Protein AF-0000000074132472 (afdb_homodimer)

Structure (mmCIF, N/CA/C/O backbone):
data_AF-0000000074132472-model_v1
#
loop_
_entity.id
_entity.type
_entity.pdbx_description
1 polymer 'Hydrolase, HAD superfamily'
#
loop_
_atom_site.group_PDB
_atom_site.id
_atom_site.type_symbol
_atom_site.label_atom_id
_atom_site.label_alt_id
_atom_site.label_comp_id
_atom_site.label_asym_id
_atom_site.label_entity_id
_atom_site.label_seq_id
_atom_site.pdbx_PDB_ins_code
_atom_site.Cartn_x
_atom_site.Cartn_y
_atom_site.Cartn_z
_atom_site.occupancy
_atom_site.B_iso_or_equiv
_atom_site.auth_seq_id
_atom_site.auth_comp_id
_atom_site.auth_asym_id
_atom_site.auth_atom_id
_atom_site.pdbx_PDB_model_num
ATOM 1 N N . MET A 1 1 ? 21.234 -33.906 -23.641 1 51.03 1 MET A N 1
ATOM 2 C CA . MET A 1 1 ? 20.047 -33.406 -22.922 1 51.03 1 MET A CA 1
ATOM 3 C C . MET A 1 1 ? 18.875 -33.219 -23.875 1 51.03 1 MET A C 1
ATOM 5 O O . MET A 1 1 ? 19.062 -32.844 -25.047 1 51.03 1 MET A O 1
ATOM 9 N N . SER A 1 2 ? 17.625 -33.812 -23.438 1 68.5 2 SER A N 1
ATOM 10 C CA . SER A 1 2 ? 16.438 -33.625 -24.281 1 68.5 2 SER A CA 1
ATOM 11 C C . SER A 1 2 ? 16.234 -32.125 -24.578 1 68.5 2 SER A C 1
ATOM 13 O O . SER A 1 2 ? 16.688 -31.266 -23.812 1 68.5 2 SER A O 1
ATOM 15 N N . LYS A 1 3 ? 15.805 -31.891 -25.625 1 89.81 3 LYS A N 1
ATOM 16 C CA . LYS A 1 3 ? 15.586 -30.5 -26.031 1 89.81 3 LYS A CA 1
ATOM 17 C C . LYS A 1 3 ? 14.547 -29.828 -25.141 1 89.81 3 LYS A C 1
ATOM 19 O O . LYS A 1 3 ? 13.453 -30.359 -24.938 1 89.81 3 LYS A O 1
ATOM 24 N N . ILE A 1 4 ? 14.961 -28.891 -24.484 1 97 4 ILE A N 1
ATOM 25 C CA . ILE A 1 4 ? 14.078 -28.141 -23.594 1 97 4 ILE A CA 1
ATOM 26 C C . ILE A 1 4 ? 12.953 -27.5 -24.406 1 97 4 ILE A C 1
ATOM 28 O O . ILE A 1 4 ? 13.211 -26.859 -25.422 1 97 4 ILE A O 1
ATOM 32 N N . LYS A 1 5 ? 11.766 -27.688 -23.891 1 98.25 5 LYS A N 1
ATOM 33 C CA . LYS A 1 5 ? 10.602 -27.125 -24.594 1 98.25 5 LYS A CA 1
ATOM 34 C C . LYS A 1 5 ? 9.828 -26.172 -23.672 1 98.25 5 LYS A C 1
ATOM 36 O O . LYS A 1 5 ? 8.953 -25.438 -24.141 1 98.25 5 LYS A O 1
ATOM 41 N N . MET A 1 6 ? 10.148 -26.156 -22.406 1 98.62 6 MET A N 1
ATOM 42 C CA . MET A 1 6 ? 9.516 -25.266 -21.438 1 98.62 6 MET A CA 1
ATOM 43 C C . MET A 1 6 ? 10.492 -24.875 -20.344 1 98.62 6 MET A C 1
ATOM 45 O O . MET A 1 6 ? 11.234 -25.703 -19.828 1 98.62 6 MET A O 1
ATOM 49 N N . ILE A 1 7 ? 10.539 -23.641 -20.078 1 98.75 7 ILE A N 1
ATOM 50 C CA . ILE A 1 7 ? 11.25 -23.094 -18.922 1 98.75 7 ILE A CA 1
ATOM 51 C C . ILE A 1 7 ? 10.25 -22.672 -17.859 1 98.75 7 ILE A C 1
ATOM 53 O O . ILE A 1 7 ? 9.414 -21.797 -18.094 1 98.75 7 ILE A O 1
ATOM 57 N N . ALA A 1 8 ? 10.203 -23.266 -16.734 1 98.81 8 ALA A N 1
ATOM 58 C CA . ALA A 1 8 ? 9.414 -22.891 -15.555 1 98.81 8 ALA A CA 1
ATOM 59 C C . ALA A 1 8 ? 10.297 -22.25 -14.492 1 98.81 8 ALA A C 1
ATOM 61 O O . ALA A 1 8 ? 11.195 -22.891 -13.945 1 98.81 8 ALA A O 1
ATOM 62 N N . THR A 1 9 ? 10.031 -21.031 -14.195 1 98.81 9 THR A N 1
ATOM 63 C CA . THR A 1 9 ? 10.961 -20.297 -13.328 1 98.81 9 THR A CA 1
ATOM 64 C C . THR A 1 9 ? 10.211 -19.609 -12.195 1 98.81 9 THR A C 1
ATOM 66 O O . THR A 1 9 ? 9.125 -19.062 -12.406 1 98.81 9 THR A O 1
ATOM 69 N N . ASP A 1 10 ? 10.789 -19.672 -11 1 98.69 10 ASP A N 1
ATOM 70 C CA . ASP A 1 10 ? 10.391 -18.797 -9.906 1 98.69 10 ASP A CA 1
ATOM 71 C C . ASP A 1 10 ? 10.672 -17.328 -10.25 1 98.69 10 ASP A C 1
ATOM 73 O O . ASP A 1 10 ? 11.367 -17.047 -11.227 1 98.69 10 ASP A O 1
ATOM 77 N N . ILE A 1 11 ? 10.086 -16.422 -9.461 1 98.44 11 ILE A N 1
ATOM 78 C CA . ILE A 1 11 ? 10.273 -15.008 -9.75 1 98.44 11 ILE A CA 1
ATOM 79 C C . ILE A 1 11 ? 11.234 -14.398 -8.734 1 98.44 11 ILE A C 1
ATOM 81 O O . ILE A 1 11 ? 12.375 -14.07 -9.078 1 98.44 11 ILE A O 1
ATOM 85 N N . ASP A 1 12 ? 10.82 -14.391 -7.465 1 96.31 12 ASP A N 1
ATOM 86 C CA . ASP A 1 12 ? 11.609 -13.727 -6.43 1 96.31 12 ASP A CA 1
ATOM 87 C C . ASP A 1 12 ? 12.875 -14.523 -6.109 1 96.31 12 ASP A C 1
ATOM 89 O O . ASP A 1 12 ? 12.805 -15.719 -5.824 1 96.31 12 ASP A O 1
ATOM 93 N N . GLY A 1 13 ? 14 -13.82 -6.242 1 97.5 13 GLY A N 1
ATOM 94 C CA . GLY A 1 13 ? 15.273 -14.477 -5.992 1 97.5 13 GLY A CA 1
ATOM 95 C C . GLY A 1 13 ? 15.758 -15.305 -7.168 1 97.5 13 GLY A C 1
ATOM 96 O O . GLY A 1 13 ? 16.828 -15.906 -7.109 1 97.5 13 GLY A O 1
ATOM 97 N N . THR A 1 14 ? 15 -15.328 -8.258 1 98.69 14 THR A N 1
ATOM 98 C CA . THR A 1 14 ? 15.312 -16.141 -9.43 1 98.69 14 THR A CA 1
ATOM 99 C C . THR A 1 14 ? 15.25 -15.297 -10.703 1 98.69 14 THR A C 1
ATOM 101 O O . THR A 1 14 ? 16.281 -14.898 -11.242 1 98.69 14 THR A O 1
ATOM 104 N N . LEU A 1 15 ? 14.102 -14.898 -11.133 1 98.75 15 LEU A N 1
ATOM 105 C CA . LEU A 1 15 ? 13.852 -14.18 -12.375 1 98.75 15 LEU A CA 1
ATOM 106 C C . LEU A 1 15 ? 14.281 -12.719 -12.25 1 98.75 15 LEU A C 1
ATOM 108 O O . LEU A 1 15 ? 14.875 -12.164 -13.18 1 98.75 15 LEU A O 1
ATOM 112 N N . VAL A 1 16 ? 13.938 -12.086 -11.102 1 98.62 16 VAL A N 1
ATOM 113 C CA . VAL A 1 16 ? 14.195 -10.664 -10.906 1 98.62 16 VAL A CA 1
ATOM 114 C C . VAL A 1 16 ? 15.336 -10.484 -9.898 1 98.62 16 VAL A C 1
ATOM 116 O O . VAL A 1 16 ? 15.617 -11.383 -9.102 1 98.62 16 VAL A O 1
ATOM 119 N N . ASP A 1 17 ? 15.93 -9.344 -9.906 1 98.12 17 ASP A N 1
ATOM 120 C CA . ASP A 1 17 ? 16.953 -9.023 -8.914 1 98.12 17 ASP A CA 1
ATOM 121 C C . ASP A 1 17 ? 16.328 -8.609 -7.59 1 98.12 17 ASP A C 1
ATOM 123 O O . ASP A 1 17 ? 15.109 -8.695 -7.414 1 98.12 17 ASP A O 1
ATOM 127 N N . ASP A 1 18 ? 17.188 -8.188 -6.672 1 96.69 18 ASP A N 1
ATOM 128 C CA . ASP A 1 18 ? 16.719 -7.867 -5.328 1 96.69 18 ASP A CA 1
ATOM 129 C C . ASP A 1 18 ? 15.828 -6.625 -5.34 1 96.69 18 ASP A C 1
ATOM 131 O O . ASP A 1 18 ? 15.031 -6.414 -4.422 1 96.69 18 ASP A O 1
ATOM 135 N N . ALA A 1 19 ? 15.938 -5.773 -6.359 1 93.75 19 ALA A N 1
ATOM 136 C CA . ALA A 1 19 ? 15.102 -4.582 -6.52 1 93.75 19 ALA A CA 1
ATOM 137 C C . ALA A 1 19 ? 13.836 -4.898 -7.301 1 93.75 19 ALA A C 1
ATOM 139 O O . ALA A 1 19 ? 13.062 -3.998 -7.641 1 93.75 19 ALA A O 1
ATOM 140 N N . LYS A 1 20 ? 13.664 -6.23 -7.68 1 96.31 20 LYS A N 1
ATOM 141 C CA . LYS A 1 20 ? 12.484 -6.758 -8.359 1 96.31 20 LYS A CA 1
ATOM 142 C C . LYS A 1 20 ? 12.453 -6.34 -9.82 1 96.31 20 LYS A C 1
ATOM 144 O O . LYS A 1 20 ? 11.383 -6.242 -10.422 1 96.31 20 LYS A O 1
ATOM 149 N N . ASN A 1 21 ? 13.602 -6.082 -10.32 1 97.31 21 ASN A N 1
ATOM 150 C CA . ASN A 1 21 ? 13.695 -5.695 -11.727 1 97.31 21 ASN A CA 1
ATOM 151 C C . ASN A 1 21 ? 14.133 -6.863 -12.602 1 97.31 21 ASN A C 1
ATOM 153 O O . ASN A 1 21 ? 14.961 -7.676 -12.188 1 97.31 21 ASN A O 1
ATOM 157 N N . LEU A 1 22 ? 13.609 -6.863 -13.812 1 98.5 22 LEU A N 1
ATOM 158 C CA . LEU A 1 22 ? 14.148 -7.711 -14.875 1 98.5 22 LEU A CA 1
ATOM 159 C C . LEU A 1 22 ? 15.367 -7.07 -15.516 1 98.5 22 LEU A C 1
ATOM 161 O O . LEU A 1 22 ? 15.328 -5.906 -15.914 1 98.5 22 LEU A O 1
ATOM 165 N N . SER A 1 23 ? 16.422 -7.805 -15.617 1 98.25 23 SER A N 1
ATOM 166 C CA . SER A 1 23 ? 17.594 -7.27 -16.328 1 98.25 23 SER A CA 1
ATOM 167 C C . SER A 1 23 ? 17.391 -7.34 -17.828 1 98.25 23 SER A C 1
ATOM 169 O O . SER A 1 23 ? 16.656 -8.203 -18.328 1 98.25 23 SER A O 1
ATOM 171 N N . PRO A 1 24 ? 18.078 -6.477 -18.562 1 98.19 24 PRO A N 1
ATOM 172 C CA . PRO A 1 24 ? 18 -6.551 -20.031 1 98.19 24 PRO A CA 1
ATOM 173 C C . PRO A 1 24 ? 18.438 -7.91 -20.562 1 98.19 24 PRO A C 1
ATOM 175 O O . PRO A 1 24 ? 17.812 -8.43 -21.5 1 98.19 24 PRO A O 1
ATOM 178 N N . LYS A 1 25 ? 19.406 -8.484 -20.016 1 98.31 25 LYS A N 1
ATOM 179 C CA . LYS A 1 25 ? 19.906 -9.789 -20.469 1 98.31 25 LYS A CA 1
ATOM 180 C C . LYS A 1 25 ? 18.844 -10.875 -20.25 1 98.31 25 LYS A C 1
ATOM 182 O O . LYS A 1 25 ? 18.625 -11.711 -21.141 1 98.31 25 LYS A O 1
ATOM 187 N N . THR A 1 26 ? 18.297 -10.828 -19.109 1 98.56 26 THR A N 1
ATOM 188 C CA . THR A 1 26 ? 17.25 -11.812 -18.812 1 98.56 26 THR A CA 1
ATOM 189 C C . THR A 1 26 ? 16.078 -11.672 -19.797 1 98.56 26 THR A C 1
ATOM 191 O O . THR A 1 26 ? 15.586 -12.672 -20.328 1 98.56 26 THR A O 1
ATOM 194 N N . ILE A 1 27 ? 15.633 -10.484 -20.031 1 98.75 27 ILE A N 1
ATOM 195 C CA . ILE A 1 27 ? 14.555 -10.227 -20.969 1 98.75 27 ILE A CA 1
ATOM 196 C C . ILE A 1 27 ? 14.93 -10.781 -22.344 1 98.75 27 ILE A C 1
ATOM 198 O O . ILE A 1 27 ? 14.148 -11.5 -22.969 1 98.75 27 ILE A O 1
ATOM 202 N N . GLU A 1 28 ? 16.125 -10.461 -22.734 1 98.38 28 GLU A N 1
ATOM 203 C CA . GLU A 1 28 ? 16.609 -10.883 -24.047 1 98.38 28 GLU A CA 1
ATOM 204 C C . GLU A 1 28 ? 16.609 -12.406 -24.172 1 98.38 28 GLU A C 1
ATOM 206 O O . GLU A 1 28 ? 16.109 -12.961 -25.141 1 98.38 28 GLU A O 1
ATOM 211 N N . VAL A 1 29 ? 17.141 -13.07 -23.25 1 98.19 29 VAL A N 1
ATOM 212 C CA . VAL A 1 29 ? 17.328 -14.516 -23.297 1 98.19 29 VAL A CA 1
ATOM 213 C C . VAL A 1 29 ? 15.961 -15.211 -23.281 1 98.19 29 VAL A C 1
ATOM 215 O O . VAL A 1 29 ? 15.742 -16.188 -24 1 98.19 29 VAL A O 1
ATOM 218 N N . LEU A 1 30 ? 15.031 -14.75 -22.5 1 98.62 30 LEU A N 1
ATOM 219 C CA . LEU A 1 30 ? 13.719 -15.383 -22.391 1 98.62 30 LEU A CA 1
ATOM 220 C C . LEU A 1 30 ? 12.883 -15.117 -23.641 1 98.62 30 LEU A C 1
ATOM 222 O O . LEU A 1 30 ? 12.133 -15.984 -24.078 1 98.62 30 LEU A O 1
ATOM 226 N N . LYS A 1 31 ? 13.016 -13.93 -24.156 1 98.5 31 LYS A N 1
ATOM 227 C CA . LYS A 1 31 ? 12.344 -13.648 -25.406 1 98.5 31 LYS A CA 1
ATOM 228 C C . LYS A 1 31 ? 12.883 -14.523 -26.531 1 98.5 31 LYS A C 1
ATOM 230 O O . LYS A 1 31 ? 12.117 -15 -27.375 1 98.5 31 LYS A O 1
ATOM 235 N N . LYS A 1 32 ? 14.195 -14.648 -26.547 1 97.88 32 LYS A N 1
ATOM 236 C CA . LYS A 1 32 ? 14.812 -15.539 -27.516 1 97.88 32 LYS A CA 1
ATOM 237 C C . LYS A 1 32 ? 14.289 -16.969 -27.359 1 97.88 32 LYS A C 1
ATOM 239 O O . LYS A 1 32 ? 14 -17.641 -28.344 1 97.88 32 LYS A O 1
ATOM 244 N N . ALA A 1 33 ? 14.195 -17.438 -26.125 1 98.12 33 ALA A N 1
ATOM 245 C CA . ALA A 1 33 ? 13.664 -18.781 -25.875 1 98.12 33 ALA A CA 1
ATOM 246 C C . ALA A 1 33 ? 12.25 -18.922 -26.438 1 98.12 33 ALA A C 1
ATOM 248 O O . ALA A 1 33 ? 11.961 -19.875 -27.156 1 98.12 33 ALA A O 1
ATOM 249 N N . ARG A 1 34 ? 11.414 -17.969 -26.141 1 98 34 ARG A N 1
ATOM 250 C CA . ARG A 1 34 ? 10.039 -18.031 -26.625 1 98 34 ARG A CA 1
ATOM 251 C C . ARG A 1 34 ? 9.984 -18 -28.141 1 98 34 ARG A C 1
ATOM 253 O O . ARG A 1 34 ? 9.188 -18.719 -28.75 1 98 34 ARG A O 1
ATOM 260 N N . ALA A 1 35 ? 10.812 -17.188 -28.719 1 96.94 35 ALA A N 1
ATOM 261 C CA . ALA A 1 35 ? 10.883 -17.078 -30.172 1 96.94 35 ALA A CA 1
ATOM 262 C C . ALA A 1 35 ? 11.297 -18.406 -30.812 1 96.94 35 ALA A C 1
ATOM 264 O O . ALA A 1 35 ? 10.961 -18.672 -31.969 1 96.94 35 ALA A O 1
ATOM 265 N N . ASN A 1 36 ? 11.969 -19.219 -30.078 1 96.69 36 ASN A N 1
ATOM 266 C CA . ASN A 1 36 ? 12.406 -20.516 -30.562 1 96.69 36 ASN A CA 1
ATOM 267 C C . ASN A 1 36 ? 11.406 -21.609 -30.219 1 96.69 36 ASN A C 1
ATOM 269 O O . ASN A 1 36 ? 11.734 -22.797 -30.266 1 96.69 36 ASN A O 1
ATOM 273 N N . GLY A 1 37 ? 10.305 -21.219 -29.75 1 96.88 37 GLY A N 1
ATOM 274 C CA . GLY A 1 37 ? 9.219 -22.156 -29.516 1 96.88 37 GLY A CA 1
ATOM 275 C C . GLY A 1 37 ? 9.219 -22.75 -28.125 1 96.88 37 GLY A C 1
ATOM 276 O O . GLY A 1 37 ? 8.438 -23.656 -27.828 1 96.88 37 GLY A O 1
ATOM 277 N N . ILE A 1 38 ? 10.062 -22.297 -27.281 1 98.31 38 ILE A N 1
ATOM 278 C CA . ILE A 1 38 ? 10.125 -22.797 -25.922 1 98.31 38 ILE A CA 1
ATOM 279 C C . ILE A 1 38 ? 9.188 -21.984 -25.031 1 98.31 38 ILE A C 1
ATOM 281 O O . ILE A 1 38 ? 9.234 -20.75 -25.031 1 98.31 38 ILE A O 1
ATOM 285 N N . TYR A 1 39 ? 8.312 -22.609 -24.297 1 98.75 39 TYR A N 1
ATOM 286 C CA . TYR A 1 39 ? 7.441 -21.891 -23.375 1 98.75 39 TYR A CA 1
ATOM 287 C C . TYR A 1 39 ? 8.227 -21.359 -22.188 1 98.75 39 TYR A C 1
ATOM 289 O O . TYR A 1 39 ? 9.117 -22.031 -21.656 1 98.75 39 TYR A O 1
ATOM 297 N N . VAL A 1 40 ? 7.957 -20.156 -21.844 1 98.81 40 VAL A N 1
ATOM 298 C CA . VAL A 1 40 ? 8.445 -19.531 -20.625 1 98.81 40 VAL A CA 1
ATOM 299 C C . VAL A 1 40 ? 7.297 -19.359 -19.625 1 98.81 40 VAL A C 1
ATOM 301 O O . VAL A 1 40 ? 6.363 -18.594 -19.891 1 98.81 40 VAL A O 1
ATOM 304 N N . VAL A 1 41 ? 7.379 -20.016 -18.516 1 98.88 41 VAL A N 1
ATOM 305 C CA . VAL A 1 41 ? 6.277 -20.047 -17.547 1 98.88 41 VAL A CA 1
ATOM 306 C C . VAL A 1 41 ? 6.758 -19.516 -16.203 1 98.88 41 VAL A C 1
ATOM 308 O O . VAL A 1 41 ? 7.633 -20.125 -15.57 1 98.88 41 VAL A O 1
ATOM 311 N N . LEU A 1 42 ? 6.219 -18.391 -15.766 1 98.81 42 LEU A N 1
ATOM 312 C CA . LEU A 1 42 ? 6.473 -17.906 -14.414 1 98.81 42 LEU A CA 1
ATOM 313 C C . LEU A 1 42 ? 5.695 -18.719 -13.391 1 98.81 42 LEU A C 1
ATOM 315 O O . LEU A 1 42 ? 4.477 -18.875 -13.508 1 98.81 42 LEU A O 1
ATOM 319 N N . CYS A 1 43 ? 6.398 -19.266 -12.469 1 98.5 43 CYS A N 1
ATOM 320 C CA . CYS A 1 43 ? 5.828 -20.031 -11.367 1 98.5 43 CYS A CA 1
ATOM 321 C C . CYS A 1 43 ? 5.961 -19.266 -10.055 1 98.5 43 CYS A C 1
ATOM 323 O O . CYS A 1 43 ? 7.055 -19.172 -9.492 1 98.5 43 CYS A O 1
ATOM 325 N N . THR A 1 44 ? 4.867 -18.828 -9.5 1 98 44 THR A N 1
ATOM 326 C CA . THR A 1 44 ? 4.938 -17.844 -8.414 1 98 44 THR A CA 1
ATOM 327 C C . THR A 1 44 ? 3.814 -18.078 -7.406 1 98 44 THR A C 1
ATOM 329 O O . THR A 1 44 ? 2.826 -18.75 -7.711 1 98 44 THR A O 1
ATOM 332 N N . GLY A 1 45 ? 4.023 -17.609 -6.203 1 97.25 45 GLY A N 1
ATOM 333 C CA . GLY A 1 45 ? 2.963 -17.578 -5.207 1 97.25 45 GLY A CA 1
ATOM 334 C C . GLY A 1 45 ? 1.992 -16.422 -5.406 1 97.25 45 GLY A C 1
ATOM 335 O O . GLY A 1 45 ? 0.92 -16.406 -4.797 1 97.25 45 GLY A O 1
ATOM 336 N N . ARG A 1 46 ? 2.207 -15.5 -6.273 1 97.5 46 ARG A N 1
ATOM 337 C CA . ARG A 1 46 ? 1.412 -14.297 -6.52 1 97.5 46 ARG A CA 1
ATOM 338 C C . ARG A 1 46 ? 0.189 -14.617 -7.375 1 97.5 46 ARG A C 1
ATOM 340 O O . ARG A 1 46 ? 0.186 -15.594 -8.117 1 97.5 46 ARG A O 1
ATOM 347 N N . PRO A 1 47 ? -0.844 -13.82 -7.215 1 98.44 47 PRO A N 1
ATOM 348 C CA . PRO A 1 47 ? -1.931 -13.875 -8.195 1 98.44 47 PRO A CA 1
ATOM 349 C C . PRO A 1 47 ? -1.512 -13.367 -9.57 1 98.44 47 PRO A C 1
ATOM 351 O O . PRO A 1 47 ? -0.423 -12.805 -9.719 1 98.44 47 PRO A O 1
ATOM 354 N N . LEU A 1 48 ? -2.354 -13.594 -10.531 1 98.44 48 LEU A N 1
ATOM 355 C CA . LEU A 1 48 ? -2.068 -13.125 -11.883 1 98.44 48 LEU A CA 1
ATOM 356 C C . LEU A 1 48 ? -1.857 -11.617 -11.898 1 98.44 48 LEU A C 1
ATOM 358 O O . LEU A 1 48 ? -0.939 -11.117 -12.555 1 98.44 48 LEU A O 1
ATOM 362 N N . SER A 1 49 ? -2.674 -10.906 -11.094 1 98.25 49 SER A N 1
ATOM 363 C CA . SER A 1 49 ? -2.572 -9.453 -11.047 1 98.25 49 SER A CA 1
ATOM 364 C C . SER A 1 49 ? -1.203 -9.016 -10.539 1 98.25 49 SER A C 1
ATOM 366 O O . SER A 1 49 ? -0.713 -7.945 -10.906 1 98.25 49 SER A O 1
ATOM 368 N N . GLY A 1 50 ? -0.579 -9.805 -9.758 1 97.88 50 GLY A N 1
ATOM 369 C CA . GLY A 1 50 ? 0.703 -9.469 -9.164 1 97.88 50 GLY A CA 1
ATOM 370 C C . GLY A 1 50 ? 1.873 -9.664 -10.109 1 97.88 50 GLY A C 1
ATOM 371 O O . GLY A 1 50 ? 3.002 -9.281 -9.797 1 97.88 50 GLY A O 1
ATOM 372 N N . VAL A 1 51 ? 1.675 -10.266 -11.32 1 98 51 VAL A N 1
ATOM 373 C CA . VAL A 1 51 ? 2.801 -10.547 -12.203 1 98 51 VAL A CA 1
ATOM 374 C C . VAL A 1 51 ? 2.51 -10.008 -13.602 1 98 51 VAL A C 1
ATOM 376 O O . VAL A 1 51 ? 3.283 -10.227 -14.539 1 98 51 VAL A O 1
ATOM 379 N N . ALA A 1 52 ? 1.409 -9.281 -13.758 1 97.5 52 ALA A N 1
ATOM 380 C CA . ALA A 1 52 ? 0.988 -8.781 -15.062 1 97.5 52 ALA A CA 1
ATOM 381 C C . ALA A 1 52 ? 2.072 -7.91 -15.688 1 97.5 52 ALA A C 1
ATOM 383 O O . ALA A 1 52 ? 2.352 -8.023 -16.891 1 97.5 52 ALA A O 1
ATOM 384 N N . ASN A 1 53 ? 2.688 -7.105 -14.922 1 97.19 53 ASN A N 1
ATOM 385 C CA . ASN A 1 53 ? 3.715 -6.203 -15.43 1 97.19 53 ASN A CA 1
ATOM 386 C C . ASN A 1 53 ? 4.934 -6.973 -15.93 1 97.19 53 ASN A C 1
ATOM 388 O O . ASN A 1 53 ? 5.527 -6.609 -16.953 1 97.19 53 ASN A O 1
ATOM 392 N N . LEU A 1 54 ? 5.312 -7.984 -15.219 1 98.38 54 LEU A N 1
ATOM 393 C CA . LEU A 1 54 ? 6.434 -8.82 -15.633 1 98.38 54 LEU A CA 1
ATOM 394 C C . LEU A 1 54 ? 6.129 -9.516 -16.953 1 98.38 54 LEU A C 1
ATOM 396 O O . LEU A 1 54 ? 6.984 -9.578 -17.844 1 98.38 54 LEU A O 1
ATOM 400 N N . LEU A 1 55 ? 4.902 -10.016 -17.062 1 98.69 55 LEU A N 1
ATOM 401 C CA . LEU A 1 55 ? 4.488 -10.68 -18.297 1 98.69 55 LEU A CA 1
ATOM 402 C C . LEU A 1 55 ? 4.551 -9.719 -19.484 1 98.69 55 LEU A C 1
ATOM 404 O O . LEU A 1 55 ? 5.008 -10.094 -20.562 1 98.69 55 LEU A O 1
ATOM 408 N N . THR A 1 56 ? 4.156 -8.5 -19.234 1 98.56 56 THR A N 1
ATOM 409 C CA . THR A 1 56 ? 4.199 -7.477 -20.281 1 98.56 56 THR A CA 1
ATOM 410 C C . THR A 1 56 ? 5.637 -7.195 -20.703 1 98.56 56 THR A C 1
ATOM 412 O O . THR A 1 56 ? 5.938 -7.16 -21.906 1 98.56 56 THR A O 1
ATOM 415 N N . GLN A 1 57 ? 6.508 -7.078 -19.781 1 98.38 57 GLN A N 1
ATOM 416 C CA . GLN A 1 57 ? 7.906 -6.789 -20.062 1 98.38 57 GLN A CA 1
ATOM 417 C C . GLN A 1 57 ? 8.555 -7.926 -20.844 1 98.38 57 GLN A C 1
ATOM 419 O O . GLN A 1 57 ? 9.438 -7.688 -21.672 1 98.38 57 GLN A O 1
ATOM 424 N N . LEU A 1 58 ? 8.07 -9.094 -20.641 1 98.69 58 LEU A N 1
ATOM 425 C CA . LEU A 1 58 ? 8.656 -10.273 -21.266 1 98.69 58 LEU A CA 1
ATOM 426 C C . LEU A 1 58 ? 7.973 -10.586 -22.594 1 98.69 58 LEU A C 1
ATOM 428 O O . LEU A 1 58 ? 8.391 -11.492 -23.312 1 98.69 58 LEU A O 1
ATOM 432 N N . GLY A 1 59 ? 6.934 -9.836 -22.891 1 98.12 59 GLY A N 1
ATOM 433 C CA . GLY A 1 59 ? 6.168 -10.109 -24.094 1 98.12 59 GLY A CA 1
ATOM 434 C C . GLY A 1 59 ? 5.355 -11.391 -24 1 98.12 59 GLY A C 1
ATOM 435 O O . GLY A 1 59 ? 5.109 -12.039 -25.016 1 98.12 59 GLY A O 1
ATOM 436 N N . LEU A 1 60 ? 4.988 -11.742 -22.781 1 98.62 60 LEU A N 1
ATOM 437 C CA . LEU A 1 60 ? 4.293 -13.008 -22.562 1 98.62 60 LEU A CA 1
ATOM 438 C C . LEU A 1 60 ? 2.811 -12.766 -22.297 1 98.62 60 LEU A C 1
ATOM 440 O O . LEU A 1 60 ? 2.057 -13.719 -22.062 1 98.62 60 LEU A O 1
ATOM 444 N N . ASP A 1 61 ? 2.301 -11.523 -22.344 1 98.06 61 ASP A N 1
ATOM 445 C CA . ASP A 1 61 ? 0.961 -11.141 -21.906 1 98.06 61 ASP A CA 1
ATOM 446 C C . ASP A 1 61 ? -0.062 -11.359 -23.016 1 98.06 61 ASP A C 1
ATOM 448 O O . ASP A 1 61 ? -0.805 -10.438 -23.375 1 98.06 61 ASP A O 1
ATOM 452 N N . ASN A 1 62 ? -0.111 -12.5 -23.531 1 97.56 62 ASN A N 1
ATOM 453 C CA . ASN A 1 62 ? -1.104 -12.938 -24.516 1 97.56 62 ASN A CA 1
ATOM 454 C C . ASN A 1 62 ? -1.59 -14.352 -24.219 1 97.56 62 ASN A C 1
ATOM 456 O O . ASN A 1 62 ? -1.044 -15.031 -23.344 1 97.56 62 ASN A O 1
ATOM 460 N N . ASP A 1 63 ? -2.551 -14.852 -24.875 1 96.62 63 ASP A N 1
ATOM 461 C CA . ASP A 1 63 ? -3.232 -16.094 -24.5 1 96.62 63 ASP A CA 1
ATOM 462 C C . ASP A 1 63 ? -2.475 -17.312 -25.016 1 96.62 63 ASP A C 1
ATOM 464 O O . ASP A 1 63 ? -2.832 -18.453 -24.703 1 96.62 63 ASP A O 1
ATOM 468 N N . ASP A 1 64 ? -1.37 -17.188 -25.688 1 97.25 64 ASP A N 1
ATOM 469 C CA . ASP A 1 64 ? -0.51 -18.281 -26.125 1 97.25 64 ASP A CA 1
ATOM 470 C C . ASP A 1 64 ? 0.522 -18.625 -25.047 1 97.25 64 ASP A C 1
ATOM 472 O O . ASP A 1 64 ? 1.247 -19.625 -25.172 1 97.25 64 ASP A O 1
ATOM 476 N N . ASN A 1 65 ? 0.55 -17.812 -24.062 1 98.62 65 ASN A N 1
ATOM 477 C CA . ASN A 1 65 ? 1.462 -18.047 -22.938 1 98.62 65 ASN A CA 1
ATOM 478 C C . ASN A 1 65 ? 0.704 -18.328 -21.641 1 98.62 65 ASN A C 1
ATOM 480 O O . ASN A 1 65 ? -0.505 -18.109 -21.562 1 98.62 65 ASN A O 1
ATOM 484 N N . PHE A 1 66 ? 1.44 -18.875 -20.672 1 98.88 66 PHE A N 1
ATOM 485 C CA . PHE A 1 66 ? 0.817 -19.375 -19.453 1 98.88 66 PHE A CA 1
ATOM 486 C C . PHE A 1 66 ? 1.608 -18.938 -18.219 1 98.88 66 PHE A C 1
ATOM 488 O O . PHE A 1 66 ? 2.797 -18.625 -18.328 1 98.88 66 PHE A O 1
ATOM 495 N N . VAL A 1 67 ? 0.936 -18.891 -17.141 1 98.81 67 VAL A N 1
ATOM 496 C CA . VAL A 1 67 ? 1.557 -18.594 -15.859 1 98.81 67 VAL A CA 1
ATOM 497 C C . VAL A 1 67 ? 0.974 -19.5 -14.781 1 98.81 67 VAL A C 1
ATOM 499 O O . VAL A 1 67 ? -0.198 -19.891 -14.852 1 98.81 67 VAL A O 1
ATOM 502 N N . ILE A 1 68 ? 1.807 -19.922 -13.93 1 98.81 68 ILE A N 1
ATOM 503 C CA . ILE A 1 68 ? 1.398 -20.672 -12.742 1 98.81 68 ILE A CA 1
ATOM 504 C C . ILE A 1 68 ? 1.376 -19.75 -11.531 1 98.81 68 ILE A C 1
ATOM 506 O O . ILE A 1 68 ? 2.389 -19.125 -11.195 1 98.81 68 ILE A O 1
ATOM 510 N N . THR A 1 69 ? 0.197 -19.641 -10.883 1 98.56 69 THR A N 1
ATOM 511 C CA . THR A 1 69 ? 0.02 -18.688 -9.797 1 98.56 69 THR A CA 1
ATOM 512 C C . THR A 1 69 ? -0.375 -19.391 -8.508 1 98.56 69 THR A C 1
ATOM 514 O O . THR A 1 69 ? -0.66 -20.594 -8.516 1 98.56 69 THR A O 1
ATOM 517 N N . HIS A 1 70 ? -0.271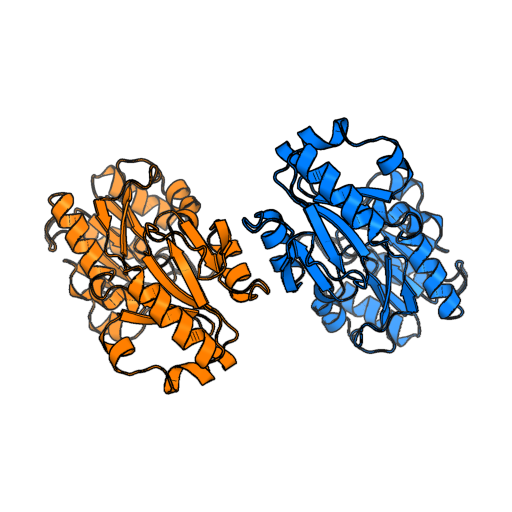 -18.656 -7.371 1 98.19 70 HIS A N 1
ATOM 518 C CA . HIS A 1 70 ? -0.663 -19.156 -6.059 1 98.19 70 HIS A CA 1
ATOM 519 C C . HIS A 1 70 ? 0.084 -20.453 -5.719 1 98.19 70 HIS A C 1
ATOM 521 O O . HIS A 1 70 ? -0.528 -21.438 -5.309 1 98.19 70 HIS A O 1
ATOM 527 N N . ASN A 1 71 ? 1.351 -20.453 -6.035 1 97.44 71 ASN A N 1
ATOM 528 C CA . ASN A 1 71 ? 2.258 -21.547 -5.719 1 97.44 71 ASN A CA 1
ATOM 529 C C . ASN A 1 71 ? 1.804 -22.859 -6.363 1 97.44 71 ASN A C 1
ATOM 531 O O . ASN A 1 71 ? 1.974 -23.922 -5.785 1 97.44 71 ASN A O 1
ATOM 535 N N . GLY A 1 72 ? 1.098 -22.75 -7.48 1 98.25 72 GLY A N 1
ATOM 536 C CA . GLY A 1 72 ? 0.713 -23.969 -8.203 1 98.25 72 GLY A CA 1
ATOM 537 C C . GLY A 1 72 ? -0.759 -24.297 -8.062 1 98.25 72 GLY A C 1
ATOM 538 O O . GLY A 1 72 ? -1.226 -25.312 -8.586 1 98.25 72 GLY A O 1
ATOM 539 N N . ALA A 1 73 ? -1.542 -23.438 -7.445 1 98.62 73 ALA A N 1
ATOM 540 C CA . ALA A 1 73 ? -2.977 -23.688 -7.301 1 98.62 73 ALA A CA 1
ATOM 541 C C . ALA A 1 73 ? -3.688 -23.594 -8.648 1 98.62 73 ALA A C 1
ATOM 543 O O . ALA A 1 73 ? -4.785 -24.125 -8.812 1 98.62 73 ALA A O 1
ATOM 544 N N . GLN A 1 74 ? -3.043 -22.844 -9.562 1 98.69 74 GLN A N 1
ATOM 545 C CA . GLN A 1 74 ? -3.625 -22.828 -10.906 1 98.69 74 GLN A CA 1
ATOM 546 C C . GLN A 1 74 ? -2.572 -22.5 -11.953 1 98.69 74 GLN A C 1
ATOM 548 O O . GLN A 1 74 ? -1.56 -21.859 -11.648 1 98.69 74 GLN A O 1
ATOM 553 N N . ALA A 1 75 ? -2.803 -22.969 -13.148 1 98.88 75 ALA A N 1
ATOM 554 C CA . ALA A 1 75 ? -2.186 -22.469 -14.367 1 98.88 75 ALA A CA 1
ATOM 555 C C . ALA A 1 75 ? -3.217 -21.781 -15.266 1 98.88 75 ALA A C 1
ATOM 557 O O . ALA A 1 75 ? -4.324 -22.297 -15.453 1 98.88 75 ALA A O 1
ATOM 558 N N . VAL A 1 76 ? -2.824 -20.641 -15.727 1 98.75 76 VAL A N 1
ATOM 559 C CA . VAL A 1 76 ? -3.797 -19.875 -16.5 1 98.75 76 VAL A CA 1
ATOM 560 C C . VAL A 1 76 ? -3.125 -19.312 -17.75 1 98.75 76 VAL A C 1
ATOM 562 O O . VAL A 1 76 ? -1.899 -19.188 -17.812 1 98.75 76 VAL A O 1
ATOM 565 N N . SER A 1 77 ? -3.992 -19 -18.766 1 98.38 77 SER A N 1
ATOM 566 C CA . SER A 1 77 ? -3.52 -18.156 -19.859 1 98.38 77 SER A CA 1
ATOM 567 C C . SER A 1 77 ? -3.129 -16.766 -19.359 1 98.38 77 SER A C 1
ATOM 569 O O . SER A 1 77 ? -3.846 -16.172 -18.562 1 98.38 77 SER A O 1
ATOM 571 N N . ALA A 1 78 ? -2.012 -16.281 -19.844 1 98.06 78 ALA A N 1
ATOM 572 C CA . ALA A 1 78 ? -1.37 -15.094 -19.281 1 98.06 78 ALA A CA 1
ATOM 573 C C . ALA A 1 78 ? -2.236 -13.852 -19.469 1 98.06 78 ALA A C 1
ATOM 575 O O . ALA A 1 78 ? -2.213 -12.938 -18.641 1 98.06 78 ALA A O 1
ATOM 576 N N . LYS A 1 79 ? -2.955 -13.719 -20.484 1 95.88 79 LYS A N 1
ATOM 577 C CA . LYS A 1 79 ? -3.73 -12.516 -20.781 1 95.88 79 LYS A CA 1
ATOM 578 C C . LYS A 1 79 ? -5.16 -12.648 -20.25 1 95.88 79 LYS A C 1
ATOM 580 O O . LYS A 1 79 ? -5.605 -11.836 -19.438 1 95.88 79 LYS A O 1
ATOM 585 N N . SER A 1 80 ? -5.887 -13.773 -20.578 1 96.56 80 SER A N 1
ATOM 586 C CA . SER A 1 80 ? -7.309 -13.906 -20.266 1 96.56 80 SER A CA 1
ATOM 587 C C . SER A 1 80 ? -7.52 -14.414 -18.844 1 96.56 80 SER A C 1
ATOM 589 O O . SER A 1 80 ? -8.609 -14.273 -18.297 1 96.56 80 SER A O 1
ATOM 591 N N . GLY A 1 81 ? -6.566 -15.117 -18.359 1 97.31 81 GLY A N 1
ATOM 592 C CA . GLY A 1 81 ? -6.727 -15.734 -17.062 1 97.31 81 GLY A CA 1
ATOM 593 C C . GLY A 1 81 ? -7.539 -17.016 -17.094 1 97.31 81 GLY A C 1
ATOM 594 O O . GLY A 1 81 ? -7.91 -17.547 -16.047 1 97.31 81 GLY A O 1
ATOM 595 N N . LYS A 1 82 ? -7.785 -17.469 -18.312 1 97.62 82 LYS A N 1
ATOM 596 C CA . LYS A 1 82 ? 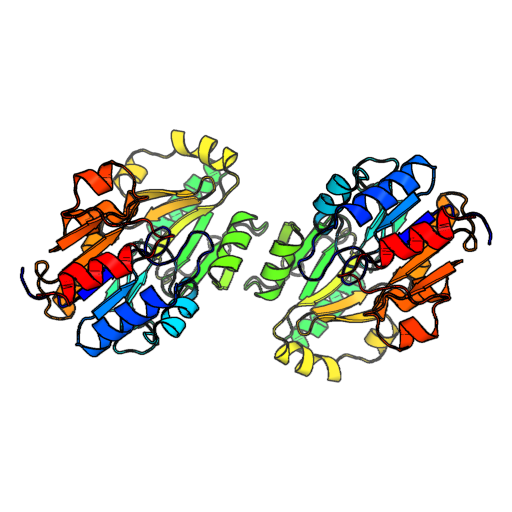-8.516 -18.719 -18.422 1 97.62 82 LYS A CA 1
ATOM 597 C C . LYS A 1 82 ? -7.699 -19.875 -17.844 1 97.62 82 LYS A C 1
ATOM 599 O O . LYS A 1 82 ? -6.547 -20.078 -18.219 1 97.62 82 LYS A O 1
ATOM 604 N N . ALA A 1 83 ? -8.328 -20.703 -17.031 1 98.31 83 ALA A N 1
ATOM 605 C CA . ALA A 1 83 ? -7.617 -21.75 -16.312 1 98.31 83 ALA A CA 1
ATOM 606 C C . ALA A 1 83 ? -7.383 -22.969 -17.188 1 98.31 83 ALA A C 1
ATOM 608 O O . ALA A 1 83 ? -8.273 -23.391 -17.938 1 98.31 83 ALA A O 1
ATOM 609 N N . ILE A 1 84 ? -6.156 -23.469 -17.125 1 98.62 84 ILE A N 1
ATOM 610 C CA . ILE A 1 84 ? -5.84 -24.781 -17.672 1 98.62 84 ILE A CA 1
ATOM 611 C C . ILE A 1 84 ? -6.207 -25.859 -16.641 1 98.62 84 ILE A C 1
ATOM 613 O O . ILE A 1 84 ? -6.801 -26.875 -17 1 98.62 84 ILE A O 1
ATOM 617 N N . PHE A 1 85 ? -5.922 -25.594 -15.43 1 98.56 85 PHE A N 1
ATOM 618 C CA . PHE A 1 85 ? -6.352 -26.406 -14.297 1 98.56 85 PHE A CA 1
ATOM 619 C C . PHE A 1 85 ? -6.402 -25.578 -13.023 1 98.56 85 PHE A C 1
ATOM 621 O O . PHE A 1 85 ? -5.898 -24.453 -12.984 1 98.56 85 PHE A O 1
ATOM 628 N N . LYS A 1 86 ? -7.07 -26.172 -12.023 1 98.56 86 LYS A N 1
ATOM 629 C CA . LYS A 1 86 ? -7.152 -25.562 -10.695 1 98.56 86 LYS A CA 1
ATOM 630 C C . LYS A 1 86 ? -7.055 -26.609 -9.602 1 98.56 86 LYS A C 1
ATOM 632 O O . LYS A 1 86 ? -7.617 -27.703 -9.727 1 98.56 86 LYS A O 1
ATOM 637 N N . HIS A 1 87 ? -6.328 -26.328 -8.609 1 98.69 87 HIS A N 1
ATOM 638 C CA . HIS A 1 87 ? -6.316 -27.047 -7.34 1 98.69 87 HIS A CA 1
ATOM 639 C C . HIS A 1 87 ? -6.773 -26.141 -6.199 1 98.69 87 HIS A C 1
ATOM 641 O O . HIS A 1 87 ? -5.965 -25.422 -5.605 1 98.69 87 HIS A O 1
ATOM 647 N N . LEU A 1 88 ? -8.039 -26.25 -5.848 1 98.62 88 LEU A N 1
ATOM 648 C CA . LEU A 1 88 ? -8.695 -25.25 -4.992 1 98.62 88 LEU A CA 1
ATOM 649 C C . LEU A 1 88 ? -8.891 -25.797 -3.584 1 98.62 88 LEU A C 1
ATOM 651 O O . LEU A 1 88 ? -8.742 -27 -3.354 1 98.62 88 LEU A O 1
ATOM 655 N N . LEU A 1 89 ? -9.094 -24.938 -2.682 1 98.69 89 LEU A N 1
ATOM 656 C CA . LEU A 1 89 ? -9.633 -25.266 -1.366 1 98.69 89 LEU A CA 1
ATOM 657 C C . LEU A 1 89 ? -11.156 -25.219 -1.375 1 98.69 89 LEU A C 1
ATOM 659 O O . LEU A 1 89 ? -11.758 -24.516 -2.188 1 98.69 89 LEU A O 1
ATOM 663 N N . ASP A 1 90 ? -11.766 -25.953 -0.45 1 97.62 90 ASP A N 1
ATOM 664 C CA . ASP A 1 90 ? -13.219 -25.984 -0.346 1 97.62 90 ASP A CA 1
ATOM 665 C C . ASP A 1 90 ? -13.727 -24.844 0.547 1 97.62 90 ASP A C 1
ATOM 667 O O . ASP A 1 90 ? -12.984 -24.344 1.394 1 97.62 90 ASP A O 1
ATOM 671 N N . PHE A 1 91 ? -14.977 -24.516 0.279 1 98.31 91 PHE A N 1
ATOM 672 C CA . PHE A 1 91 ? -15.594 -23.484 1.111 1 98.31 91 PHE A CA 1
ATOM 673 C C . PHE A 1 91 ? -15.625 -23.922 2.57 1 98.31 91 PHE A C 1
ATOM 675 O O . PHE A 1 91 ? -15.5 -23.094 3.475 1 98.31 91 PHE A O 1
ATOM 682 N N . SER A 1 92 ? -15.781 -25.219 2.842 1 97.88 92 SER A N 1
ATOM 683 C CA . SER A 1 92 ? -15.75 -25.734 4.207 1 97.88 92 SER A CA 1
ATOM 684 C C . SER A 1 92 ? -14.398 -25.484 4.859 1 97.88 92 SER A C 1
ATOM 686 O O . SER A 1 92 ? -14.312 -25.266 6.07 1 97.88 92 SER A O 1
ATOM 688 N N . ASP A 1 93 ? -13.305 -25.547 4.043 1 97.88 93 ASP A N 1
ATOM 689 C CA . ASP A 1 93 ? -11.977 -25.203 4.539 1 97.88 93 ASP A CA 1
ATOM 690 C C . ASP A 1 93 ? -11.93 -23.75 5.02 1 97.88 93 ASP A C 1
ATOM 692 O O . ASP A 1 93 ? -11.398 -23.453 6.094 1 97.88 93 ASP A O 1
ATOM 696 N N . PHE A 1 94 ? -12.562 -22.922 4.215 1 98.5 94 PHE A N 1
ATOM 697 C CA . PHE A 1 94 ? -12.641 -21.516 4.566 1 98.5 94 PHE A CA 1
ATOM 698 C C . PHE A 1 94 ? -13.336 -21.328 5.91 1 98.5 94 PHE A C 1
ATOM 700 O O . PHE A 1 94 ? -12.797 -20.688 6.809 1 98.5 94 PHE A O 1
ATOM 707 N N . LYS A 1 95 ? -14.422 -21.875 6.102 1 98.25 95 LYS A N 1
ATOM 708 C CA . LYS A 1 95 ? -15.195 -21.719 7.328 1 98.25 95 LYS A CA 1
ATOM 709 C C . LYS A 1 95 ? -14.414 -22.219 8.539 1 98.25 95 LYS A C 1
ATOM 711 O O . LYS A 1 95 ? -14.367 -21.547 9.57 1 98.25 95 LYS A O 1
ATOM 716 N N . ARG A 1 96 ? -13.859 -23.359 8.359 1 98 96 ARG A N 1
ATOM 717 C CA . ARG A 1 96 ? -13.109 -23.953 9.461 1 98 96 ARG A CA 1
ATOM 718 C C . ARG A 1 96 ? -11.898 -23.094 9.828 1 98 96 ARG A C 1
ATOM 720 O O . ARG A 1 96 ? -11.672 -22.812 11.008 1 98 96 ARG A O 1
ATOM 727 N N . LEU A 1 97 ? -11.125 -22.641 8.828 1 98.38 97 LEU A N 1
ATOM 728 C CA . LEU A 1 97 ? -9.93 -21.844 9.086 1 98.38 97 LEU A CA 1
ATOM 729 C C . LEU A 1 97 ? -10.297 -20.469 9.648 1 98.38 97 LEU A C 1
ATOM 731 O O . LEU A 1 97 ? -9.562 -19.922 10.469 1 98.38 97 LEU A O 1
ATOM 735 N N . ASP A 1 98 ? -11.414 -19.922 9.195 1 98.31 98 ASP A N 1
ATOM 736 C CA . ASP A 1 98 ? -11.867 -18.656 9.75 1 98.31 98 ASP A CA 1
ATOM 737 C C . ASP A 1 98 ? -12.156 -18.781 11.242 1 98.31 98 ASP A C 1
ATOM 739 O O . ASP A 1 98 ? -11.734 -17.938 12.031 1 98.31 98 ASP A O 1
ATOM 743 N N . ALA A 1 99 ? -12.875 -19.844 11.633 1 98.19 99 ALA A N 1
ATOM 744 C CA . ALA A 1 99 ? -13.211 -20.078 13.031 1 98.19 99 ALA A CA 1
ATOM 745 C C . ALA A 1 99 ? -11.953 -20.234 13.883 1 98.19 99 ALA A C 1
ATOM 747 O O . ALA A 1 99 ? -11.844 -19.625 14.945 1 98.19 99 ALA A O 1
ATOM 748 N N . ILE A 1 100 ? -11.016 -20.984 13.391 1 98.25 100 ILE A N 1
ATOM 749 C CA . ILE A 1 100 ? -9.773 -21.25 14.117 1 98.25 100 ILE A CA 1
ATOM 750 C C . ILE A 1 100 ? -8.961 -19.953 14.234 1 98.25 100 ILE A C 1
ATOM 752 O O . ILE A 1 100 ? -8.383 -19.672 15.281 1 98.25 100 ILE A O 1
ATOM 756 N N . SER A 1 101 ? -8.883 -19.172 13.164 1 98.38 101 SER A N 1
ATOM 757 C CA . SER A 1 101 ? -8.133 -17.922 13.172 1 98.38 101 SER A CA 1
ATOM 758 C C . SER A 1 101 ? -8.688 -16.953 14.203 1 98.38 101 SER A C 1
ATOM 760 O O . SER A 1 101 ? -7.93 -16.266 14.906 1 98.38 101 SER A O 1
ATOM 762 N N . LYS A 1 102 ? -10.031 -16.875 14.312 1 97.94 102 LYS A N 1
ATOM 763 C CA . LYS A 1 102 ? -10.672 -16.016 15.312 1 97.94 102 LYS A CA 1
ATOM 764 C C . LYS A 1 102 ? -10.344 -16.5 16.719 1 97.94 102 LYS A C 1
ATOM 766 O O . LYS A 1 102 ? -10.031 -15.688 17.594 1 97.94 102 LYS A O 1
ATOM 771 N N . GLU A 1 103 ? -10.406 -17.812 16.906 1 98.19 103 GLU A N 1
ATOM 772 C CA . GLU A 1 103 ? -10.07 -18.391 18.203 1 98.19 103 GLU A CA 1
ATOM 773 C C . GLU A 1 103 ? -8.633 -18.062 18.594 1 98.19 103 GLU A C 1
ATOM 775 O O . GLU A 1 103 ? -8.352 -17.734 19.75 1 98.19 103 GLU A O 1
ATOM 780 N N . LEU A 1 104 ? -7.754 -18.141 17.641 1 98.38 104 LEU A N 1
ATOM 781 C CA . LEU A 1 104 ? -6.328 -17.969 17.891 1 98.38 104 LEU A CA 1
ATOM 782 C C . LEU A 1 104 ? -5.93 -16.5 17.781 1 98.38 104 LEU A C 1
ATOM 784 O O . LEU A 1 104 ? -4.754 -16.156 17.938 1 98.38 104 LEU A O 1
ATOM 788 N N . LYS A 1 105 ? -6.859 -15.586 17.484 1 97.88 105 LYS A N 1
ATOM 789 C CA . LYS A 1 105 ? -6.672 -14.141 17.438 1 97.88 105 LYS A CA 1
ATOM 790 C C . LYS A 1 105 ? -5.613 -13.766 16.391 1 97.88 105 LYS A C 1
ATOM 792 O O . LYS A 1 105 ? -4.699 -12.992 16.688 1 97.88 105 LYS A O 1
ATOM 797 N N . VAL A 1 106 ? -5.711 -14.344 15.242 1 98.69 106 VAL A N 1
ATOM 798 C CA . VAL A 1 106 ? -4.848 -14.016 14.109 1 98.69 106 VAL A CA 1
ATOM 799 C C . VAL A 1 106 ? -5.703 -13.672 12.891 1 98.69 106 VAL A C 1
ATOM 801 O O . VAL A 1 106 ? -6.711 -14.336 12.633 1 98.69 106 VAL A O 1
ATOM 804 N N . ASN A 1 107 ? -5.355 -12.578 12.195 1 98.62 107 ASN A N 1
ATOM 805 C CA . ASN A 1 107 ? -6.121 -12.164 11.031 1 98.62 107 ASN A CA 1
ATOM 806 C C . ASN A 1 107 ? -5.867 -13.07 9.836 1 98.62 107 ASN A C 1
ATOM 808 O O . ASN A 1 107 ? -4.734 -13.5 9.602 1 98.62 107 ASN A O 1
ATOM 812 N N . MET A 1 108 ? -6.918 -13.289 9.141 1 98.5 108 MET A N 1
ATOM 813 C CA . MET A 1 108 ? -6.863 -14.18 7.984 1 98.5 108 MET A CA 1
ATOM 814 C C . MET A 1 108 ? -7.402 -13.484 6.738 1 98.5 108 MET A C 1
ATOM 816 O O . MET A 1 108 ? -8.172 -12.523 6.84 1 98.5 108 MET A O 1
ATOM 820 N N . GLN A 1 109 ? -6.984 -13.922 5.551 1 98.81 109 GLN A N 1
ATOM 821 C CA . GLN A 1 109 ? -7.496 -13.492 4.254 1 98.81 109 GLN A CA 1
ATOM 822 C C . GLN A 1 109 ? -7.652 -14.68 3.305 1 98.81 109 GLN A C 1
ATOM 824 O O . GLN A 1 109 ? -6.965 -15.688 3.447 1 98.81 109 GLN A O 1
ATOM 829 N N . THR A 1 110 ? -8.562 -14.57 2.393 1 98.81 110 THR A N 1
ATOM 830 C CA . THR A 1 110 ? -8.836 -15.578 1.374 1 98.81 110 THR A CA 1
ATOM 831 C C . THR A 1 110 ? -8.539 -15.031 -0.02 1 98.81 110 THR A C 1
ATOM 833 O O . THR A 1 110 ? -9.031 -13.969 -0.394 1 98.81 110 THR A O 1
ATOM 836 N N . ILE A 1 111 ? -7.75 -15.719 -0.713 1 98.81 111 ILE A N 1
ATOM 837 C CA . ILE A 1 111 ? -7.359 -15.312 -2.061 1 98.81 111 ILE A CA 1
ATOM 838 C C . ILE A 1 111 ? -8.07 -16.188 -3.088 1 98.81 111 ILE A C 1
ATOM 840 O O . ILE A 1 111 ? -8.016 -17.422 -3.014 1 98.81 111 ILE A O 1
ATOM 844 N N . THR A 1 112 ? -8.695 -15.523 -4.031 1 98.75 112 THR A N 1
ATOM 845 C CA . THR A 1 112 ? -9.422 -16.266 -5.059 1 98.75 112 THR A CA 1
ATOM 846 C C . THR A 1 112 ? -8.594 -16.375 -6.332 1 98.75 112 THR A C 1
ATOM 848 O O . THR A 1 112 ? -7.586 -15.688 -6.484 1 98.75 112 THR A O 1
ATOM 851 N N . THR A 1 113 ? -9.039 -17.25 -7.219 1 98.31 113 THR A N 1
ATOM 852 C CA . THR A 1 113 ? -8.305 -17.516 -8.445 1 98.31 113 THR A CA 1
ATOM 853 C C . THR A 1 113 ? -8.352 -16.328 -9.391 1 98.31 113 THR A C 1
ATOM 855 O O . THR A 1 113 ? -7.504 -16.188 -10.273 1 98.31 113 THR A O 1
ATOM 858 N N . ASP A 1 114 ? -9.328 -15.461 -9.203 1 97.44 114 ASP A N 1
ATOM 859 C CA . ASP A 1 114 ? -9.484 -14.305 -10.078 1 97.44 114 ASP A CA 1
ATOM 860 C C . ASP A 1 114 ? -8.984 -13.023 -9.398 1 97.44 114 ASP A C 1
ATOM 862 O O . ASP A 1 114 ? -9.539 -11.945 -9.609 1 97.44 114 ASP A O 1
ATOM 866 N N . SER A 1 115 ? -8.055 -13.102 -8.5 1 97.88 115 SER A N 1
ATOM 867 C CA . SER A 1 115 ? -7.289 -12 -7.918 1 97.88 115 SER A CA 1
ATOM 868 C C . SER A 1 115 ? -8.164 -11.141 -7.016 1 97.88 115 SER A C 1
ATOM 870 O O . SER A 1 115 ? -8.078 -9.906 -7.055 1 97.88 115 SER A O 1
ATOM 872 N N . GLN A 1 116 ? -9.047 -11.789 -6.246 1 98.38 116 GLN A N 1
ATOM 873 C CA . GLN A 1 116 ? -9.758 -11.125 -5.16 1 98.38 116 GLN A CA 1
ATOM 874 C C . GLN A 1 116 ? -9.18 -11.516 -3.801 1 98.38 116 GLN A C 1
ATOM 876 O O . GLN A 1 116 ? -8.75 -12.656 -3.607 1 98.38 116 GLN A O 1
ATOM 881 N N . LEU A 1 117 ? -9.156 -10.594 -2.965 1 98.81 117 LEU A N 1
ATOM 882 C CA . LEU A 1 117 ? -8.75 -10.797 -1.579 1 98.81 117 LEU A CA 1
ATOM 883 C C . LEU A 1 117 ? -9.898 -10.477 -0.624 1 98.81 117 LEU A C 1
ATOM 885 O O . LEU A 1 117 ? -10.344 -9.328 -0.545 1 98.81 117 LEU A O 1
ATOM 889 N N . PHE A 1 118 ? -10.414 -11.43 0.042 1 98.81 118 PHE A N 1
ATOM 890 C CA . PHE A 1 118 ? -11.492 -11.258 1.002 1 98.81 118 PHE A CA 1
ATOM 891 C C . PHE A 1 118 ? -10.961 -11.25 2.428 1 98.81 118 PHE A C 1
ATOM 893 O O . PHE A 1 118 ? -10.156 -12.109 2.801 1 98.81 118 PHE A O 1
ATOM 900 N N . VAL A 1 119 ? -11.367 -10.328 3.189 1 98.75 119 VAL A N 1
ATOM 901 C CA . VAL A 1 119 ? -11.164 -10.32 4.637 1 98.75 119 VAL A CA 1
ATOM 902 C C . VAL A 1 119 ? -12.516 -10.375 5.344 1 98.75 119 VAL A C 1
ATOM 904 O O . VAL A 1 119 ? -13.531 -9.945 4.793 1 98.75 119 VAL A O 1
ATOM 907 N N . THR A 1 120 ? -12.508 -10.875 6.582 1 98 120 THR A N 1
ATOM 908 C CA . THR A 1 120 ? -13.766 -11.047 7.297 1 98 120 THR A CA 1
ATOM 909 C C . THR A 1 120 ? -13.836 -10.109 8.5 1 98 120 THR A C 1
ATOM 911 O O . THR A 1 120 ? -14.836 -10.102 9.227 1 98 120 THR A O 1
ATOM 914 N N . SER A 1 121 ? -12.812 -9.359 8.781 1 97.44 121 SER A N 1
ATOM 915 C CA . SER A 1 121 ? -12.82 -8.312 9.797 1 97.44 121 SER A CA 1
ATOM 916 C C . SER A 1 121 ? -12.977 -6.93 9.164 1 97.44 121 SER A C 1
ATOM 918 O O . SER A 1 121 ? -12.297 -6.605 8.195 1 97.44 121 SER A O 1
ATOM 920 N N . PRO A 1 122 ? -13.875 -6.117 9.711 1 97.94 122 PRO A N 1
ATOM 921 C CA . PRO A 1 122 ? -14.055 -4.77 9.164 1 97.94 122 PRO A CA 1
ATOM 922 C C . PRO A 1 122 ? -12.906 -3.828 9.531 1 97.94 122 PRO A C 1
ATOM 924 O O . PRO A 1 122 ? -12.797 -2.736 8.969 1 97.94 122 PRO A O 1
ATOM 927 N N . ASP A 1 123 ? -12.156 -4.152 10.594 1 98.38 123 ASP A N 1
ATOM 928 C CA . ASP A 1 123 ? -10.875 -3.498 10.859 1 98.38 123 ASP A CA 1
ATOM 929 C C . ASP A 1 123 ? -9.742 -4.18 10.102 1 98.38 123 ASP A C 1
ATOM 931 O O . ASP A 1 123 ? -9.188 -5.176 10.57 1 98.38 123 ASP A O 1
ATOM 935 N N . ILE A 1 124 ? -9.406 -3.676 8.969 1 98.69 124 ILE A N 1
ATOM 936 C CA . ILE A 1 124 ? -8.555 -4.355 8 1 98.69 124 ILE A CA 1
ATOM 937 C C . ILE A 1 124 ? -7.102 -4.332 8.477 1 98.69 124 ILE A C 1
ATOM 939 O O . ILE A 1 124 ? -6.559 -3.266 8.766 1 98.69 124 ILE A O 1
ATOM 943 N N . ASN A 1 125 ? -6.555 -5.48 8.484 1 98.12 125 ASN A N 1
ATOM 944 C CA . ASN A 1 125 ? -5.176 -5.621 8.93 1 98.12 125 ASN A CA 1
ATOM 945 C C . ASN A 1 125 ? -4.195 -4.977 7.953 1 98.12 125 ASN A C 1
ATOM 947 O O . ASN A 1 125 ? -4.367 -5.086 6.738 1 98.12 125 ASN A O 1
ATOM 951 N N . TYR A 1 126 ? -3.166 -4.43 8.523 1 98 126 TYR A N 1
ATOM 952 C CA . TYR A 1 126 ? -2.154 -3.742 7.727 1 98 126 TYR A CA 1
ATOM 953 C C . TYR A 1 126 ? -1.576 -4.668 6.66 1 98 126 TYR A C 1
ATOM 955 O O . TYR A 1 126 ? -1.302 -4.234 5.539 1 98 126 TYR A O 1
ATOM 963 N N . TYR A 1 127 ? -1.386 -5.871 6.988 1 98.62 127 TYR A N 1
ATOM 964 C CA . TYR A 1 127 ? -0.698 -6.773 6.074 1 98.62 127 TYR A CA 1
ATOM 965 C C . TYR A 1 127 ? -1.627 -7.227 4.953 1 98.62 127 TYR A C 1
ATOM 967 O O . TYR A 1 127 ? -1.168 -7.664 3.895 1 98.62 127 TYR A O 1
ATOM 975 N N . SER A 1 128 ? -2.969 -7.168 5.148 1 98.81 128 SER A N 1
ATOM 976 C CA . SER A 1 128 ? -3.887 -7.324 4.023 1 98.81 128 SER A CA 1
ATOM 977 C C . SER A 1 128 ? -3.783 -6.148 3.061 1 98.81 128 SER A C 1
ATOM 979 O O . SER A 1 128 ? -3.836 -6.328 1.843 1 98.81 128 SER A O 1
ATOM 981 N N . VAL A 1 129 ? -3.621 -4.949 3.615 1 98.81 129 VAL A N 1
ATOM 982 C CA . VAL A 1 129 ? -3.412 -3.748 2.816 1 98.81 129 VAL A CA 1
ATOM 983 C C . VAL A 1 129 ? -2.117 -3.875 2.018 1 98.81 129 VAL A C 1
ATOM 985 O O . VAL A 1 129 ? -2.1 -3.627 0.81 1 98.81 129 VAL A O 1
ATOM 988 N N . LEU A 1 130 ? -1.104 -4.266 2.73 1 98.5 130 LEU A N 1
ATOM 989 C CA . LEU A 1 130 ? 0.208 -4.461 2.121 1 98.5 130 LEU A CA 1
ATOM 990 C C . LEU A 1 130 ? 0.123 -5.43 0.946 1 98.5 130 LEU A C 1
ATOM 992 O O . LEU A 1 130 ? 0.608 -5.129 -0.147 1 98.5 130 LEU A O 1
ATOM 996 N N . ASP A 1 131 ? -0.497 -6.539 1.171 1 98.5 131 ASP A N 1
ATOM 997 C CA . ASP A 1 131 ? -0.637 -7.566 0.144 1 98.5 131 ASP A CA 1
ATOM 998 C C . ASP A 1 131 ? -1.401 -7.031 -1.065 1 98.5 131 ASP A C 1
ATOM 1000 O O . ASP A 1 131 ? -0.956 -7.184 -2.205 1 98.5 131 ASP A O 1
ATOM 1004 N N . THR A 1 132 ? -2.492 -6.391 -0.827 1 98.75 132 THR A N 1
ATOM 1005 C CA . THR A 1 132 ? -3.33 -5.824 -1.878 1 98.75 132 THR A CA 1
ATOM 1006 C C . THR A 1 132 ? -2.551 -4.797 -2.695 1 98.75 132 THR A C 1
ATOM 1008 O O . THR A 1 132 ? -2.635 -4.785 -3.926 1 98.75 132 THR A O 1
ATOM 1011 N N . PHE A 1 133 ? -1.805 -4.008 -1.996 1 98.38 133 PHE A N 1
ATOM 1012 C CA . PHE A 1 133 ? -1.045 -2.955 -2.658 1 98.38 133 PHE A CA 1
ATOM 1013 C C . PHE A 1 133 ? -0.023 -3.547 -3.621 1 98.38 133 PHE A C 1
ATOM 1015 O O . PHE A 1 133 ? 0.022 -3.174 -4.797 1 98.38 133 PHE A O 1
ATOM 1022 N N . TYR A 1 134 ? 0.742 -4.539 -3.201 1 96.75 134 TYR A N 1
ATOM 1023 C CA . TYR A 1 134 ? 1.857 -5.055 -3.986 1 96.75 134 TYR A CA 1
ATOM 1024 C C . TYR A 1 134 ? 1.365 -6.004 -5.074 1 96.75 134 TYR A C 1
ATOM 1026 O O . TYR A 1 134 ? 2.02 -6.168 -6.105 1 96.75 134 TYR A O 1
ATOM 1034 N N . THR A 1 135 ? 0.213 -6.621 -4.895 1 97.88 135 THR A N 1
ATOM 1035 C CA . THR A 1 135 ? -0.226 -7.652 -5.828 1 97.88 135 THR A CA 1
ATOM 1036 C C . THR A 1 135 ? -1.375 -7.141 -6.695 1 97.88 135 THR A C 1
ATOM 1038 O O . THR A 1 135 ? -1.832 -7.836 -7.602 1 97.88 135 THR A O 1
ATOM 1041 N N . HIS A 1 136 ? -1.917 -5.996 -6.348 1 97.69 136 HIS A N 1
ATOM 1042 C CA . HIS A 1 136 ? -2.949 -5.312 -7.121 1 97.69 136 HIS A CA 1
ATOM 1043 C C . HIS A 1 136 ? -4.25 -6.109 -7.129 1 97.69 136 HIS A C 1
ATOM 1045 O O . HIS A 1 136 ? -4.949 -6.152 -8.141 1 97.69 136 HIS A O 1
ATOM 1051 N N . MET A 1 137 ? -4.508 -6.824 -6.031 1 98.62 137 MET A N 1
ATOM 1052 C CA . MET A 1 137 ? -5.777 -7.531 -5.902 1 98.62 137 MET A CA 1
ATOM 1053 C C . MET A 1 137 ? -6.895 -6.574 -5.5 1 98.62 137 MET A C 1
ATOM 1055 O O . MET A 1 137 ? -6.629 -5.465 -5.039 1 98.62 137 MET A O 1
ATOM 1059 N N . GLN A 1 138 ? -8.141 -6.988 -5.773 1 98.62 138 GLN A N 1
ATOM 1060 C CA . GLN A 1 138 ? -9.297 -6.273 -5.25 1 98.62 138 GLN A CA 1
ATOM 1061 C C . GLN A 1 138 ? -9.594 -6.68 -3.809 1 98.62 138 GLN A C 1
ATOM 1063 O O . GLN A 1 138 ? -9.953 -7.832 -3.545 1 98.62 138 GLN A O 1
ATOM 1068 N N . LEU A 1 139 ? -9.43 -5.746 -2.889 1 98.88 139 LEU A N 1
ATOM 1069 C CA . LEU A 1 139 ? -9.711 -5.996 -1.479 1 98.88 139 LEU A CA 1
ATOM 1070 C C . LEU A 1 139 ? -11.211 -5.891 -1.197 1 98.88 139 LEU A C 1
ATOM 1072 O O . LEU A 1 139 ? -11.844 -4.902 -1.564 1 98.88 139 LEU A O 1
ATOM 1076 N N . ARG A 1 140 ? -11.789 -6.926 -0.595 1 98.81 140 ARG A N 1
ATOM 1077 C CA . ARG A 1 140 ? -13.203 -6.98 -0.258 1 98.81 140 ARG A CA 1
ATOM 1078 C C . ARG A 1 140 ? -13.406 -7.395 1.196 1 98.81 140 ARG A C 1
ATOM 1080 O O . ARG A 1 140 ? -12.836 -8.391 1.649 1 98.81 140 ARG A O 1
ATOM 1087 N N . TYR A 1 141 ? -14.172 -6.625 1.869 1 98.81 141 TYR A N 1
ATOM 1088 C CA . TYR A 1 141 ? -14.672 -7.094 3.158 1 98.81 141 TYR A CA 1
ATOM 1089 C C . TYR A 1 141 ? -16 -7.812 2.998 1 98.81 141 TYR A C 1
ATOM 1091 O O . TYR A 1 141 ? -16.906 -7.312 2.328 1 98.81 141 TYR A O 1
ATOM 1099 N N . ARG A 1 142 ? -16.109 -8.938 3.586 1 98.56 142 ARG A N 1
ATOM 1100 C CA . ARG A 1 142 ? -17.359 -9.664 3.801 1 98.56 142 ARG A CA 1
ATOM 1101 C C . ARG A 1 142 ? -17.359 -10.352 5.16 1 98.56 142 ARG A C 1
ATOM 1103 O O . ARG A 1 142 ? -16.391 -11.047 5.512 1 98.56 142 ARG A O 1
ATOM 1110 N N . PRO A 1 143 ? -18.469 -10.148 5.961 1 97.06 143 PRO A N 1
ATOM 1111 C CA . PRO A 1 143 ? -18.594 -11.117 7.055 1 97.06 143 PRO A CA 1
ATOM 1112 C C . PRO A 1 143 ? -18.656 -12.562 6.562 1 97.06 143 PRO A C 1
ATOM 1114 O O . PRO A 1 143 ? -19.047 -12.812 5.418 1 97.06 143 PRO A O 1
ATOM 1117 N N . VAL A 1 144 ? -18.266 -13.438 7.414 1 96.56 144 VAL A N 1
ATOM 1118 C CA . VAL A 1 144 ? -18.141 -14.844 7.047 1 96.56 144 VAL A CA 1
ATOM 1119 C C . VAL A 1 144 ? -19.422 -15.32 6.379 1 96.56 144 VAL A C 1
ATOM 1121 O O . VAL A 1 144 ? -19.375 -16.062 5.398 1 96.56 144 VAL A O 1
ATOM 1124 N N . THR A 1 145 ? -20.578 -14.836 6.828 1 96.25 145 THR A N 1
ATOM 1125 C CA . THR A 1 145 ? -21.875 -15.305 6.371 1 96.25 145 THR A CA 1
ATOM 1126 C C . THR A 1 145 ? -22.203 -14.742 4.988 1 96.25 145 THR A C 1
ATOM 1128 O O . THR A 1 145 ? -23.125 -15.211 4.324 1 96.25 145 THR A O 1
ATOM 1131 N N . GLU A 1 146 ? -21.391 -13.781 4.531 1 97.56 146 GLU A N 1
ATOM 1132 C CA . GLU A 1 146 ? -21.719 -13.117 3.277 1 97.56 146 GLU A CA 1
ATOM 1133 C C . GLU A 1 146 ? -20.688 -13.438 2.199 1 97.56 146 GLU A C 1
ATOM 1135 O O . GLU A 1 146 ? -20.828 -13.008 1.051 1 97.56 146 GLU A O 1
ATOM 1140 N N . VAL A 1 147 ? -19.688 -14.18 2.572 1 97.56 147 VAL A N 1
ATOM 1141 C CA . VAL A 1 147 ? -18.781 -14.664 1.546 1 97.56 147 VAL A CA 1
ATOM 1142 C C . VAL A 1 147 ? -19.5 -15.656 0.633 1 97.56 147 VAL A C 1
ATOM 1144 O O . VAL A 1 147 ? -20.125 -16.609 1.108 1 97.56 147 VAL A O 1
ATOM 1147 N N . PRO A 1 148 ? -19.422 -15.391 -0.655 1 96.31 148 PRO A N 1
ATOM 1148 C CA . PRO A 1 148 ? -20.125 -16.312 -1.559 1 96.31 148 PRO A CA 1
ATOM 1149 C C . PRO A 1 148 ? -19.609 -17.734 -1.462 1 96.31 148 PRO A C 1
ATOM 1151 O O . PRO A 1 148 ? -18.391 -17.969 -1.479 1 96.31 148 PRO A O 1
ATOM 1154 N N . GLU A 1 149 ? -20.469 -18.688 -1.476 1 96.31 149 GLU A N 1
ATOM 1155 C CA . GLU A 1 149 ? -20.094 -20.078 -1.295 1 96.31 149 GLU A CA 1
ATOM 1156 C C . GLU A 1 149 ? -19.422 -20.641 -2.547 1 96.31 149 GLU A C 1
ATOM 1158 O O . GLU A 1 149 ? -18.703 -21.641 -2.482 1 96.31 149 GLU A O 1
ATOM 1163 N N . ASP A 1 150 ? -19.688 -20.031 -3.703 1 96.81 150 ASP A N 1
ATOM 1164 C CA . ASP A 1 150 ? -19.172 -20.562 -4.961 1 96.81 150 ASP A CA 1
ATOM 1165 C C . ASP A 1 150 ? -17.844 -19.906 -5.32 1 96.81 150 ASP A C 1
ATOM 1167 O O . ASP A 1 150 ? -17.344 -20.062 -6.434 1 96.81 150 ASP A O 1
ATOM 1171 N N . ILE A 1 151 ? -17.281 -19.172 -4.395 1 96.94 151 ILE A N 1
ATOM 1172 C CA . ILE A 1 151 ? -15.977 -18.562 -4.66 1 96.94 151 ILE A CA 1
ATOM 1173 C C . ILE A 1 151 ? -14.938 -19.641 -4.918 1 96.94 151 ILE A C 1
ATOM 1175 O O . ILE A 1 151 ? -14.992 -20.719 -4.32 1 96.94 151 ILE A O 1
ATOM 1179 N N . GLU A 1 152 ? -14.008 -19.406 -5.828 1 98.62 152 GLU A N 1
ATOM 1180 C CA . GLU A 1 152 ? -12.891 -20.328 -6.074 1 98.62 152 GLU A CA 1
ATOM 1181 C C . GLU A 1 152 ? -11.664 -19.922 -5.262 1 98.62 152 GLU A C 1
ATOM 1183 O O . GLU A 1 152 ? -10.945 -19 -5.625 1 98.62 152 GLU A O 1
ATOM 1188 N N . ILE A 1 153 ? -11.398 -20.688 -4.219 1 98.81 153 ILE A N 1
ATOM 1189 C CA . ILE A 1 153 ? -10.375 -20.344 -3.242 1 98.81 153 ILE A CA 1
ATOM 1190 C C . ILE A 1 153 ? -9.039 -20.953 -3.654 1 98.81 153 ILE A C 1
ATOM 1192 O O . ILE A 1 153 ? -8.859 -22.172 -3.596 1 98.81 153 ILE A O 1
ATOM 1196 N N . ALA A 1 154 ? -8.109 -20.125 -4.066 1 98.81 154 ALA A N 1
ATOM 1197 C CA . ALA A 1 154 ? -6.77 -20.594 -4.418 1 98.81 154 ALA A CA 1
ATOM 1198 C C . ALA A 1 154 ? -5.957 -20.922 -3.17 1 98.81 154 ALA A C 1
ATOM 1200 O O . ALA A 1 154 ? -5.281 -21.953 -3.113 1 98.81 154 ALA A O 1
ATOM 1201 N N . LYS A 1 155 ? -6.082 -20.047 -2.215 1 98.69 155 LYS A N 1
ATOM 1202 C CA . LYS A 1 155 ? -5.398 -20.266 -0.944 1 98.69 155 LYS A CA 1
ATOM 1203 C C . LYS A 1 155 ? -5.98 -19.391 0.155 1 98.69 155 LYS A C 1
ATOM 1205 O O . LYS A 1 155 ? -6.707 -18.422 -0.129 1 98.69 155 LYS A O 1
ATOM 1210 N N . ILE A 1 156 ? -5.738 -19.766 1.37 1 98.75 156 ILE A N 1
ATOM 1211 C CA . ILE A 1 156 ? -6.062 -19 2.572 1 98.75 156 ILE A CA 1
ATOM 1212 C C . ILE A 1 156 ? -4.777 -18.656 3.328 1 98.75 156 ILE A C 1
ATOM 1214 O O . ILE A 1 156 ? -3.852 -19.469 3.385 1 98.75 156 ILE A O 1
ATOM 1218 N N . MET A 1 157 ? -4.734 -17.484 3.902 1 98.75 157 MET A N 1
ATOM 1219 C CA . MET A 1 157 ? -3.506 -17.031 4.551 1 98.75 157 MET A CA 1
ATOM 1220 C C . MET A 1 157 ? -3.812 -16.344 5.879 1 98.75 157 MET A C 1
ATOM 1222 O O . MET A 1 157 ? -4.797 -15.602 5.992 1 98.75 157 MET A O 1
ATOM 1226 N N . TRP A 1 158 ? -2.99 -16.656 6.848 1 98.75 158 TRP A N 1
ATOM 1227 C CA . TRP A 1 158 ? -2.855 -15.672 7.918 1 98.75 158 TRP A CA 1
ATOM 1228 C C . TRP A 1 158 ? -2.021 -14.484 7.461 1 98.75 158 TRP A C 1
ATOM 1230 O O . TRP A 1 158 ? -0.952 -14.656 6.871 1 98.75 158 TRP A O 1
ATOM 1240 N N . ALA A 1 159 ? -2.51 -13.32 7.598 1 98.69 159 ALA A N 1
ATOM 1241 C CA . ALA A 1 159 ? -1.837 -12.047 7.355 1 98.69 159 ALA A CA 1
ATOM 1242 C C . ALA A 1 159 ? -1.935 -11.133 8.578 1 98.69 159 ALA A C 1
ATOM 1244 O O . ALA A 1 159 ? -2.982 -10.539 8.828 1 98.69 159 ALA A O 1
ATOM 1245 N N . ASP A 1 160 ? -0.874 -11.039 9.305 1 98.69 160 ASP A N 1
ATOM 1246 C CA . ASP A 1 160 ? -0.898 -10.352 10.594 1 98.69 160 ASP A CA 1
ATOM 1247 C C . ASP A 1 160 ? 0.514 -10 11.055 1 98.69 160 ASP A C 1
ATOM 1249 O O . ASP A 1 160 ? 1.495 -10.375 10.414 1 98.69 160 ASP A O 1
ATOM 1253 N N . TYR A 1 161 ? 0.575 -9.164 12.062 1 98.12 161 TYR A N 1
ATOM 1254 C CA . TYR A 1 161 ? 1.871 -8.914 12.688 1 98.12 161 TYR A CA 1
ATOM 1255 C C . TYR A 1 161 ? 2.564 -10.227 13.039 1 98.12 161 TYR A C 1
ATOM 1257 O O . TYR A 1 161 ? 1.922 -11.172 13.508 1 98.12 161 TYR A O 1
ATOM 1265 N N . PRO A 1 162 ? 3.854 -10.273 12.852 1 98.56 162 PRO A N 1
ATOM 1266 C CA . PRO A 1 162 ? 4.59 -11.516 13.07 1 98.56 162 PRO A CA 1
ATOM 1267 C C . PRO A 1 162 ? 4.32 -12.125 14.445 1 98.56 162 PRO A C 1
ATOM 1269 O O . PRO A 1 162 ? 4.164 -13.344 14.57 1 98.56 162 PRO A O 1
ATOM 1272 N N . GLU A 1 163 ? 4.23 -11.32 15.445 1 98.62 163 GLU A N 1
ATOM 1273 C CA . GLU A 1 163 ? 4.027 -11.812 16.812 1 98.62 163 GLU A CA 1
ATOM 1274 C C . GLU A 1 163 ? 2.705 -12.562 16.922 1 98.62 163 GLU A C 1
ATOM 1276 O O . GLU A 1 163 ? 2.605 -13.531 17.672 1 98.62 163 GLU A O 1
ATOM 1281 N N . ASN A 1 164 ? 1.663 -12.078 16.219 1 98.62 164 ASN A N 1
ATOM 1282 C CA . ASN A 1 164 ? 0.367 -12.75 16.266 1 98.62 164 ASN A CA 1
ATOM 1283 C C . ASN A 1 164 ? 0.434 -14.133 15.617 1 98.62 164 ASN A C 1
ATOM 1285 O O . ASN A 1 164 ? -0.127 -15.094 16.141 1 98.62 164 ASN A O 1
ATOM 1289 N N . ILE A 1 165 ? 1.122 -14.25 14.516 1 98.69 165 ILE A N 1
ATOM 1290 C CA . ILE A 1 165 ? 1.267 -15.531 13.836 1 98.69 165 ILE A CA 1
ATOM 1291 C C . ILE A 1 165 ? 2.115 -16.469 14.68 1 98.69 165 ILE A C 1
ATOM 1293 O O . ILE A 1 165 ? 1.766 -17.641 14.852 1 98.69 165 ILE A O 1
ATOM 1297 N N . ASP A 1 166 ? 3.213 -15.969 15.25 1 98.69 166 ASP A N 1
ATOM 1298 C CA . ASP A 1 166 ? 4.082 -16.766 16.094 1 98.69 166 ASP A CA 1
ATOM 1299 C C . ASP A 1 166 ? 3.312 -17.344 17.297 1 98.69 166 ASP A C 1
ATOM 1301 O O . ASP A 1 166 ? 3.549 -18.469 17.703 1 98.69 166 ASP A O 1
ATOM 1305 N N . ASN A 1 167 ? 2.451 -16.547 17.797 1 98.44 167 ASN A N 1
ATOM 1306 C CA . ASN A 1 167 ? 1.655 -16.969 18.938 1 98.44 167 ASN A CA 1
ATOM 1307 C C . ASN A 1 167 ? 0.592 -17.984 18.547 1 98.44 167 ASN A C 1
ATOM 1309 O O . ASN A 1 167 ? 0.25 -18.875 19.328 1 98.44 167 ASN A O 1
ATOM 1313 N N . ALA A 1 168 ? 0.084 -17.906 17.344 1 98.44 168 ALA A N 1
ATOM 1314 C CA . ALA A 1 168 ? -1.021 -18.734 16.875 1 98.44 168 ALA A CA 1
ATOM 1315 C C . ALA A 1 168 ? -0.517 -20.094 16.391 1 98.44 168 ALA A C 1
ATOM 1317 O O . ALA A 1 168 ? -1.17 -21.125 16.594 1 98.44 168 ALA A O 1
ATOM 1318 N N . LEU A 1 169 ? 0.593 -20.141 15.773 1 97.75 169 LEU A N 1
ATOM 1319 C CA . LEU A 1 169 ? 1.092 -21.281 15.008 1 97.75 169 LEU A CA 1
ATOM 1320 C C . LEU A 1 169 ? 1.206 -22.516 15.891 1 97.75 169 LEU A C 1
ATOM 1322 O O . LEU A 1 169 ? 0.744 -23.594 15.516 1 97.75 169 LEU A O 1
ATOM 1326 N N . PRO A 1 170 ? 1.741 -22.422 17.156 1 97.62 170 PRO A N 1
ATOM 1327 C CA . PRO A 1 170 ? 1.855 -23.609 18 1 97.62 170 PRO A CA 1
ATOM 1328 C C . PRO A 1 170 ? 0.498 -24.188 18.391 1 97.62 170 PRO A C 1
ATOM 1330 O O . PRO A 1 170 ? 0.416 -25.344 18.812 1 97.62 170 PRO A O 1
ATOM 1333 N N . ASN A 1 171 ? -0.55 -23.453 18.25 1 97.81 171 ASN A N 1
ATOM 1334 C CA . ASN A 1 171 ? -1.884 -23.875 18.672 1 97.81 171 ASN A CA 1
ATOM 1335 C C . ASN A 1 171 ? -2.732 -24.328 17.484 1 97.81 171 ASN A C 1
ATOM 1337 O O . ASN A 1 171 ? -3.908 -24.656 17.656 1 97.81 171 ASN A O 1
ATOM 1341 N N . LEU A 1 172 ? -2.18 -24.281 16.312 1 97.31 172 LEU A N 1
ATOM 1342 C CA . LEU A 1 172 ? -2.869 -24.781 15.125 1 97.31 172 LEU A CA 1
ATOM 1343 C C . LEU A 1 172 ? -3.061 -26.281 15.195 1 97.31 172 LEU A C 1
ATOM 1345 O O . LEU A 1 172 ? -2.092 -27.031 15.367 1 97.31 172 LEU A O 1
ATOM 1349 N N . PRO A 1 173 ? -4.301 -26.734 15.055 1 96.81 173 PRO A N 1
ATOM 1350 C CA . PRO A 1 173 ? -4.539 -28.172 15.133 1 96.81 173 PRO A CA 1
ATOM 1351 C C . PRO A 1 173 ? -3.725 -28.969 14.117 1 96.81 173 PRO A C 1
ATOM 1353 O O . PRO A 1 173 ? -3.641 -28.578 12.945 1 96.81 173 PRO A O 1
ATOM 1356 N N . LYS A 1 174 ? -3.207 -30.109 14.492 1 95.94 174 LYS A N 1
ATOM 1357 C CA . LYS A 1 174 ? -2.332 -30.938 13.68 1 95.94 174 LYS A CA 1
ATOM 1358 C C . LYS A 1 174 ? -3.059 -31.453 12.438 1 95.94 174 LYS A C 1
ATOM 1360 O O . LYS A 1 174 ? -2.455 -31.594 11.375 1 95.94 174 LYS A O 1
ATOM 1365 N N . ASP A 1 175 ? -4.25 -31.75 12.578 1 96.06 175 ASP A N 1
ATOM 1366 C CA . ASP A 1 175 ? -5.016 -32.281 11.445 1 96.06 175 ASP A CA 1
ATOM 1367 C C . ASP A 1 175 ? -5.082 -31.266 10.305 1 96.06 175 ASP A C 1
ATOM 1369 O O . ASP A 1 175 ? -5.137 -31.641 9.133 1 96.06 175 ASP A O 1
ATOM 1373 N N . LEU A 1 176 ? -5.102 -29.969 10.656 1 95 176 LEU A N 1
ATOM 1374 C CA . LEU A 1 176 ? -5.074 -28.938 9.625 1 95 176 LEU A CA 1
ATOM 1375 C C . LEU A 1 176 ? -3.701 -28.859 8.969 1 95 176 LEU A C 1
ATOM 1377 O O . LEU A 1 176 ? -3.6 -28.703 7.746 1 95 176 LEU A O 1
ATOM 1381 N N . LEU A 1 177 ? -2.709 -28.922 9.773 1 94.5 177 LEU A N 1
ATOM 1382 C CA . LEU A 1 177 ? -1.35 -28.922 9.242 1 94.5 177 LEU A CA 1
ATOM 1383 C C . LEU A 1 177 ? -1.14 -30.109 8.289 1 94.5 177 LEU A C 1
ATOM 1385 O O . LEU A 1 177 ? -0.403 -29.984 7.309 1 94.5 177 LEU A O 1
ATOM 1389 N N . ASP A 1 178 ? -1.786 -31.234 8.547 1 95.62 178 ASP A N 1
ATOM 1390 C CA . ASP A 1 178 ? -1.667 -32.438 7.723 1 95.62 178 ASP A CA 1
ATOM 1391 C C . ASP A 1 178 ? -2.525 -32.312 6.465 1 95.62 178 ASP A C 1
ATOM 1393 O O . ASP A 1 178 ? -2.195 -32.906 5.43 1 95.62 178 ASP A O 1
ATOM 1397 N N . LYS A 1 179 ? -3.568 -31.609 6.602 1 97 179 LYS A N 1
ATOM 1398 C CA . LYS A 1 179 ? -4.539 -31.531 5.516 1 97 179 LYS A CA 1
ATOM 1399 C C . LYS A 1 179 ? -4.039 -30.609 4.41 1 97 179 LYS A C 1
ATOM 1401 O O . LYS A 1 179 ? -4.266 -30.859 3.225 1 97 179 LYS A O 1
ATOM 1406 N N . PHE A 1 180 ? -3.385 -29.531 4.781 1 97.94 180 PHE A N 1
ATOM 1407 C CA . PHE A 1 180 ? -2.988 -28.5 3.838 1 97.94 180 PHE A CA 1
ATOM 1408 C C . PHE A 1 180 ? -1.485 -28.531 3.588 1 97.94 180 PHE A C 1
ATOM 1410 O O . PHE A 1 180 ? -0.735 -29.109 4.383 1 97.94 180 PHE A O 1
ATOM 1417 N N . ASP A 1 181 ? -1.058 -28.031 2.465 1 95.88 181 ASP A N 1
ATOM 1418 C CA . ASP A 1 181 ? 0.329 -27.609 2.297 1 95.88 181 ASP A CA 1
ATOM 1419 C C . ASP A 1 181 ? 0.558 -26.219 2.891 1 95.88 181 ASP A C 1
ATOM 1421 O O . ASP A 1 181 ? 0.123 -25.219 2.322 1 95.88 181 ASP A O 1
ATOM 1425 N N . CYS A 1 182 ? 1.186 -26.203 4.039 1 96 182 CYS A N 1
ATOM 1426 C CA . CYS A 1 182 ? 1.366 -24.953 4.77 1 96 182 CYS A CA 1
ATOM 1427 C C . CYS A 1 182 ? 2.758 -24.375 4.535 1 96 182 CYS A C 1
ATOM 1429 O O . CYS A 1 182 ? 3.75 -25.109 4.578 1 96 182 CYS A O 1
ATOM 1431 N N . ILE A 1 183 ? 2.818 -23.047 4.32 1 93.38 183 ILE A N 1
ATOM 1432 C CA . ILE A 1 183 ? 4.09 -22.391 4.062 1 93.38 183 ILE A CA 1
ATOM 1433 C C . ILE A 1 183 ? 4.129 -21.047 4.793 1 93.38 183 ILE A C 1
ATOM 1435 O O . ILE A 1 183 ? 3.166 -20.281 4.73 1 93.38 183 ILE A O 1
ATOM 1439 N N . ARG A 1 184 ? 5.141 -20.844 5.598 1 95.19 184 ARG A N 1
ATOM 1440 C CA . ARG A 1 184 ? 5.422 -19.5 6.059 1 95.19 184 ARG A CA 1
ATOM 1441 C C . ARG A 1 184 ? 6.223 -18.719 5.016 1 95.19 184 ARG A C 1
ATOM 1443 O O . ARG A 1 184 ? 7.453 -18.797 4.988 1 95.19 184 ARG A O 1
ATOM 1450 N N . SER A 1 185 ? 5.609 -17.984 4.25 1 93.75 185 SER A N 1
ATOM 1451 C CA . SER A 1 185 ? 6.227 -17.344 3.088 1 93.75 185 SER A CA 1
ATOM 1452 C C . SER A 1 185 ? 6.895 -16.031 3.465 1 93.75 185 SER A C 1
ATOM 1454 O O . SER A 1 185 ? 7.805 -15.57 2.775 1 93.75 185 SER A O 1
ATOM 1456 N N . GLU A 1 186 ? 6.363 -15.289 4.441 1 95.19 186 GLU A N 1
ATOM 1457 C CA . GLU A 1 186 ? 6.93 -14.125 5.109 1 95.19 186 GLU A CA 1
ATOM 1458 C C . GLU A 1 186 ? 6.742 -14.203 6.621 1 95.19 186 GLU A C 1
ATOM 1460 O O . GLU A 1 186 ? 5.969 -15.031 7.109 1 95.19 186 GLU A O 1
ATOM 1465 N N . LYS A 1 187 ? 7.461 -13.367 7.387 1 97.44 187 LYS A N 1
ATOM 1466 C CA . LYS A 1 187 ? 7.246 -13.32 8.828 1 97.44 187 LYS A CA 1
ATOM 1467 C C . LYS A 1 187 ? 5.781 -13.039 9.156 1 97.44 187 LYS A C 1
ATOM 1469 O O . LYS A 1 187 ? 5.266 -13.5 10.18 1 97.44 187 LYS A O 1
ATOM 1474 N N . TRP A 1 188 ? 5.082 -12.281 8.188 1 98.69 188 TRP A N 1
ATOM 1475 C CA . TRP A 1 188 ? 3.732 -11.812 8.469 1 98.69 188 TRP A CA 1
ATOM 1476 C C . TRP A 1 188 ? 2.703 -12.57 7.637 1 98.69 188 TRP A C 1
ATOM 1478 O O . TRP A 1 188 ? 1.527 -12.203 7.602 1 98.69 188 TRP A O 1
ATOM 1488 N N . PHE A 1 189 ? 3.143 -13.625 6.906 1 98.25 189 PHE A N 1
ATOM 1489 C CA . PHE A 1 189 ? 2.234 -14.43 6.098 1 98.25 189 PHE A CA 1
ATOM 1490 C C . PHE A 1 189 ? 2.41 -15.914 6.398 1 98.25 189 PHE A C 1
ATOM 1492 O O . PHE A 1 189 ? 3.533 -16.422 6.391 1 98.25 189 PHE A O 1
ATOM 1499 N N . PHE A 1 190 ? 1.387 -16.656 6.648 1 98.38 190 PHE A N 1
ATOM 1500 C CA . PHE A 1 190 ? 1.31 -18.109 6.727 1 98.38 190 PHE A CA 1
ATOM 1501 C C . PHE A 1 190 ? 0.183 -18.641 5.848 1 98.38 190 PHE A C 1
ATOM 1503 O O . PHE A 1 190 ? -0.974 -18.234 6.008 1 98.38 190 PHE A O 1
ATOM 1510 N N . GLU A 1 191 ? 0.512 -19.531 5 1 98.25 191 GLU A N 1
ATOM 1511 C CA . GLU A 1 191 ? -0.418 -19.875 3.926 1 98.25 191 GLU A CA 1
ATOM 1512 C C . GLU A 1 191 ? -0.902 -21.312 4.051 1 98.25 191 GLU A C 1
ATOM 1514 O O . GLU A 1 191 ? -0.146 -22.188 4.469 1 98.25 191 GLU A O 1
ATOM 1519 N N . PHE A 1 192 ? -2.146 -21.547 3.723 1 98.5 192 PHE A N 1
ATOM 1520 C CA . PHE A 1 192 ? -2.805 -22.844 3.598 1 98.5 192 PHE A CA 1
ATOM 1521 C C . PHE A 1 192 ? -3.213 -23.109 2.152 1 98.5 192 PHE A C 1
ATOM 1523 O O . PHE A 1 192 ? -4.07 -22.406 1.607 1 98.5 192 PHE A O 1
ATOM 1530 N N . MET A 1 193 ? -2.658 -24.094 1.612 1 98.19 193 MET A N 1
ATOM 1531 C CA . MET A 1 193 ? -2.951 -24.406 0.214 1 98.19 193 MET A CA 1
ATOM 1532 C C . MET A 1 193 ? -3.357 -25.859 0.045 1 98.19 193 MET A C 1
ATOM 1534 O O . MET A 1 193 ? -3.119 -26.688 0.933 1 98.19 193 MET A O 1
ATOM 1538 N N . ASN A 1 194 ? -4.02 -26.156 -1.122 1 98.62 194 ASN A N 1
ATOM 1539 C CA . ASN A 1 194 ? -4.23 -27.531 -1.54 1 98.62 194 ASN A CA 1
ATOM 1540 C C . ASN A 1 194 ? -2.912 -28.297 -1.668 1 98.62 194 ASN A C 1
ATOM 1542 O O . ASN A 1 194 ? -1.955 -27.781 -2.252 1 98.62 194 ASN A O 1
ATOM 1546 N N . PRO A 1 195 ? -2.838 -29.484 -1.12 1 97.75 195 PRO A N 1
ATOM 1547 C CA . PRO A 1 195 ? -1.58 -30.234 -1.171 1 97.75 195 PRO A CA 1
ATOM 1548 C C . PRO A 1 195 ? -1.104 -30.5 -2.6 1 97.75 195 PRO A C 1
ATOM 1550 O O . PRO A 1 195 ? 0.086 -30.734 -2.824 1 97.75 195 PRO A O 1
ATOM 1553 N N . LEU A 1 196 ? -1.959 -30.453 -3.518 1 97.75 196 LEU A N 1
ATOM 1554 C CA . LEU A 1 196 ? -1.592 -30.656 -4.914 1 97.75 196 LEU A CA 1
ATOM 1555 C C . LEU A 1 196 ? -1.063 -29.359 -5.527 1 97.75 196 LEU A C 1
ATOM 1557 O O . LEU A 1 196 ? -0.48 -29.375 -6.617 1 97.75 196 LEU A O 1
ATOM 1561 N N . ALA A 1 197 ? -1.266 -28.266 -4.82 1 98 197 ALA A N 1
ATOM 1562 C CA . ALA A 1 197 ? -0.854 -26.969 -5.332 1 98 197 ALA A CA 1
ATOM 1563 C C . ALA A 1 197 ? 0.614 -26.688 -5.016 1 98 197 ALA A C 1
ATOM 1565 O O . ALA A 1 197 ? 0.926 -25.891 -4.137 1 98 197 ALA A O 1
ATOM 1566 N N . THR A 1 198 ? 1.506 -27.281 -5.754 1 97.44 198 THR A N 1
ATOM 1567 C CA . THR A 1 198 ? 2.936 -27 -5.688 1 97.44 198 THR A CA 1
ATOM 1568 C C . THR A 1 198 ? 3.457 -26.547 -7.047 1 97.44 198 THR A C 1
ATOM 1570 O O . THR A 1 198 ? 2.906 -26.906 -8.086 1 97.44 198 THR A O 1
ATOM 1573 N N . LYS A 1 199 ? 4.5 -25.797 -6.945 1 98 199 LYS A N 1
ATOM 1574 C CA . LYS A 1 199 ? 5.059 -25.297 -8.203 1 98 199 LYS A CA 1
ATOM 1575 C C . LYS A 1 199 ? 5.461 -26.453 -9.117 1 98 199 LYS A C 1
ATOM 1577 O O . LYS A 1 199 ? 5.207 -26.422 -10.32 1 98 199 LYS A O 1
ATOM 1582 N N . GLY A 1 200 ? 6.004 -27.5 -8.539 1 98.12 200 GLY A N 1
ATOM 1583 C CA . GLY A 1 200 ? 6.43 -28.641 -9.32 1 98.12 200 GLY A CA 1
ATOM 1584 C C . GLY A 1 200 ? 5.277 -29.375 -9.977 1 98.12 200 GLY A C 1
ATOM 1585 O O . GLY A 1 200 ? 5.309 -29.656 -11.18 1 98.12 200 GLY A O 1
ATOM 1586 N N . ASN A 1 201 ? 4.273 -29.766 -9.195 1 98.12 201 ASN A N 1
ATOM 1587 C CA . ASN A 1 201 ? 3.094 -30.422 -9.758 1 98.12 201 ASN A CA 1
ATOM 1588 C C . ASN A 1 201 ? 2.479 -29.594 -10.883 1 98.12 201 ASN A C 1
ATOM 1590 O O . ASN A 1 201 ? 2.09 -30.125 -11.914 1 98.12 201 ASN A O 1
ATOM 1594 N N . ALA A 1 202 ? 2.414 -28.297 -10.648 1 98.62 202 ALA A N 1
ATOM 1595 C CA . ALA A 1 202 ? 1.796 -27.391 -11.617 1 98.62 202 ALA A CA 1
ATOM 1596 C C . ALA A 1 202 ? 2.6 -27.344 -12.914 1 98.62 202 ALA A C 1
ATOM 1598 O O . ALA A 1 202 ? 2.031 -27.375 -14.008 1 98.62 202 ALA A O 1
ATOM 1599 N N . ALA A 1 203 ? 3.904 -27.281 -12.82 1 98.62 203 ALA A N 1
ATOM 1600 C CA . ALA A 1 203 ? 4.762 -27.25 -14 1 98.62 203 ALA A CA 1
ATOM 1601 C C . ALA A 1 203 ? 4.598 -28.516 -14.836 1 98.62 203 ALA A C 1
ATOM 1603 O O . ALA A 1 203 ? 4.473 -28.453 -16.062 1 98.62 203 ALA A O 1
ATOM 1604 N N . ILE A 1 204 ? 4.547 -29.641 -14.172 1 98.44 204 ILE A N 1
ATOM 1605 C CA . ILE A 1 204 ? 4.43 -30.922 -14.859 1 98.44 204 ILE A CA 1
ATOM 1606 C C . ILE A 1 204 ? 3.049 -31.031 -15.5 1 98.44 204 ILE A C 1
ATOM 1608 O O . ILE A 1 204 ? 2.928 -31.453 -16.656 1 98.44 204 ILE A O 1
ATOM 1612 N N . GLU A 1 205 ? 2.057 -30.656 -14.734 1 98.56 205 GLU A N 1
ATOM 1613 C CA . GLU A 1 205 ? 0.692 -30.734 -15.242 1 98.56 205 GLU A CA 1
ATOM 1614 C C . GLU A 1 205 ? 0.508 -29.812 -16.453 1 98.56 205 GLU A C 1
ATOM 1616 O O . GLU A 1 205 ? -0.11 -30.219 -17.438 1 98.56 205 GLU A O 1
ATOM 1621 N N . LEU A 1 206 ? 1.011 -28.609 -16.375 1 98.75 206 LEU A N 1
ATOM 1622 C CA . LEU A 1 206 ? 0.948 -27.703 -17.516 1 98.75 206 LEU A CA 1
ATOM 1623 C C . LEU A 1 206 ? 1.723 -28.281 -18.703 1 98.75 206 LEU A C 1
ATOM 1625 O O . LEU A 1 206 ? 1.257 -28.203 -19.844 1 98.75 206 LEU A O 1
ATOM 1629 N N . GLY A 1 207 ? 2.918 -28.812 -18.438 1 98.44 207 GLY A N 1
ATOM 1630 C CA . GLY A 1 207 ? 3.672 -29.484 -19.484 1 98.44 207 GLY A CA 1
ATOM 1631 C C . GLY A 1 207 ? 2.869 -30.547 -20.203 1 98.44 207 GLY A C 1
ATOM 1632 O O . GLY A 1 207 ? 2.82 -30.578 -21.438 1 98.44 207 GLY A O 1
ATOM 1633 N N . LYS A 1 208 ? 2.264 -31.406 -19.422 1 98.25 208 LYS A N 1
ATOM 1634 C CA . LYS A 1 208 ? 1.44 -32.469 -20 1 98.25 208 LYS A CA 1
ATOM 1635 C C . LYS A 1 208 ? 0.354 -31.891 -20.906 1 98.25 208 LYS A C 1
ATOM 1637 O O . LYS A 1 208 ? 0.114 -32.406 -22 1 98.25 208 LYS A O 1
ATOM 1642 N N . HIS A 1 209 ? -0.281 -30.844 -20.422 1 98.31 209 HIS A N 1
ATOM 1643 C CA . HIS A 1 209 ? -1.308 -30.172 -21.219 1 98.31 209 HIS A CA 1
ATOM 1644 C C . HIS A 1 209 ? -0.75 -29.688 -22.547 1 98.31 209 HIS A C 1
ATOM 1646 O O . HIS A 1 209 ? -1.451 -29.719 -23.562 1 98.31 209 HIS A O 1
ATOM 1652 N N . LEU A 1 210 ? 0.513 -29.312 -22.547 1 98.19 210 LEU A N 1
ATOM 1653 C CA . LEU A 1 210 ? 1.14 -28.719 -23.734 1 98.19 210 LEU A CA 1
ATOM 1654 C C . LEU A 1 210 ? 1.85 -29.781 -24.562 1 98.19 210 LEU A C 1
ATOM 1656 O O . LEU A 1 210 ? 2.496 -29.469 -25.562 1 98.19 210 LEU A O 1
ATOM 1660 N N . GLY A 1 211 ? 1.766 -31.016 -24.125 1 98.19 211 GLY A N 1
ATOM 1661 C CA . GLY A 1 211 ? 2.445 -32.094 -24.812 1 98.19 211 GLY A CA 1
ATOM 1662 C C . GLY A 1 211 ? 3.941 -32.125 -24.562 1 98.19 211 GLY A C 1
ATOM 1663 O O . GLY A 1 211 ? 4.711 -32.562 -25.406 1 98.19 211 GLY A O 1
ATOM 1664 N N . ILE A 1 212 ? 4.344 -31.625 -23.453 1 98.25 212 ILE A N 1
ATOM 1665 C CA . ILE A 1 212 ? 5.758 -31.547 -23.094 1 98.25 212 ILE A CA 1
ATOM 1666 C C . ILE A 1 212 ? 6.062 -32.5 -21.969 1 98.25 212 ILE A C 1
ATOM 1668 O O . ILE A 1 212 ? 5.418 -32.469 -20.906 1 98.25 212 ILE A O 1
ATOM 1672 N N . ASP A 1 213 ? 7.055 -33.344 -22.188 1 97.12 213 ASP A N 1
ATOM 1673 C CA . ASP A 1 213 ? 7.469 -34.312 -21.172 1 97.12 213 ASP A CA 1
ATOM 1674 C C . ASP A 1 213 ? 8.273 -33.625 -20.078 1 97.12 213 ASP A C 1
ATOM 1676 O O . ASP A 1 213 ? 8.969 -32.625 -20.328 1 97.12 213 ASP A O 1
ATOM 1680 N N . ALA A 1 214 ? 8.18 -34.188 -18.922 1 97 214 ALA A N 1
ATOM 1681 C CA . ALA A 1 214 ? 8.922 -33.625 -17.797 1 97 214 ALA A CA 1
ATOM 1682 C C . ALA A 1 214 ? 10.406 -33.469 -18.125 1 97 214 ALA A C 1
ATOM 1684 O O . ALA A 1 214 ? 11.039 -32.5 -17.703 1 97 214 ALA A O 1
ATOM 1685 N N . SER A 1 215 ? 10.922 -34.406 -18.875 1 97.06 215 SER A N 1
ATOM 1686 C CA . SER A 1 215 ? 12.336 -34.406 -19.234 1 97.06 215 SER A CA 1
ATOM 1687 C C . SER A 1 215 ? 12.672 -33.219 -20.141 1 97.06 215 SER A C 1
ATOM 1689 O O . SER A 1 215 ? 13.852 -32.906 -20.328 1 97.06 215 SER A O 1
ATOM 1691 N N . GLU A 1 216 ? 11.68 -32.531 -20.672 1 97.75 216 GLU A N 1
ATOM 1692 C CA . GLU A 1 216 ? 11.875 -31.422 -21.594 1 97.75 216 GLU A CA 1
ATOM 1693 C C . GLU A 1 216 ? 11.633 -30.094 -20.891 1 97.75 216 GLU A C 1
ATOM 1695 O O . GLU A 1 216 ? 11.562 -29.047 -21.531 1 97.75 216 GLU A O 1
ATOM 1700 N N . ILE A 1 217 ? 11.508 -30.109 -19.547 1 98.38 217 ILE A N 1
ATOM 1701 C CA . ILE A 1 217 ? 11.242 -28.906 -18.766 1 98.38 217 ILE A CA 1
ATOM 1702 C C . ILE A 1 217 ? 12.492 -28.5 -17.984 1 98.38 217 ILE A C 1
ATOM 1704 O O . ILE A 1 217 ? 13.062 -29.312 -17.266 1 98.38 217 ILE A O 1
ATOM 1708 N N . LEU A 1 218 ? 12.953 -27.297 -18.188 1 98.38 218 LEU A N 1
ATOM 1709 C CA . LEU A 1 218 ? 13.961 -26.672 -17.328 1 98.38 218 LEU A CA 1
ATOM 1710 C C . LEU A 1 218 ? 13.305 -25.891 -16.203 1 98.38 218 LEU A C 1
ATOM 1712 O O . LEU A 1 218 ? 12.398 -25.094 -16.438 1 98.38 218 LEU A O 1
ATOM 1716 N N . THR A 1 219 ? 13.641 -26.156 -15.008 1 98.69 219 THR A N 1
ATOM 1717 C CA . THR A 1 219 ? 13.102 -25.453 -13.844 1 98.69 219 THR A CA 1
ATOM 1718 C C . THR A 1 219 ? 14.188 -24.656 -13.141 1 98.69 219 THR A C 1
ATOM 1720 O O . THR A 1 219 ? 15.359 -25.047 -13.148 1 98.69 219 THR A O 1
ATOM 1723 N N . ALA A 1 220 ? 13.852 -23.547 -12.586 1 98.81 220 ALA A N 1
ATOM 1724 C CA . ALA A 1 220 ? 14.797 -22.703 -11.859 1 98.81 220 ALA A CA 1
ATOM 1725 C C . ALA A 1 220 ? 14.156 -22.141 -10.594 1 98.81 220 ALA A C 1
ATOM 1727 O O . ALA A 1 220 ? 13 -21.703 -10.617 1 98.81 220 ALA A O 1
ATOM 1728 N N . GLY A 1 221 ? 14.867 -22.156 -9.484 1 98.5 221 GLY A N 1
ATOM 1729 C CA . GLY A 1 221 ? 14.352 -21.656 -8.219 1 98.5 221 GLY A CA 1
ATOM 1730 C C . GLY A 1 221 ? 15.43 -21.453 -7.172 1 98.5 221 GLY A C 1
ATOM 1731 O O . GLY A 1 221 ? 16.625 -21.656 -7.453 1 98.5 221 GLY A O 1
ATOM 1732 N N . ASP A 1 222 ? 15.016 -20.938 -5.977 1 98.44 222 ASP A N 1
ATOM 1733 C CA . ASP A 1 222 ? 16.031 -20.594 -4.984 1 98.44 222 ASP A CA 1
ATOM 1734 C C . ASP A 1 222 ? 15.555 -20.938 -3.572 1 98.44 222 ASP A C 1
ATOM 1736 O O . ASP A 1 222 ? 16.359 -20.984 -2.639 1 98.44 222 ASP A O 1
ATOM 1740 N N . GLN A 1 223 ? 14.281 -21.125 -3.396 1 96.94 223 GLN A N 1
ATOM 1741 C CA . GLN A 1 223 ? 13.758 -21.297 -2.045 1 96.94 223 GLN A CA 1
ATOM 1742 C C . GLN A 1 223 ? 13.008 -22.625 -1.915 1 96.94 223 GLN A C 1
ATOM 1744 O O . GLN A 1 223 ? 12.836 -23.344 -2.9 1 96.94 223 GLN A O 1
ATOM 1749 N N . ASN A 1 224 ? 12.539 -22.938 -0.751 1 94.81 224 ASN A N 1
ATOM 1750 C CA . ASN A 1 224 ? 11.922 -24.219 -0.423 1 94.81 224 ASN A CA 1
ATOM 1751 C C . ASN A 1 224 ? 10.664 -24.453 -1.25 1 94.81 224 ASN A C 1
ATOM 1753 O O . ASN A 1 224 ? 10.359 -25.594 -1.603 1 94.81 224 ASN A O 1
ATOM 1757 N N . ASN A 1 225 ? 9.875 -23.391 -1.531 1 94.56 225 ASN A N 1
ATOM 1758 C CA . ASN A 1 225 ? 8.656 -23.594 -2.305 1 94.56 225 ASN A CA 1
ATOM 1759 C C . ASN A 1 225 ? 8.961 -23.938 -3.758 1 94.56 225 ASN A C 1
ATOM 1761 O O . ASN A 1 225 ? 8.055 -24.281 -4.52 1 94.56 225 ASN A O 1
ATOM 1765 N N . ASP A 1 226 ? 10.234 -23.938 -4.105 1 97.44 226 ASP A N 1
ATOM 1766 C CA . ASP A 1 226 ? 10.656 -24.328 -5.449 1 97.44 226 ASP A CA 1
ATOM 1767 C C . ASP A 1 226 ? 11.109 -25.781 -5.488 1 97.44 226 ASP A C 1
ATOM 1769 O O . ASP A 1 226 ? 11.328 -26.344 -6.562 1 97.44 226 ASP A O 1
ATOM 1773 N N . LEU A 1 227 ? 11.266 -26.406 -4.371 1 97 227 LEU A N 1
ATOM 1774 C CA . LEU A 1 227 ? 11.852 -27.734 -4.281 1 97 227 LEU A CA 1
ATOM 1775 C C . LEU A 1 227 ? 11.094 -28.719 -5.172 1 97 227 LEU A C 1
ATOM 1777 O O . LEU A 1 227 ? 11.711 -29.516 -5.875 1 97 227 LEU A O 1
ATOM 1781 N N . SER A 1 228 ? 9.805 -28.609 -5.156 1 96.88 228 SER A N 1
ATOM 1782 C CA . SER A 1 228 ? 9 -29.531 -5.957 1 96.88 228 SER A CA 1
ATOM 1783 C C . SER A 1 228 ? 9.32 -29.391 -7.441 1 96.88 228 SER A C 1
ATOM 1785 O O . SER A 1 228 ? 9.352 -30.375 -8.172 1 96.88 228 SER A O 1
ATOM 1787 N N . MET A 1 229 ? 9.516 -28.188 -7.875 1 95.75 229 MET A N 1
ATOM 1788 C CA . MET A 1 229 ? 9.828 -28 -9.289 1 95.75 229 MET A CA 1
ATOM 1789 C C . MET A 1 229 ? 11.242 -28.453 -9.594 1 95.75 229 MET A C 1
ATOM 1791 O O . MET A 1 229 ? 11.5 -29.047 -10.656 1 95.75 229 MET A O 1
ATOM 1795 N N . ILE A 1 230 ? 12.172 -28.297 -8.633 1 97.44 230 ILE A N 1
ATOM 1796 C CA . ILE A 1 230 ? 13.555 -28.719 -8.773 1 97.44 230 ILE A CA 1
ATOM 1797 C C . ILE A 1 230 ? 13.633 -30.234 -8.867 1 97.44 230 ILE A C 1
ATOM 1799 O O . ILE A 1 230 ? 14.383 -30.781 -9.68 1 97.44 230 ILE A O 1
ATOM 1803 N N . GLU A 1 231 ? 12.797 -30.859 -8.148 1 96.88 231 GLU A N 1
ATOM 1804 C CA . GLU A 1 231 ? 12.836 -32.312 -8.07 1 96.88 231 GLU A CA 1
ATOM 1805 C C . GLU A 1 231 ? 12.086 -32.938 -9.242 1 96.88 231 GLU A C 1
ATOM 1807 O O . GLU A 1 231 ? 12.438 -34.031 -9.688 1 96.88 231 GLU A O 1
ATOM 1812 N N . LYS A 1 232 ? 11.117 -32.312 -9.781 1 93.06 232 LYS A N 1
ATOM 1813 C CA . LYS A 1 232 ? 10.211 -32.938 -10.734 1 93.06 232 LYS A CA 1
ATOM 1814 C C . LYS A 1 232 ? 10.586 -32.562 -12.172 1 93.06 232 LYS A C 1
ATOM 1816 O O . LYS A 1 232 ? 10.172 -33.25 -13.117 1 93.06 232 LYS A O 1
ATOM 1821 N N . GLY A 1 233 ? 11.195 -31.438 -12.328 1 87.69 233 GLY A N 1
ATOM 1822 C CA . GLY A 1 233 ? 11.578 -31.016 -13.664 1 87.69 233 GLY A CA 1
ATOM 1823 C C . GLY A 1 233 ? 12.633 -31.906 -14.297 1 87.69 233 GLY A C 1
ATOM 1824 O O . GLY A 1 233 ? 13.227 -32.75 -13.625 1 87.69 233 GLY A O 1
ATOM 1825 N N . GLY A 1 234 ? 12.812 -31.75 -15.633 1 90.88 234 GLY A N 1
ATOM 1826 C CA . GLY A 1 234 ? 13.797 -32.531 -16.375 1 90.88 234 GLY A CA 1
ATOM 1827 C C . GLY A 1 234 ? 15.227 -32.062 -16.141 1 90.88 234 GLY A C 1
ATOM 1828 O O . GLY A 1 234 ? 16.141 -32.875 -16.031 1 90.88 234 GLY A O 1
ATOM 1829 N N . PHE A 1 235 ? 15.484 -30.828 -16.172 1 96.88 235 PHE A N 1
ATOM 1830 C CA . PHE A 1 235 ? 16.75 -30.203 -15.852 1 96.88 235 PHE A CA 1
ATOM 1831 C C . PHE A 1 235 ? 16.547 -29.016 -14.906 1 96.88 235 PHE A C 1
ATOM 1833 O O . PHE A 1 235 ? 15.867 -28.047 -15.25 1 96.88 235 PHE A O 1
ATOM 1840 N N . SER A 1 236 ? 17.172 -29.078 -13.75 1 98.19 236 SER A N 1
ATOM 1841 C CA . SER A 1 236 ? 16.859 -28.109 -12.711 1 98.19 236 SER A CA 1
ATOM 1842 C C . SER A 1 236 ? 18.062 -27.219 -12.43 1 98.19 236 SER A C 1
ATOM 1844 O O . SER A 1 236 ? 19.203 -27.688 -12.391 1 98.19 236 SER A O 1
ATOM 1846 N N . ILE A 1 237 ? 17.781 -25.953 -12.266 1 98.56 237 ILE A N 1
ATOM 1847 C CA . ILE A 1 237 ? 18.781 -24.922 -11.984 1 98.56 237 ILE A CA 1
ATOM 1848 C C . ILE A 1 237 ? 18.531 -24.328 -10.602 1 98.56 237 ILE A C 1
ATOM 1850 O O . ILE A 1 237 ? 17.438 -23.844 -10.312 1 98.56 237 ILE A O 1
ATOM 1854 N N . ALA A 1 238 ? 19.531 -24.328 -9.742 1 98.81 238 ALA A N 1
ATOM 1855 C CA . ALA A 1 238 ? 19.531 -23.562 -8.508 1 98.81 238 ALA A CA 1
ATOM 1856 C C . ALA A 1 238 ? 20.266 -22.234 -8.695 1 98.81 238 ALA A C 1
ATOM 1858 O O . ALA A 1 238 ? 21.359 -22.203 -9.234 1 98.81 238 ALA A O 1
ATOM 1859 N N . MET A 1 239 ? 19.641 -21.25 -8.25 1 98.88 239 MET A N 1
ATOM 1860 C CA . MET A 1 239 ? 20.297 -19.938 -8.273 1 98.88 239 MET A CA 1
ATOM 1861 C C . MET A 1 239 ? 21.484 -19.922 -7.316 1 98.88 239 MET A C 1
ATOM 1863 O O . MET A 1 239 ? 21.5 -20.641 -6.32 1 98.88 239 MET A O 1
ATOM 1867 N N . GLY A 1 240 ? 22.422 -19.031 -7.648 1 98.81 240 GLY A N 1
ATOM 1868 C CA . GLY A 1 240 ? 23.578 -18.891 -6.773 1 98.81 240 GLY A CA 1
ATOM 1869 C C . GLY A 1 240 ? 23.203 -18.453 -5.367 1 98.81 240 GLY A C 1
ATOM 1870 O O . GLY A 1 240 ? 23.891 -18.797 -4.402 1 98.81 240 GLY A O 1
ATOM 1871 N N . ASN A 1 241 ? 22.109 -17.75 -5.258 1 98.75 241 ASN A N 1
ATOM 1872 C CA . ASN A 1 241 ? 21.641 -17.266 -3.971 1 98.75 241 ASN A CA 1
ATOM 1873 C C . ASN A 1 241 ? 20.641 -18.234 -3.342 1 98.75 241 ASN A C 1
ATOM 1875 O O . ASN A 1 241 ? 20 -17.906 -2.344 1 98.75 241 ASN A O 1
ATOM 1879 N N . ALA A 1 242 ? 20.469 -19.422 -3.854 1 98.69 242 ALA A N 1
ATOM 1880 C CA . ALA A 1 242 ? 19.484 -20.375 -3.346 1 98.69 242 ALA A CA 1
ATOM 1881 C C . ALA A 1 242 ? 19.922 -20.938 -2 1 98.69 242 ALA A C 1
ATOM 1883 O O . ALA A 1 242 ? 21.109 -20.875 -1.642 1 98.69 242 ALA A O 1
ATOM 1884 N N . ILE A 1 243 ? 19.047 -21.422 -1.295 1 98.12 243 ILE A N 1
ATOM 1885 C CA . ILE A 1 243 ? 19.359 -22.141 -0.058 1 98.12 243 ILE A CA 1
ATOM 1886 C C . ILE A 1 243 ? 20.062 -23.453 -0.382 1 98.12 243 ILE A C 1
ATOM 1888 O O . ILE A 1 243 ? 19.938 -23.969 -1.493 1 98.12 243 ILE A O 1
ATOM 1892 N N . ASP A 1 244 ? 20.703 -24.016 0.553 1 98.38 244 ASP A N 1
ATOM 1893 C CA . ASP A 1 244 ? 21.547 -25.188 0.361 1 98.38 244 ASP A CA 1
ATOM 1894 C C . ASP A 1 244 ? 20.719 -26.391 -0.119 1 98.38 244 ASP A C 1
ATOM 1896 O O . ASP A 1 244 ? 21.156 -27.141 -0.992 1 98.38 244 ASP A O 1
ATOM 1900 N N . THR A 1 245 ? 19.609 -26.547 0.403 1 98.06 245 THR A N 1
ATOM 1901 C CA . THR A 1 245 ? 18.75 -27.672 0.036 1 98.06 245 THR A CA 1
ATOM 1902 C C . THR A 1 245 ? 18.453 -27.656 -1.46 1 98.06 245 THR A C 1
ATOM 1904 O O . THR A 1 245 ? 18.469 -28.703 -2.111 1 98.06 245 THR A O 1
ATOM 1907 N N . ILE A 1 246 ? 18.188 -26.5 -1.993 1 98.38 246 ILE A N 1
ATOM 1908 C CA . ILE A 1 246 ? 17.891 -26.359 -3.416 1 98.38 246 ILE A CA 1
ATOM 1909 C C . ILE A 1 246 ? 19.156 -26.625 -4.234 1 98.38 246 ILE A C 1
ATOM 1911 O O . ILE A 1 246 ? 19.109 -27.359 -5.227 1 98.38 246 ILE A O 1
ATOM 1915 N N . LYS A 1 247 ? 20.281 -26.125 -3.787 1 98.69 247 LYS A N 1
ATOM 1916 C CA . LYS A 1 247 ? 21.547 -26.328 -4.492 1 98.69 247 LYS A CA 1
ATOM 1917 C C . LYS A 1 247 ? 21.938 -27.797 -4.52 1 98.69 247 LYS A C 1
ATOM 1919 O O . LYS A 1 247 ? 22.453 -28.281 -5.523 1 98.69 247 LYS A O 1
ATOM 1924 N N . GLU A 1 248 ? 21.688 -28.469 -3.5 1 98.12 248 GLU A N 1
ATOM 1925 C CA . GLU A 1 248 ? 22.062 -29.875 -3.377 1 98.12 248 GLU A CA 1
ATOM 1926 C C . GLU A 1 248 ? 21.219 -30.766 -4.293 1 98.12 248 GLU A C 1
ATOM 1928 O O . GLU A 1 248 ? 21.688 -31.812 -4.75 1 98.12 248 GLU A O 1
ATOM 1933 N N . LYS A 1 249 ? 20.094 -30.328 -4.578 1 98 249 LYS A N 1
ATOM 1934 C CA . LYS A 1 249 ? 19.156 -31.188 -5.297 1 98 249 LYS A CA 1
ATOM 1935 C C . LYS A 1 249 ? 19.125 -30.828 -6.781 1 98 249 LYS A C 1
ATOM 1937 O O . LYS A 1 249 ? 18.656 -31.625 -7.602 1 98 249 LYS A O 1
ATOM 1942 N N . ALA A 1 250 ? 19.547 -29.703 -7.141 1 98.44 250 ALA A N 1
ATOM 1943 C CA . ALA A 1 250 ? 19.469 -29.25 -8.523 1 98.44 250 ALA A CA 1
ATOM 1944 C C . ALA A 1 250 ? 20.562 -29.891 -9.383 1 98.44 250 ALA A C 1
ATOM 1946 O O . ALA A 1 250 ? 21.594 -30.312 -8.867 1 98.44 250 ALA A O 1
ATOM 1947 N N . ASP A 1 251 ? 20.344 -29.953 -10.641 1 98 251 ASP A N 1
ATOM 1948 C CA . ASP A 1 251 ? 21.312 -30.484 -11.586 1 98 251 ASP A CA 1
ATOM 1949 C C . ASP A 1 251 ? 22.469 -29.516 -11.789 1 98 251 ASP A C 1
ATOM 1951 O O . ASP A 1 251 ? 23.578 -29.938 -12.125 1 98 251 ASP A O 1
ATOM 1955 N N . TYR A 1 252 ? 22.25 -28.219 -11.617 1 98.19 252 TYR A N 1
ATOM 1956 C CA . TYR A 1 252 ? 23.266 -27.203 -11.836 1 98.19 252 TYR A CA 1
ATOM 1957 C C . TYR A 1 252 ? 23.016 -25.984 -10.953 1 98.19 252 TYR A C 1
ATOM 1959 O O . TYR A 1 252 ? 21.875 -25.594 -10.734 1 98.19 252 TYR A O 1
ATOM 1967 N N . VAL A 1 253 ? 24.062 -25.453 -10.438 1 98.81 253 VAL A N 1
ATOM 1968 C CA . VAL A 1 253 ? 24 -24.188 -9.703 1 98.81 253 VAL A C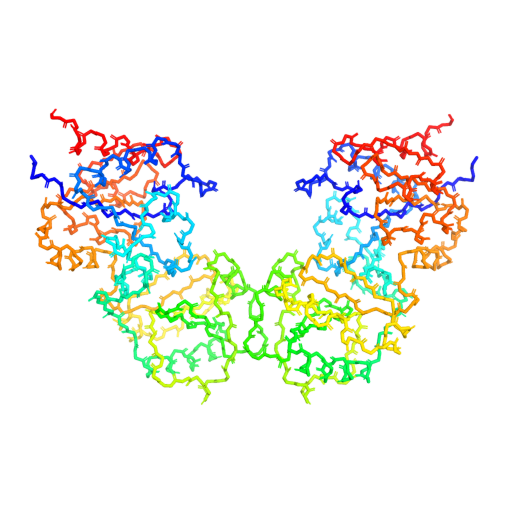A 1
ATOM 1969 C C . VAL A 1 253 ? 24.547 -23.062 -10.57 1 98.81 253 VAL A C 1
ATOM 1971 O O . VAL A 1 253 ? 25.719 -23.094 -10.977 1 98.81 253 VAL A O 1
ATOM 1974 N N . THR A 1 254 ? 23.734 -22.109 -10.867 1 98.62 254 THR A N 1
ATOM 1975 C CA . THR A 1 254 ? 24.156 -20.984 -11.695 1 98.62 254 THR A CA 1
ATOM 1976 C C . THR A 1 254 ? 24.578 -19.797 -10.828 1 98.62 254 THR A C 1
ATOM 1978 O O . THR A 1 254 ? 24.812 -19.953 -9.625 1 98.62 254 THR A O 1
ATOM 1981 N N . ASP A 1 255 ? 24.781 -18.594 -11.469 1 98.69 255 ASP A N 1
ATOM 1982 C CA . ASP A 1 255 ? 25.109 -17.359 -10.758 1 98.69 255 ASP A CA 1
ATOM 1983 C C . ASP A 1 255 ? 23.906 -16.844 -9.984 1 98.69 255 ASP A C 1
ATOM 1985 O O . ASP A 1 255 ? 22.828 -17.438 -10.016 1 98.69 255 ASP A O 1
ATOM 1989 N N . THR A 1 256 ? 24.078 -15.703 -9.281 1 98.81 256 THR A N 1
ATOM 1990 C CA . THR A 1 256 ? 23.016 -15.133 -8.453 1 98.81 256 THR A CA 1
ATOM 1991 C C . THR A 1 256 ? 22 -14.391 -9.32 1 98.81 256 THR A C 1
ATOM 1993 O O . THR A 1 256 ? 22.266 -14.078 -10.477 1 98.81 256 THR A O 1
ATOM 1996 N N . ASN A 1 257 ? 20.828 -14.141 -8.711 1 98.62 257 ASN A N 1
ATOM 1997 C CA . ASN A 1 257 ? 19.797 -13.391 -9.398 1 98.62 257 ASN A CA 1
ATOM 1998 C C . ASN A 1 257 ? 20.25 -11.969 -9.719 1 98.62 257 ASN A C 1
ATOM 2000 O O . ASN A 1 257 ? 19.781 -11.367 -10.688 1 98.62 257 ASN A O 1
ATOM 2004 N N . ASN A 1 258 ? 21.156 -11.438 -8.969 1 98.56 258 ASN A N 1
ATOM 2005 C CA . ASN A 1 258 ? 21.688 -10.094 -9.195 1 98.56 258 ASN A CA 1
ATOM 2006 C C . ASN A 1 258 ? 22.75 -10.086 -10.281 1 98.56 258 ASN A C 1
ATOM 2008 O O . ASN A 1 258 ? 23.188 -9.016 -10.719 1 98.56 258 ASN A O 1
ATOM 2012 N N . ASN A 1 259 ? 23.172 -11.234 -10.703 1 98.5 259 ASN A N 1
ATOM 2013 C CA . ASN A 1 259 ? 24.219 -11.352 -11.719 1 98.5 259 ASN A CA 1
ATOM 2014 C C . ASN A 1 259 ? 23.75 -12.18 -12.906 1 98.5 259 ASN A C 1
ATOM 2016 O O . ASN A 1 259 ? 24.5 -13.016 -13.414 1 98.5 259 ASN A O 1
ATOM 2020 N N . ASP A 1 260 ? 22.516 -12.078 -13.273 1 98.44 260 ASP A N 1
ATOM 2021 C CA . ASP A 1 260 ? 21.922 -12.68 -14.461 1 98.44 260 ASP A CA 1
ATOM 2022 C C . ASP A 1 260 ? 22.062 -14.203 -14.438 1 98.44 260 ASP A C 1
ATOM 2024 O O . ASP A 1 260 ? 22.281 -14.828 -15.477 1 98.44 260 ASP A O 1
ATOM 2028 N N . GLY A 1 261 ? 22 -14.75 -13.273 1 98.69 261 GLY A N 1
ATOM 2029 C CA . GLY A 1 261 ? 22.203 -16.172 -13.133 1 98.69 261 GLY A CA 1
ATOM 2030 C C . GLY A 1 261 ? 21.266 -17 -14 1 98.69 261 GLY A C 1
ATOM 2031 O O . GLY A 1 261 ? 21.688 -17.953 -14.648 1 98.69 261 GLY A O 1
ATOM 2032 N N . LEU A 1 262 ? 19.984 -16.703 -14.023 1 98.69 262 LEU A N 1
ATOM 2033 C CA . LEU A 1 262 ? 19.016 -17.453 -14.812 1 98.69 262 LEU A CA 1
ATOM 2034 C C . LEU A 1 262 ? 19.344 -17.359 -16.297 1 98.69 262 LEU A C 1
ATOM 2036 O O . LEU A 1 262 ? 19.344 -18.375 -17.016 1 98.69 262 LEU A O 1
ATOM 2040 N N . ALA A 1 263 ? 19.609 -16.141 -16.766 1 98.5 263 ALA A N 1
ATOM 2041 C CA . ALA A 1 263 ? 19.938 -15.922 -18.172 1 98.5 263 ALA A CA 1
ATOM 2042 C C . ALA A 1 263 ? 21.156 -16.75 -18.578 1 98.5 263 ALA A C 1
ATOM 2044 O O . ALA A 1 263 ? 21.156 -17.391 -19.625 1 98.5 263 ALA A O 1
ATOM 2045 N N . LYS A 1 264 ? 22.203 -16.719 -17.75 1 98.31 264 LYS A N 1
ATOM 2046 C CA . LYS A 1 264 ? 23.438 -17.453 -18.016 1 98.31 264 LYS A CA 1
ATOM 2047 C C . LYS A 1 264 ? 23.172 -18.953 -18.156 1 98.31 264 LYS A C 1
ATOM 2049 O O . LYS A 1 264 ? 23.688 -19.609 -19.047 1 98.31 264 LYS A O 1
ATOM 2054 N N . ALA A 1 265 ? 22.375 -19.438 -17.281 1 98.06 265 ALA A N 1
ATOM 2055 C CA . ALA A 1 265 ? 22.047 -20.859 -17.312 1 98.06 265 ALA A CA 1
ATOM 2056 C C . ALA A 1 265 ? 21.266 -21.219 -18.562 1 98.06 265 ALA A C 1
ATOM 2058 O O . ALA A 1 265 ? 21.531 -22.25 -19.203 1 98.06 265 ALA A O 1
ATOM 2059 N N . ILE A 1 266 ? 20.312 -20.453 -18.922 1 97.75 266 ILE A N 1
ATOM 2060 C CA . ILE A 1 266 ? 19.5 -20.719 -20.109 1 97.75 266 ILE A CA 1
ATOM 2061 C C . ILE A 1 266 ? 20.375 -20.672 -21.359 1 97.75 266 ILE A C 1
ATOM 2063 O O . ILE A 1 266 ? 20.266 -21.531 -22.234 1 97.75 266 ILE A O 1
ATOM 2067 N N . GLU A 1 267 ? 21.219 -19.688 -21.406 1 97.19 267 GLU A N 1
ATOM 2068 C CA . GLU A 1 267 ? 22.141 -19.609 -22.531 1 97.19 267 GLU A CA 1
ATOM 2069 C C . GLU A 1 267 ? 22.984 -20.875 -22.656 1 97.19 267 GLU A C 1
ATOM 2071 O O . GLU A 1 267 ? 23.156 -21.406 -23.766 1 97.19 267 GLU A O 1
ATOM 2076 N N . LYS A 1 268 ? 23.406 -21.328 -21.578 1 96 268 LYS A N 1
ATOM 2077 C CA . LYS A 1 268 ? 24.312 -22.469 -21.547 1 96 268 LYS A CA 1
ATOM 2078 C C . LYS A 1 268 ? 23.578 -23.766 -21.922 1 96 268 LYS A C 1
ATOM 2080 O O . LYS A 1 268 ? 24.078 -24.562 -22.719 1 96 268 LYS A O 1
ATOM 2085 N N . PHE A 1 269 ? 22.375 -23.922 -21.406 1 95.5 269 PHE A N 1
ATOM 2086 C CA . PHE A 1 269 ? 21.781 -25.25 -21.453 1 95.5 269 PHE A CA 1
ATOM 2087 C C . PHE A 1 269 ? 20.672 -25.328 -22.484 1 95.5 269 PHE A C 1
ATOM 2089 O O . PHE A 1 269 ? 20.266 -26.406 -22.891 1 95.5 269 PHE A O 1
ATOM 2096 N N . VAL A 1 270 ? 20.188 -24.188 -22.922 1 95.19 270 VAL A N 1
ATOM 2097 C CA . VAL A 1 270 ? 19.062 -24.188 -23.859 1 95.19 270 VAL A CA 1
ATOM 2098 C C . VAL A 1 270 ? 19.578 -23.844 -25.266 1 95.19 270 VAL A C 1
ATOM 2100 O O . VAL A 1 270 ? 19.141 -24.438 -26.25 1 95.19 270 VAL A O 1
ATOM 2103 N N . PHE A 1 271 ? 20.516 -22.922 -25.375 1 91.88 271 PHE A N 1
ATOM 2104 C CA . PHE A 1 271 ? 20.906 -22.438 -26.688 1 91.88 271 PHE A CA 1
ATOM 2105 C C . PHE A 1 271 ? 22.281 -22.984 -27.062 1 91.88 271 PHE A C 1
ATOM 2107 O O . PHE A 1 271 ? 22.609 -23.094 -28.25 1 91.88 271 PHE A O 1
ATOM 2114 N N . GLU A 1 272 ? 23.172 -23 -26.125 1 80.44 272 GLU A N 1
ATOM 2115 C CA . GLU A 1 272 ? 24.531 -23.406 -26.484 1 80.44 272 GLU A CA 1
ATOM 2116 C C . GLU A 1 272 ? 24.625 -24.922 -26.641 1 80.44 272 GLU A C 1
ATOM 2118 O O . GLU A 1 272 ? 23.969 -25.672 -25.906 1 80.44 272 GLU A O 1
ATOM 2123 N N . ASP A 1 273 ? 24.969 -25.5 -27.875 1 59.38 273 ASP A N 1
ATOM 2124 C CA . ASP A 1 273 ? 25.266 -26.906 -28.156 1 59.38 273 ASP A CA 1
ATOM 2125 C C . ASP A 1 273 ? 26.453 -27.391 -27.328 1 59.38 273 ASP A C 1
ATOM 2127 O O . ASP A 1 273 ? 27.406 -26.656 -27.109 1 59.38 273 ASP A O 1
ATOM 2131 N N . MET B 1 1 ? 15.445 41.812 10.109 1 51.12 1 MET B N 1
ATOM 2132 C CA . MET B 1 1 ? 14.383 40.812 10.188 1 51.12 1 MET B CA 1
ATOM 2133 C C . MET B 1 1 ? 14.195 40.312 11.617 1 51.12 1 MET B C 1
ATOM 2135 O O . MET B 1 1 ? 15.164 40.25 12.375 1 51.12 1 MET B O 1
ATOM 2139 N N . SER B 1 2 ? 12.812 40.312 12.094 1 68.88 2 SER B N 1
ATOM 2140 C CA . SER B 1 2 ? 12.57 39.75 13.422 1 68.88 2 SER B CA 1
ATOM 2141 C C . SER B 1 2 ? 13.203 38.375 13.578 1 68.88 2 SER B C 1
ATOM 2143 O O . SER B 1 2 ? 13.422 37.688 12.594 1 68.88 2 SER B O 1
ATOM 2145 N N . LYS B 1 3 ? 13.617 38.156 14.641 1 89.56 3 LYS B N 1
ATOM 2146 C CA . LYS B 1 3 ? 14.258 36.875 14.898 1 89.56 3 LYS B CA 1
ATOM 2147 C C . LYS B 1 3 ? 13.266 35.719 14.734 1 89.56 3 LYS B C 1
ATOM 2149 O O . LYS B 1 3 ? 12.18 35.719 15.312 1 89.56 3 LYS B O 1
ATOM 2154 N N . ILE B 1 4 ? 13.523 34.938 13.836 1 96.94 4 ILE B N 1
ATOM 2155 C CA . ILE B 1 4 ? 12.672 33.781 13.562 1 96.94 4 ILE B CA 1
ATOM 2156 C C . ILE B 1 4 ? 12.641 32.875 14.781 1 96.94 4 ILE B C 1
ATOM 2158 O O . ILE B 1 4 ? 13.688 32.531 15.344 1 96.94 4 ILE B O 1
ATOM 2162 N N . LYS B 1 5 ? 11.438 32.5 15.133 1 98.25 5 LYS B N 1
ATOM 2163 C CA . LYS B 1 5 ? 11.273 31.625 16.297 1 98.25 5 LYS B CA 1
ATOM 2164 C C . LYS B 1 5 ? 10.57 30.328 15.914 1 98.25 5 LYS B C 1
ATOM 2166 O O . LYS B 1 5 ? 10.531 29.375 16.703 1 98.25 5 LYS B O 1
ATOM 2171 N N . MET B 1 6 ? 10.031 30.266 14.719 1 98.62 6 MET B N 1
ATOM 2172 C CA . MET B 1 6 ? 9.367 29.062 14.219 1 98.62 6 MET B CA 1
ATOM 2173 C C . MET B 1 6 ? 9.539 28.938 12.703 1 98.62 6 MET B C 1
ATOM 2175 O O . MET B 1 6 ? 9.414 29.922 11.977 1 98.62 6 MET B O 1
ATOM 2179 N N . ILE B 1 7 ? 9.898 27.812 12.297 1 98.69 7 ILE B N 1
ATOM 2180 C CA . ILE B 1 7 ? 9.914 27.438 10.883 1 98.69 7 ILE B CA 1
ATOM 2181 C C . ILE B 1 7 ? 8.75 26.5 10.586 1 98.69 7 ILE B C 1
ATOM 2183 O O . ILE B 1 7 ? 8.656 25.406 11.164 1 98.69 7 ILE B O 1
ATOM 2187 N N . ALA B 1 8 ? 7.805 26.859 9.805 1 98.81 8 ALA B N 1
ATOM 2188 C CA . ALA B 1 8 ? 6.707 26.031 9.305 1 98.81 8 ALA B CA 1
ATOM 2189 C C . ALA B 1 8 ? 6.93 25.656 7.844 1 98.81 8 ALA B C 1
ATOM 2191 O O . ALA B 1 8 ? 6.957 26.516 6.969 1 98.81 8 ALA B O 1
ATOM 2192 N N . THR B 1 9 ? 7.055 24.422 7.594 1 98.81 9 THR B N 1
ATOM 2193 C CA . THR B 1 9 ? 7.461 24 6.254 1 98.81 9 THR B CA 1
ATOM 2194 C C . THR B 1 9 ? 6.539 22.922 5.715 1 98.81 9 THR B C 1
ATOM 2196 O O . THR B 1 9 ? 6.125 22.031 6.457 1 98.81 9 THR B O 1
ATOM 2199 N N . ASP B 1 10 ? 6.195 23.047 4.438 1 98.62 10 ASP B N 1
ATOM 2200 C CA . ASP B 1 10 ? 5.617 21.922 3.693 1 98.62 10 ASP B CA 1
ATOM 2201 C C . ASP B 1 10 ? 6.602 20.766 3.586 1 98.62 10 ASP B C 1
ATOM 2203 O O . ASP B 1 10 ? 7.785 20.922 3.895 1 98.62 10 ASP B O 1
ATOM 2207 N N . ILE B 1 11 ? 6.09 19.609 3.186 1 98.44 11 ILE B N 1
ATOM 2208 C CA . ILE B 1 11 ? 6.953 18.438 3.098 1 98.44 11 ILE B CA 1
ATOM 2209 C C . ILE B 1 11 ? 7.258 18.125 1.634 1 98.44 11 ILE B C 1
ATOM 2211 O O . ILE B 1 11 ? 8.383 18.328 1.173 1 98.44 11 ILE B O 1
ATOM 2215 N N . ASP B 1 12 ? 6.223 17.766 0.871 1 96.25 12 ASP B N 1
ATOM 2216 C CA . ASP B 1 12 ? 6.414 17.344 -0.513 1 96.25 12 ASP B CA 1
ATOM 2217 C C . ASP B 1 12 ? 6.777 18.531 -1.406 1 96.25 12 ASP B C 1
ATOM 2219 O O . ASP B 1 12 ? 6.078 19.531 -1.414 1 96.25 12 ASP B O 1
ATOM 2223 N N . GLY B 1 13 ? 7.91 18.359 -2.088 1 97.5 13 GLY B N 1
ATOM 2224 C CA . GLY B 1 13 ? 8.375 19.438 -2.951 1 97.5 13 GLY B CA 1
ATOM 2225 C C . GLY B 1 13 ? 9.094 20.547 -2.197 1 97.5 13 GLY B C 1
ATOM 2226 O O . GLY B 1 13 ? 9.555 21.516 -2.801 1 97.5 13 GLY B O 1
ATOM 2227 N N . THR B 1 14 ? 9.211 20.406 -0.878 1 98.69 14 THR B N 1
ATOM 2228 C CA . THR B 1 14 ? 9.805 21.438 -0.025 1 98.69 14 THR B CA 1
ATOM 2229 C C . THR B 1 14 ? 10.859 20.828 0.896 1 98.69 14 THR B C 1
ATOM 2231 O O . THR B 1 14 ? 12.055 20.953 0.644 1 98.69 14 THR B O 1
ATOM 2234 N N . LEU B 1 15 ? 10.484 20.062 1.861 1 98.75 15 LEU B N 1
ATOM 2235 C CA . LEU B 1 15 ? 11.344 19.484 2.891 1 98.75 15 LEU B CA 1
ATOM 2236 C C . LEU B 1 15 ? 12.156 18.312 2.33 1 98.75 15 LEU B C 1
ATOM 2238 O O . LEU B 1 15 ? 13.344 18.188 2.629 1 98.75 15 LEU B O 1
ATOM 2242 N N . VAL B 1 16 ? 11.477 17.453 1.544 1 98.62 16 VAL B N 1
ATOM 2243 C CA . VAL B 1 16 ? 12.109 16.234 1.032 1 98.62 16 VAL B CA 1
ATOM 2244 C C . VAL B 1 16 ? 12.367 16.391 -0.465 1 98.62 16 VAL B C 1
ATOM 2246 O O . VAL B 1 16 ? 11.742 17.203 -1.134 1 98.62 16 VAL B O 1
ATOM 2249 N N . ASP B 1 17 ? 13.234 15.594 -0.982 1 98.12 17 ASP B N 1
ATOM 2250 C CA . ASP B 1 17 ? 13.484 15.578 -2.422 1 98.12 17 ASP B CA 1
ATOM 2251 C C . ASP B 1 17 ? 12.414 14.758 -3.148 1 98.12 17 ASP B C 1
ATOM 2253 O O . ASP B 1 17 ? 11.438 14.328 -2.541 1 98.12 17 ASP B O 1
ATOM 2257 N N . ASP B 1 18 ? 12.625 14.586 -4.449 1 96.69 18 ASP B N 1
ATOM 2258 C CA . ASP B 1 18 ? 11.617 13.922 -5.266 1 96.69 18 ASP B CA 1
ATOM 2259 C C . ASP B 1 18 ? 11.508 12.438 -4.902 1 96.69 18 ASP B C 1
ATOM 2261 O O . ASP B 1 18 ? 10.492 11.805 -5.176 1 96.69 18 ASP B O 1
ATOM 2265 N N . ALA B 1 19 ? 12.539 11.852 -4.277 1 93.81 19 ALA B N 1
ATOM 2266 C CA . ALA B 1 19 ? 12.531 10.469 -3.824 1 93.81 19 ALA B CA 1
ATOM 2267 C C . ALA B 1 19 ? 11.992 10.359 -2.402 1 93.81 19 ALA B C 1
ATOM 2269 O O . ALA B 1 19 ? 12.016 9.281 -1.801 1 93.81 19 ALA B O 1
ATOM 2270 N N . LYS B 1 20 ? 11.578 11.547 -1.814 1 96.38 20 LYS B N 1
ATOM 2271 C CA . LYS B 1 20 ? 10.953 11.648 -0.499 1 96.38 20 LYS B CA 1
ATOM 2272 C C . LYS B 1 20 ? 11.977 11.477 0.614 1 96.38 20 LYS B C 1
ATOM 2274 O O . LYS B 1 20 ? 11.641 11.047 1.72 1 96.38 20 LYS B O 1
ATOM 2279 N N . ASN B 1 21 ? 13.18 11.758 0.275 1 97.31 21 ASN B N 1
ATOM 2280 C CA . ASN B 1 21 ? 14.234 11.648 1.273 1 97.31 21 ASN B CA 1
ATOM 2281 C C . ASN B 1 21 ? 14.602 13.008 1.859 1 97.31 21 ASN B C 1
ATOM 2283 O O . ASN B 1 21 ? 14.602 14.016 1.148 1 97.31 21 ASN B O 1
ATOM 2287 N N . LEU B 1 22 ? 14.961 12.969 3.129 1 98.5 22 LEU B N 1
ATOM 2288 C CA . LEU B 1 22 ? 15.633 14.102 3.758 1 98.5 22 LEU B CA 1
ATOM 2289 C C . LEU B 1 22 ? 17.125 14.102 3.438 1 98.5 22 LEU B C 1
ATOM 2291 O O . LEU B 1 22 ? 17.797 13.086 3.615 1 98.5 22 LEU B O 1
ATOM 2295 N N . SER B 1 23 ? 17.625 15.211 2.977 1 98.31 23 SER B N 1
ATOM 2296 C CA . SER B 1 23 ? 19.078 15.289 2.762 1 98.31 23 SER B CA 1
ATOM 2297 C C . SER B 1 23 ? 19.812 15.484 4.078 1 98.31 23 SER B C 1
ATOM 2299 O O . SER B 1 23 ? 19.266 16.031 5.031 1 98.31 23 SER B O 1
ATOM 2301 N N . PRO B 1 24 ? 21.078 15.07 4.113 1 98.19 24 PRO B N 1
ATOM 2302 C CA . PRO B 1 24 ? 21.875 15.312 5.312 1 98.19 24 PRO B CA 1
ATOM 2303 C C . PRO B 1 24 ? 21.953 16.797 5.676 1 98.19 24 PRO B C 1
ATOM 2305 O O . PRO B 1 24 ? 21.891 17.156 6.855 1 98.19 24 PRO B O 1
ATOM 2308 N N . LYS B 1 25 ? 22.062 17.641 4.734 1 98.31 25 LYS B N 1
ATOM 2309 C CA . LYS B 1 25 ? 22.156 19.078 4.98 1 98.31 25 LYS B CA 1
ATOM 2310 C C . LYS B 1 25 ? 20.875 19.609 5.598 1 98.31 25 LYS B C 1
ATOM 2312 O O . LYS B 1 25 ? 20.906 20.391 6.547 1 98.31 25 LYS B O 1
ATOM 2317 N N . THR B 1 26 ? 19.812 19.188 5.039 1 98.5 26 THR B N 1
ATOM 2318 C CA . THR B 1 26 ? 18.531 19.609 5.57 1 98.5 26 THR B CA 1
ATOM 2319 C C . THR B 1 26 ? 18.359 19.156 7.016 1 98.5 26 THR B C 1
ATOM 2321 O O . THR B 1 26 ? 17.938 19.938 7.875 1 98.5 26 THR B O 1
ATOM 2324 N N . ILE B 1 27 ? 18.656 17.938 7.305 1 98.75 27 ILE B N 1
ATOM 2325 C CA . ILE B 1 27 ? 18.578 17.406 8.664 1 98.75 27 ILE B CA 1
ATOM 2326 C C . ILE B 1 27 ? 19.453 18.25 9.594 1 98.75 27 ILE B C 1
ATOM 2328 O O . ILE B 1 27 ? 19 18.672 10.656 1 98.75 27 ILE B O 1
ATOM 2332 N N . GLU B 1 28 ? 20.625 18.484 9.133 1 98.38 28 GLU B N 1
ATOM 2333 C CA . GLU B 1 28 ? 21.578 19.234 9.938 1 98.38 28 GLU B CA 1
ATOM 2334 C C . GLU B 1 28 ? 21.062 20.641 10.242 1 98.38 28 GLU B C 1
ATOM 2336 O O . GLU B 1 28 ? 21.078 21.078 11.391 1 98.38 28 GLU B O 1
ATOM 2341 N N . VAL B 1 29 ? 20.609 21.328 9.305 1 98.19 29 VAL B N 1
ATOM 2342 C CA . VAL B 1 29 ? 20.188 22.719 9.438 1 98.19 29 VAL B CA 1
ATOM 2343 C C . VAL B 1 29 ? 18.953 22.797 10.336 1 98.19 29 VAL B C 1
ATOM 2345 O O . VAL B 1 29 ? 18.844 23.703 11.172 1 98.19 29 VAL B O 1
ATOM 2348 N N . LEU B 1 30 ? 18.016 21.891 10.227 1 98.62 30 LEU B N 1
ATOM 2349 C CA . LEU B 1 30 ? 16.797 21.938 11.016 1 98.62 30 LEU B CA 1
ATOM 2350 C C . LEU B 1 30 ? 17.078 21.531 12.461 1 98.62 30 LEU B C 1
ATOM 2352 O O . LEU B 1 30 ? 16.469 22.078 13.391 1 98.62 30 LEU B O 1
ATOM 2356 N N . LYS B 1 31 ? 17.953 20.594 12.617 1 98.5 31 LYS B N 1
ATOM 2357 C CA . LYS B 1 31 ? 18.359 20.234 13.969 1 98.5 31 LYS B CA 1
ATOM 2358 C C . LYS B 1 31 ? 19.047 21.406 14.656 1 98.5 31 LYS B C 1
ATOM 2360 O O . LYS B 1 31 ? 18.844 21.656 15.844 1 98.5 31 LYS B O 1
ATOM 2365 N N . LYS B 1 32 ? 19.922 22.047 13.891 1 97.88 32 LYS B N 1
ATOM 2366 C CA . LYS B 1 32 ? 20.578 23.234 14.414 1 97.88 32 LYS B CA 1
ATOM 2367 C C . LYS B 1 32 ? 19.547 24.297 14.805 1 97.88 32 LYS B C 1
ATOM 2369 O O . LYS B 1 32 ? 19.672 24.938 15.852 1 97.88 32 LYS B O 1
ATOM 2374 N N . ALA B 1 33 ? 18.562 24.516 13.969 1 98.12 33 ALA B N 1
ATOM 2375 C CA . ALA B 1 33 ? 17.5 25.484 14.281 1 98.12 33 ALA B CA 1
ATOM 2376 C C . ALA B 1 33 ? 16.812 25.125 15.586 1 98.12 33 ALA B C 1
ATOM 2378 O O . ALA B 1 33 ? 16.656 25.984 16.469 1 98.12 33 ALA B O 1
ATOM 2379 N N . ARG B 1 34 ? 16.422 23.891 15.719 1 98 34 ARG B N 1
ATOM 2380 C CA . ARG B 1 34 ? 15.734 23.453 16.938 1 98 34 ARG B CA 1
ATOM 2381 C C . ARG B 1 34 ? 16.625 23.625 18.156 1 98 34 ARG B C 1
ATOM 2383 O O . ARG B 1 34 ? 16.156 24.031 19.219 1 98 34 ARG B O 1
ATOM 2390 N N . ALA B 1 35 ? 17.859 23.312 18 1 96.88 35 ALA B N 1
ATOM 2391 C CA . ALA B 1 35 ? 18.828 23.438 19.094 1 96.88 35 ALA B CA 1
ATOM 2392 C C . ALA B 1 35 ? 18.969 24.891 19.531 1 96.88 35 ALA B C 1
ATOM 2394 O O . ALA B 1 35 ? 19.328 25.172 20.672 1 96.88 35 ALA B O 1
ATOM 2395 N N . ASN B 1 36 ? 18.688 25.797 18.656 1 96.62 36 ASN B N 1
ATOM 2396 C CA . ASN B 1 36 ? 18.766 27.219 18.969 1 96.62 36 ASN B CA 1
ATOM 2397 C C . ASN B 1 36 ? 17.422 27.766 19.453 1 96.62 36 ASN B C 1
ATOM 2399 O O . ASN B 1 36 ? 17.203 28.984 19.453 1 96.62 36 ASN B O 1
ATOM 2403 N N . GLY B 1 37 ? 16.516 26.891 19.688 1 96.81 37 GLY B N 1
ATOM 2404 C CA . GLY B 1 37 ? 15.266 27.281 20.312 1 96.81 37 GLY B CA 1
ATOM 2405 C C . GLY B 1 37 ? 14.18 27.609 19.297 1 96.81 37 GLY B C 1
ATOM 2406 O O . GLY B 1 37 ? 13.102 28.078 19.656 1 96.81 37 GLY B O 1
ATOM 2407 N N . ILE B 1 38 ? 14.445 27.422 18.062 1 98.31 38 ILE B N 1
ATOM 2408 C CA . ILE B 1 38 ? 13.469 27.703 17.016 1 98.31 38 ILE B CA 1
ATOM 2409 C C . ILE B 1 38 ? 12.609 26.469 16.766 1 98.31 38 ILE B C 1
ATOM 2411 O O . ILE B 1 38 ? 13.133 25.375 16.578 1 98.31 38 ILE B O 1
ATOM 2415 N N . TYR B 1 39 ? 11.312 26.578 16.812 1 98.75 39 TYR B N 1
ATOM 2416 C CA . TYR B 1 39 ? 10.43 25.453 16.5 1 98.75 39 TYR B CA 1
ATOM 2417 C C . TYR B 1 39 ? 10.484 25.109 15.016 1 98.75 39 TYR B C 1
ATOM 2419 O O . TYR B 1 39 ? 10.508 26.016 14.172 1 98.75 39 TYR B O 1
ATOM 2427 N N . VAL B 1 40 ? 10.57 23.875 14.742 1 98.81 40 VAL B N 1
ATOM 2428 C CA . VAL B 1 40 ? 10.422 23.344 13.391 1 98.81 40 VAL B CA 1
ATOM 2429 C C . VAL B 1 40 ? 9.102 22.578 13.281 1 98.81 40 VAL B C 1
ATOM 2431 O O . VAL B 1 40 ? 8.914 21.547 13.93 1 98.81 40 VAL B O 1
ATOM 2434 N N . VAL B 1 41 ? 8.219 23.047 12.445 1 98.88 41 VAL B N 1
ATOM 2435 C CA . VAL B 1 41 ? 6.867 22.5 12.359 1 98.88 41 VAL B CA 1
ATOM 2436 C C . VAL B 1 41 ? 6.594 22.031 10.93 1 98.88 41 VAL B C 1
ATOM 2438 O O . VAL B 1 41 ? 6.59 22.828 10 1 98.88 41 VAL B O 1
ATOM 2441 N N . LEU B 1 42 ? 6.414 20.734 10.758 1 98.88 42 LEU B N 1
ATOM 2442 C CA . LEU B 1 42 ? 5.973 20.203 9.469 1 98.88 42 LEU B CA 1
ATOM 2443 C C . LEU B 1 42 ? 4.488 20.484 9.242 1 98.88 42 LEU B C 1
ATOM 2445 O O . LEU B 1 42 ? 3.654 20.156 10.094 1 98.88 42 LEU B O 1
ATOM 2449 N N . CYS B 1 43 ? 4.203 21.125 8.188 1 98.5 43 CYS B N 1
ATOM 2450 C CA . CYS B 1 43 ? 2.84 21.422 7.766 1 98.5 43 CYS B CA 1
ATOM 2451 C C . CYS B 1 43 ? 2.443 20.594 6.551 1 98.5 43 CYS B C 1
ATOM 2453 O O . CYS B 1 43 ? 2.895 20.875 5.434 1 98.5 43 CYS B O 1
ATOM 2455 N N . THR B 1 44 ? 1.524 19.688 6.703 1 98 44 THR B N 1
ATOM 2456 C CA . THR B 1 44 ? 1.309 18.688 5.672 1 98 44 THR B CA 1
ATOM 2457 C C . THR B 1 44 ? -0.167 18.297 5.59 1 98 44 THR B C 1
ATOM 2459 O O . THR B 1 44 ? -0.932 18.562 6.523 1 98 44 THR B O 1
ATOM 2462 N N . GLY B 1 45 ? -0.558 17.781 4.461 1 97.19 45 GLY B N 1
ATOM 2463 C CA . GLY B 1 45 ? -1.877 17.188 4.312 1 97.19 45 GLY B CA 1
ATOM 2464 C C . GLY B 1 45 ? -1.971 15.789 4.887 1 97.19 45 GLY B C 1
ATOM 2465 O O . GLY B 1 45 ? -3.068 15.25 5.051 1 97.19 45 GLY B O 1
ATOM 2466 N N . ARG B 1 46 ? -0.926 15.164 5.301 1 97.44 46 ARG B N 1
ATOM 2467 C CA . ARG B 1 46 ? -0.847 13.797 5.801 1 97.44 46 ARG B CA 1
ATOM 2468 C C . ARG B 1 46 ? -1.302 13.719 7.254 1 97.44 46 ARG B C 1
ATOM 2470 O O . ARG B 1 46 ? -1.245 14.711 7.984 1 97.44 46 ARG B O 1
ATOM 2477 N N . PRO B 1 47 ? -1.784 12.57 7.645 1 98.44 47 PRO B N 1
ATOM 2478 C CA . PRO B 1 47 ? -1.966 12.32 9.078 1 98.44 47 PRO B CA 1
ATOM 2479 C C . PRO B 1 47 ? -0.642 12.219 9.836 1 98.44 47 PRO B C 1
ATOM 2481 O O . PRO B 1 47 ? 0.424 12.172 9.211 1 98.44 47 PRO B O 1
ATOM 2484 N N . LEU B 1 48 ? -0.742 12.234 11.117 1 98.44 48 LEU B N 1
ATOM 2485 C CA . LEU B 1 48 ? 0.458 12.109 11.938 1 98.44 48 LEU B CA 1
ATOM 2486 C C . LEU B 1 48 ? 1.211 10.82 11.609 1 98.44 48 LEU B C 1
ATOM 2488 O O . LEU B 1 48 ? 2.439 10.828 11.5 1 98.44 48 LEU B O 1
ATOM 2492 N N . SER B 1 49 ? 0.442 9.75 11.375 1 98.25 49 SER B N 1
ATOM 2493 C CA . SER B 1 49 ? 1.058 8.461 11.062 1 98.25 49 SER B CA 1
ATOM 2494 C C . SER B 1 49 ? 1.871 8.539 9.773 1 98.25 49 SER B C 1
ATOM 2496 O O . SER B 1 49 ? 2.855 7.812 9.609 1 98.25 49 SER B O 1
ATOM 2498 N N . GLY B 1 50 ? 1.528 9.398 8.898 1 97.88 50 GLY B N 1
ATOM 2499 C CA . GLY B 1 50 ? 2.186 9.516 7.609 1 97.88 50 GLY B CA 1
ATOM 2500 C C . GLY B 1 50 ? 3.484 10.297 7.676 1 97.88 50 GLY B C 1
ATOM 2501 O O . GLY B 1 50 ? 4.227 10.359 6.691 1 97.88 50 GLY B O 1
ATOM 2502 N N . VAL B 1 51 ? 3.838 10.93 8.82 1 98 51 VAL B N 1
ATOM 2503 C CA . VAL B 1 51 ? 5.039 11.758 8.875 1 98 51 VAL B CA 1
ATOM 2504 C C . VAL B 1 51 ? 5.898 11.344 10.07 1 98 51 VAL B C 1
ATOM 2506 O O . VAL B 1 51 ? 6.902 11.992 10.375 1 98 51 VAL B O 1
ATOM 2509 N N . ALA B 1 52 ? 5.516 10.266 10.758 1 97.5 52 ALA B N 1
ATOM 2510 C CA . ALA B 1 52 ? 6.211 9.828 11.961 1 97.5 52 ALA B CA 1
ATOM 2511 C C . ALA B 1 52 ? 7.688 9.562 11.68 1 97.5 52 ALA B C 1
ATOM 2513 O O . ALA B 1 52 ? 8.555 9.938 12.469 1 97.5 52 ALA B O 1
ATOM 2514 N N . ASN B 1 53 ? 7.969 8.984 10.578 1 97.19 53 ASN B N 1
ATOM 2515 C CA . ASN B 1 53 ? 9.344 8.648 10.234 1 97.19 53 ASN B CA 1
ATOM 2516 C C . ASN B 1 53 ? 10.188 9.906 10.008 1 97.19 53 ASN B C 1
ATOM 2518 O O . ASN B 1 53 ? 11.352 9.953 10.398 1 97.19 53 ASN B O 1
ATOM 2522 N N . LEU B 1 54 ? 9.617 10.867 9.367 1 98.38 54 LEU B N 1
ATOM 2523 C CA . LEU B 1 54 ? 10.312 12.133 9.148 1 98.38 54 LEU B CA 1
ATOM 2524 C C . LEU B 1 54 ? 10.617 12.82 10.469 1 98.38 54 LEU B C 1
ATOM 2526 O O . LEU B 1 54 ? 11.711 13.352 10.664 1 98.38 54 LEU B O 1
ATOM 2530 N N . LEU B 1 55 ? 9.633 12.805 11.367 1 98.69 55 LEU B N 1
ATOM 2531 C CA . LEU B 1 55 ? 9.82 13.414 12.68 1 98.69 55 LEU B CA 1
ATOM 2532 C C . LEU B 1 55 ? 10.961 12.734 13.43 1 98.69 55 LEU B C 1
ATOM 2534 O O . LEU B 1 55 ? 11.773 13.406 14.07 1 98.69 55 LEU B O 1
ATOM 2538 N N . THR B 1 56 ? 11.023 11.438 13.312 1 98.56 56 THR B N 1
ATOM 2539 C CA . THR B 1 56 ? 12.078 10.672 13.953 1 98.56 56 THR B CA 1
ATOM 2540 C C . THR B 1 56 ? 13.445 11.055 13.391 1 98.56 56 THR B C 1
ATOM 2542 O O . THR B 1 56 ? 14.391 11.305 14.141 1 98.56 56 THR B O 1
ATOM 2545 N N . GLN B 1 57 ? 13.539 11.172 12.117 1 98.38 57 GLN B N 1
ATOM 2546 C CA . GLN B 1 57 ? 14.797 11.508 11.461 1 98.38 57 GLN B CA 1
ATOM 2547 C C . GLN B 1 57 ? 15.266 12.906 11.852 1 98.38 57 GLN B C 1
ATOM 2549 O O . GLN B 1 57 ? 16.469 13.164 11.938 1 98.38 57 GLN B O 1
ATOM 2554 N N . LEU B 1 58 ? 14.344 13.742 12.133 1 98.69 58 LEU B N 1
ATOM 2555 C CA . LEU B 1 58 ? 14.656 15.133 12.438 1 98.69 58 LEU B CA 1
ATOM 2556 C C . LEU B 1 58 ? 14.852 15.328 13.938 1 98.69 58 LEU B C 1
ATOM 2558 O O . LEU B 1 58 ? 15.219 16.422 14.383 1 98.69 58 LEU B O 1
ATOM 2562 N N . GLY B 1 59 ? 14.609 14.273 14.695 1 98.19 59 GLY B N 1
ATOM 2563 C CA . GLY B 1 59 ? 14.688 14.383 16.141 1 98.19 59 GLY B CA 1
ATOM 2564 C C . GLY B 1 59 ? 13.57 15.211 16.75 1 98.19 59 GLY B C 1
ATOM 2565 O O . GLY B 1 59 ? 13.75 15.844 17.781 1 98.19 59 GLY B O 1
ATOM 2566 N N . LEU B 1 60 ? 12.445 15.203 16.062 1 98.62 60 LEU B N 1
ATOM 2567 C CA . LEU B 1 60 ? 11.328 16.047 16.484 1 98.62 60 LEU B CA 1
ATOM 2568 C C . LEU B 1 60 ? 10.234 15.195 17.141 1 98.62 60 LEU B C 1
ATOM 2570 O O . LEU B 1 60 ? 9.203 15.727 17.562 1 98.62 60 LEU B O 1
ATOM 2574 N N . ASP B 1 61 ? 10.406 13.875 17.297 1 98.06 61 ASP B N 1
ATOM 2575 C CA . ASP B 1 61 ? 9.367 12.938 17.719 1 98.06 61 ASP B CA 1
ATOM 2576 C C . ASP B 1 61 ? 9.25 12.883 19.234 1 98.06 61 ASP B C 1
ATOM 2578 O O . ASP B 1 61 ? 9.32 11.812 19.828 1 98.06 61 ASP B O 1
ATOM 2582 N N . ASN B 1 62 ? 9.062 13.969 19.828 1 97.56 62 ASN B N 1
ATOM 2583 C CA . ASN B 1 62 ? 8.789 14.109 21.25 1 97.56 62 ASN B CA 1
ATOM 2584 C C . ASN B 1 62 ? 7.707 15.156 21.516 1 97.56 62 ASN B C 1
ATOM 2586 O O . ASN B 1 62 ? 7.273 15.852 20.594 1 97.56 62 ASN B O 1
ATOM 2590 N N . ASP B 1 63 ? 7.242 15.32 22.703 1 96.62 63 ASP B N 1
ATOM 2591 C CA . ASP B 1 63 ? 6.055 16.109 22.984 1 96.62 63 ASP B CA 1
ATOM 2592 C C . ASP B 1 63 ? 6.398 17.594 23.109 1 96.62 63 ASP B C 1
ATOM 2594 O O . ASP B 1 63 ? 5.508 18.438 23.25 1 96.62 63 ASP B O 1
ATOM 2598 N N . ASP B 1 64 ? 7.613 18.031 22.953 1 97.25 64 ASP B N 1
ATOM 2599 C CA . ASP B 1 64 ? 8.031 19.422 22.922 1 97.25 64 ASP B CA 1
ATOM 2600 C C . ASP B 1 64 ? 7.969 19.984 21.516 1 97.25 64 ASP B C 1
ATOM 2602 O O . ASP B 1 64 ? 8.148 21.188 21.312 1 97.25 64 ASP B O 1
ATOM 2606 N N . ASN B 1 65 ? 7.707 19.125 20.594 1 98.62 65 ASN B N 1
ATOM 2607 C CA . ASN B 1 65 ? 7.574 19.531 19.203 1 98.62 65 ASN B CA 1
ATOM 2608 C C . ASN B 1 65 ? 6.156 19.312 18.688 1 98.62 65 ASN B C 1
ATOM 2610 O O . ASN B 1 65 ? 5.363 18.609 19.312 1 98.62 65 ASN B O 1
ATOM 2614 N N . PHE B 1 66 ? 5.852 19.969 17.547 1 98.81 66 PHE B N 1
ATOM 2615 C CA . PHE B 1 66 ? 4.488 19.984 17.047 1 98.81 66 PHE B CA 1
ATOM 2616 C C . PHE B 1 66 ? 4.469 19.734 15.539 1 98.81 66 PHE B C 1
ATOM 2618 O O . PHE B 1 66 ? 5.473 19.953 14.852 1 98.81 66 PHE B O 1
ATOM 2625 N N . VAL B 1 67 ? 3.375 19.266 15.086 1 98.81 67 VAL B N 1
ATOM 2626 C CA . VAL B 1 67 ? 3.146 19.078 13.664 1 98.81 67 VAL B CA 1
ATOM 2627 C C . VAL B 1 67 ? 1.732 19.516 13.297 1 98.81 67 VAL B C 1
ATOM 2629 O O . VAL B 1 67 ? 0.81 19.406 14.109 1 98.81 67 VAL B O 1
ATOM 2632 N N . ILE B 1 68 ? 1.633 20.109 12.188 1 98.81 68 ILE B N 1
ATOM 2633 C CA . ILE B 1 68 ? 0.34 20.453 11.602 1 98.81 68 ILE B CA 1
ATOM 2634 C C . ILE B 1 68 ? -0.032 19.422 10.531 1 98.81 68 ILE B C 1
ATOM 2636 O O . ILE B 1 68 ? 0.718 19.219 9.578 1 98.81 68 ILE B O 1
ATOM 2640 N N . THR B 1 69 ? -1.195 18.766 10.719 1 98.56 69 THR B N 1
ATOM 2641 C CA . THR B 1 69 ? -1.591 17.672 9.836 1 98.56 69 THR B CA 1
ATOM 2642 C C . THR B 1 69 ? -2.924 17.984 9.164 1 98.56 69 THR B C 1
ATOM 2644 O O . THR B 1 69 ? -3.598 18.953 9.516 1 98.56 69 THR B O 1
ATOM 2647 N N . HIS B 1 70 ? -3.242 17.203 8.094 1 98.12 70 HIS B N 1
ATOM 2648 C CA . HIS B 1 70 ? -4.5 17.312 7.371 1 98.12 70 HIS B CA 1
ATOM 2649 C C . HIS B 1 70 ? -4.707 18.734 6.836 1 98.12 70 HIS B C 1
ATOM 2651 O O . HIS B 1 70 ? -5.773 19.312 7.023 1 98.12 70 HIS B O 1
ATOM 2657 N N . ASN B 1 71 ? -3.627 19.297 6.324 1 97.38 71 ASN B N 1
ATOM 2658 C CA . ASN B 1 71 ? -3.627 20.609 5.688 1 97.38 71 ASN B CA 1
ATOM 2659 C C . ASN B 1 71 ? -4.074 21.703 6.656 1 97.38 71 ASN B C 1
ATOM 2661 O O . ASN B 1 71 ? -4.719 22.656 6.25 1 97.38 71 ASN B O 1
ATOM 2665 N N . GLY B 1 72 ? -3.861 21.469 7.949 1 98.19 72 GLY B N 1
ATOM 2666 C CA . GLY B 1 72 ? -4.176 22.5 8.922 1 98.19 72 GLY B CA 1
ATOM 2667 C C . GLY B 1 72 ? -5.414 22.203 9.734 1 98.19 72 GLY B C 1
ATOM 2668 O O . GLY B 1 72 ? -5.824 23 10.578 1 98.19 72 GLY B O 1
ATOM 2669 N N . ALA B 1 73 ? -5.984 21.031 9.609 1 98.62 73 ALA B N 1
ATOM 2670 C CA . ALA B 1 73 ? -7.16 20.641 10.391 1 98.62 73 ALA B CA 1
ATOM 2671 C C . ALA B 1 73 ? -6.805 20.469 11.859 1 98.62 73 ALA B C 1
ATOM 2673 O O . ALA B 1 73 ? -7.68 20.547 12.727 1 98.62 73 ALA B O 1
ATOM 2674 N N . GLN B 1 74 ? -5.508 20.188 12.094 1 98.69 74 GLN B N 1
ATOM 2675 C CA . GLN B 1 74 ? -5.098 20.141 13.492 1 98.69 74 GLN B CA 1
ATOM 2676 C C . GLN B 1 74 ? -3.602 20.406 13.641 1 98.69 74 GLN B C 1
ATOM 2678 O O . GLN B 1 74 ? -2.834 20.203 12.695 1 98.69 74 GLN B O 1
ATOM 2683 N N . ALA B 1 75 ? -3.236 20.906 14.773 1 98.88 75 ALA B N 1
ATOM 2684 C CA . ALA B 1 75 ? -1.871 20.859 15.297 1 98.88 75 ALA B CA 1
ATOM 2685 C C . ALA B 1 75 ? -1.773 19.969 16.516 1 98.88 75 ALA B C 1
ATOM 2687 O O . ALA B 1 75 ? -2.631 20.016 17.406 1 98.88 75 ALA B O 1
ATOM 2688 N N . VAL B 1 76 ? -0.766 19.156 16.484 1 98.75 76 VAL B N 1
ATOM 2689 C CA . VAL B 1 76 ? -0.666 18.188 17.578 1 98.75 76 VAL B CA 1
ATOM 2690 C C . VAL B 1 76 ? 0.776 18.109 18.062 1 98.75 76 VAL B C 1
ATOM 2692 O O . VAL B 1 76 ? 1.704 18.5 17.359 1 98.75 76 VAL B O 1
ATOM 2695 N N . SER B 1 77 ? 0.917 17.625 19.344 1 98.38 77 SER B N 1
ATOM 2696 C CA . SER B 1 77 ? 2.24 17.203 19.797 1 98.38 77 SER B CA 1
ATOM 2697 C C . SER B 1 77 ? 2.762 16.031 18.969 1 98.38 77 SER B C 1
ATOM 2699 O O . SER B 1 77 ? 2.021 15.094 18.672 1 98.38 77 SER B O 1
ATOM 2701 N N . ALA B 1 78 ? 4.02 16.109 18.609 1 98.06 78 ALA B N 1
ATOM 2702 C CA . ALA B 1 78 ? 4.59 15.211 17.609 1 98.06 78 ALA B CA 1
ATOM 2703 C C . ALA B 1 78 ? 4.605 13.766 18.109 1 98.06 78 ALA B C 1
ATOM 2705 O O . ALA B 1 78 ? 4.496 12.828 17.312 1 98.06 78 ALA B O 1
ATOM 2706 N N . LYS B 1 79 ? 4.77 13.516 19.328 1 95.81 79 LYS B N 1
ATOM 2707 C CA . LYS B 1 79 ? 4.887 12.156 19.844 1 95.81 79 LYS B CA 1
ATOM 2708 C C . LYS B 1 79 ? 3.535 11.625 20.312 1 95.81 79 LYS B C 1
ATOM 2710 O O . LYS B 1 79 ? 3.066 10.594 19.844 1 95.81 79 LYS B O 1
ATOM 2715 N N . SER B 1 80 ? 2.783 12.398 21.172 1 96.5 80 SER B N 1
ATOM 2716 C CA . SER B 1 80 ? 1.562 11.906 21.812 1 96.5 80 SER B CA 1
ATOM 2717 C C . SER B 1 80 ? 0.357 12.078 20.891 1 96.5 80 SER B C 1
ATOM 2719 O O . SER B 1 80 ? -0.678 11.438 21.094 1 96.5 80 SER B O 1
ATOM 2721 N N . GLY B 1 81 ? 0.449 13.031 20.031 1 97.31 81 GLY B N 1
ATOM 2722 C CA . GLY B 1 81 ? -0.694 13.328 19.188 1 97.31 81 GLY B CA 1
ATOM 2723 C C . GLY B 1 81 ? -1.747 14.172 19.875 1 97.31 81 GLY B C 1
ATOM 2724 O O . GLY B 1 81 ? -2.846 14.359 19.359 1 97.31 81 GLY B O 1
ATOM 2725 N N . LYS B 1 82 ? -1.382 14.656 21.062 1 97.62 82 LYS B N 1
ATOM 2726 C CA . LYS B 1 82 ? -2.32 15.523 21.766 1 97.62 82 LYS B CA 1
ATOM 2727 C C . LYS B 1 82 ? -2.564 16.812 20.984 1 97.62 82 LYS B C 1
ATOM 2729 O O . LYS B 1 82 ? -1.616 17.516 20.609 1 97.62 82 LYS B O 1
ATOM 2734 N N . ALA B 1 83 ? -3.811 17.188 20.844 1 98.31 83 ALA B N 1
ATOM 2735 C CA . ALA B 1 83 ? -4.172 18.328 19.984 1 98.31 83 ALA B CA 1
ATOM 2736 C C . ALA B 1 83 ? -3.967 19.656 20.719 1 98.31 83 ALA B C 1
ATOM 2738 O O . ALA B 1 83 ? -4.305 19.781 21.891 1 98.31 83 ALA B O 1
ATOM 2739 N N . ILE B 1 84 ? -3.354 20.578 20 1 98.62 84 ILE B N 1
ATOM 2740 C CA . ILE B 1 84 ? -3.34 21.969 20.422 1 98.62 84 ILE B CA 1
ATOM 2741 C C . ILE B 1 84 ? -4.637 22.656 20 1 98.62 84 ILE B C 1
ATOM 2743 O O . ILE B 1 84 ? -5.246 23.391 20.781 1 98.62 84 ILE B O 1
ATOM 2747 N N . PHE B 1 85 ? -5.066 22.359 18.828 1 98.5 85 PHE B N 1
ATOM 2748 C CA . PHE B 1 85 ? -6.371 22.766 18.312 1 98.5 85 PHE B CA 1
ATOM 2749 C C . PHE B 1 85 ? -6.844 21.812 17.219 1 98.5 85 PHE B C 1
ATOM 2751 O O . PHE B 1 85 ? -6.066 20.984 16.734 1 98.5 85 PHE B O 1
ATOM 2758 N N . LYS B 1 86 ? -8.156 21.938 16.922 1 98.56 86 LYS B N 1
ATOM 2759 C CA . LYS B 1 86 ? -8.766 21.156 15.836 1 98.56 86 LYS B CA 1
ATOM 2760 C C . LYS B 1 86 ? -9.781 22 15.07 1 98.56 86 LYS B C 1
ATOM 2762 O O . LYS B 1 86 ? -10.523 22.781 15.664 1 98.56 86 LYS B O 1
ATOM 2767 N N . HIS B 1 87 ? -9.742 21.906 13.82 1 98.69 87 HIS B N 1
ATOM 2768 C CA . HIS B 1 87 ? -10.789 22.359 12.914 1 98.69 87 HIS B CA 1
ATOM 2769 C C . HIS B 1 87 ? -11.43 21.203 12.164 1 98.69 87 HIS B C 1
ATOM 2771 O O . HIS B 1 87 ? -10.93 20.797 11.109 1 98.69 87 HIS B O 1
ATOM 2777 N N . LEU B 1 88 ? -12.562 20.734 12.648 1 98.62 88 LEU 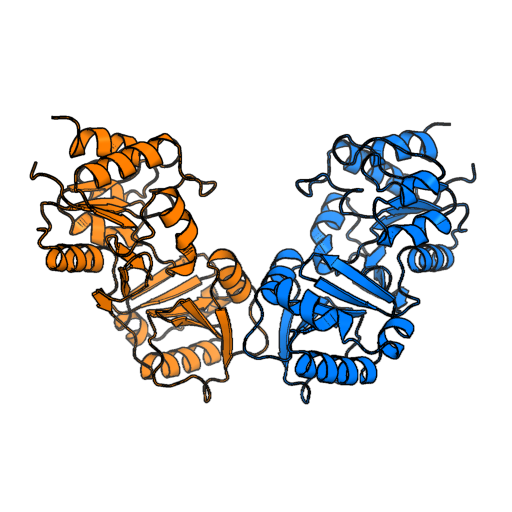B N 1
ATOM 2778 C CA . LEU B 1 88 ? -13.133 19.469 12.227 1 98.62 88 LEU B CA 1
ATOM 2779 C C . LEU B 1 88 ? -14.336 19.68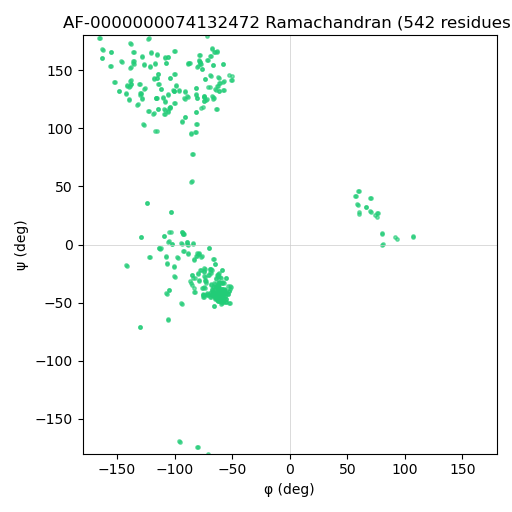8 11.312 1 98.62 88 LEU B C 1
ATOM 2781 O O . LEU B 1 88 ? -14.852 20.797 11.219 1 98.62 88 LEU B O 1
ATOM 2785 N N . LEU B 1 89 ? -14.664 18.688 10.609 1 98.69 89 LEU B N 1
ATOM 2786 C CA . LEU B 1 89 ? -15.961 18.578 9.953 1 98.69 89 LEU B CA 1
ATOM 2787 C C . LEU B 1 89 ? -16.984 17.938 10.867 1 98.69 89 LEU B C 1
ATOM 2789 O O . LEU B 1 89 ? -16.625 17.172 11.773 1 98.69 89 LEU B O 1
ATOM 2793 N N . ASP B 1 90 ? -18.266 18.219 10.617 1 97.56 90 ASP B N 1
ATOM 2794 C CA . ASP B 1 90 ? -19.344 17.641 11.414 1 97.56 90 ASP B CA 1
ATOM 2795 C C . ASP B 1 90 ? -19.766 16.281 10.859 1 97.56 90 ASP B C 1
ATOM 2797 O O . ASP B 1 90 ? -19.562 16 9.672 1 97.56 90 ASP B O 1
ATOM 2801 N N . PHE B 1 91 ? -20.344 15.523 11.766 1 98.38 91 PHE B N 1
ATOM 2802 C CA . PHE B 1 91 ? -20.859 14.227 11.336 1 98.38 91 PHE B CA 1
ATOM 2803 C C . PHE B 1 91 ? -21.938 14.398 10.273 1 98.38 91 PHE B C 1
ATOM 2805 O O . PHE B 1 91 ? -22.062 13.57 9.367 1 98.38 91 PHE B O 1
ATOM 2812 N N . SER B 1 92 ? -22.719 15.477 10.336 1 97.88 92 SER B N 1
ATOM 2813 C CA . SER B 1 92 ? -23.719 15.758 9.32 1 97.88 92 SER B CA 1
ATOM 2814 C C . SER B 1 92 ? -23.078 15.977 7.953 1 97.88 92 SER B C 1
ATOM 2816 O O . SER B 1 92 ? -23.656 15.648 6.922 1 97.88 92 SER B O 1
ATOM 2818 N N . ASP B 1 93 ? -21.859 16.594 7.945 1 97.88 93 ASP B N 1
ATOM 2819 C CA . ASP B 1 93 ? -21.109 16.734 6.707 1 97.88 93 ASP B CA 1
ATOM 2820 C C . ASP B 1 93 ? -20.781 15.367 6.094 1 97.88 93 ASP B C 1
ATOM 2822 O O . ASP B 1 93 ? -20.953 15.172 4.891 1 97.88 93 ASP B O 1
ATOM 2826 N N . PHE B 1 94 ? -20.406 14.484 6.996 1 98.5 94 PHE B N 1
ATOM 2827 C CA . PHE B 1 94 ? -20.109 13.125 6.562 1 98.5 94 PHE B CA 1
ATOM 2828 C C . PHE B 1 94 ? -21.328 12.492 5.895 1 98.5 94 PHE B C 1
ATOM 2830 O O . PHE B 1 94 ? -21.234 11.977 4.777 1 98.5 94 PHE B O 1
ATOM 2837 N N . LYS B 1 95 ? -22.422 12.508 6.484 1 98.19 95 LYS B N 1
ATOM 2838 C CA . LYS B 1 95 ? -23.641 11.883 5.965 1 98.19 95 LYS B CA 1
ATOM 2839 C C . LYS B 1 95 ? -24.031 12.469 4.609 1 98.19 95 LYS B C 1
ATOM 2841 O O . LYS B 1 95 ? -24.359 11.734 3.678 1 98.19 95 LYS B O 1
ATOM 2846 N N . ARG B 1 96 ? -23.969 13.766 4.57 1 98 96 ARG B N 1
ATOM 2847 C CA . ARG B 1 96 ? -24.344 14.453 3.34 1 98 96 ARG B CA 1
ATOM 2848 C C . ARG B 1 96 ? -23.391 14.109 2.201 1 98 96 ARG B C 1
ATOM 2850 O O . ARG B 1 96 ? -23.828 13.773 1.098 1 98 96 ARG B O 1
ATOM 2857 N N . LEU B 1 97 ? -22.078 14.148 2.459 1 98.38 97 LEU B N 1
ATOM 2858 C CA . LEU B 1 97 ? -21.094 13.875 1.425 1 98.38 97 LEU B CA 1
ATOM 2859 C C . LEU B 1 97 ? -21.125 12.406 1.01 1 98.38 97 LEU B C 1
ATOM 2861 O O . LEU B 1 97 ? -20.891 12.086 -0.156 1 98.38 97 LEU B O 1
ATOM 2865 N N . ASP B 1 98 ? -21.406 11.531 1.956 1 98.31 98 ASP B N 1
ATOM 2866 C CA . ASP B 1 98 ? -21.547 10.117 1.615 1 98.31 98 ASP B CA 1
ATOM 2867 C C . ASP B 1 98 ? -22.703 9.898 0.634 1 98.31 98 ASP B C 1
ATOM 2869 O O . ASP B 1 98 ? -22.547 9.188 -0.362 1 98.31 98 ASP B O 1
ATOM 2873 N N . ALA B 1 99 ? -23.844 10.508 0.913 1 98.19 99 ALA B N 1
ATOM 2874 C CA . ALA B 1 99 ? -25.016 10.391 0.048 1 98.19 99 ALA B CA 1
ATOM 2875 C C . ALA B 1 99 ? -24.719 10.906 -1.354 1 98.19 99 ALA B C 1
ATOM 2877 O O . ALA B 1 99 ? -25.047 10.25 -2.35 1 98.19 99 ALA B O 1
ATOM 2878 N N . ILE B 1 100 ? -24.078 12.031 -1.438 1 98.25 100 ILE B N 1
ATOM 2879 C CA . ILE B 1 100 ? -23.766 12.664 -2.717 1 98.25 100 ILE B CA 1
ATOM 2880 C C . ILE B 1 100 ? -22.75 11.805 -3.479 1 98.25 100 ILE B C 1
ATOM 2882 O O . ILE B 1 100 ? -22.875 11.633 -4.695 1 98.25 100 ILE B O 1
ATOM 2886 N N . SER B 1 101 ? -21.734 11.289 -2.793 1 98.38 101 SER B N 1
ATOM 2887 C CA . SER B 1 101 ? -20.719 10.453 -3.428 1 98.38 101 SER B CA 1
ATOM 2888 C C . SER B 1 101 ? -21.344 9.203 -4.043 1 98.38 101 SER B C 1
ATOM 2890 O O . SER B 1 101 ? -20.969 8.797 -5.145 1 98.38 101 SER B O 1
ATOM 2892 N N . LYS B 1 102 ? -22.312 8.586 -3.328 1 97.94 102 LYS B N 1
ATOM 2893 C CA . LYS B 1 102 ? -23.016 7.414 -3.854 1 97.94 102 LYS B CA 1
ATOM 2894 C C . LYS B 1 102 ? -23.828 7.773 -5.094 1 97.94 102 LYS B C 1
ATOM 2896 O O . LYS B 1 102 ? -23.812 7.039 -6.086 1 97.94 102 LYS B O 1
ATOM 2901 N N . GLU B 1 103 ? -24.5 8.898 -5.016 1 98.19 103 GLU B N 1
ATOM 2902 C CA . GLU B 1 103 ? -25.281 9.375 -6.156 1 98.19 103 GLU B CA 1
ATOM 2903 C C . GLU B 1 103 ? -24.391 9.602 -7.375 1 98.19 103 GLU B C 1
ATOM 2905 O O . GLU B 1 103 ? -24.75 9.242 -8.5 1 98.19 103 GLU B O 1
ATOM 2910 N N . LEU B 1 104 ? -23.234 10.156 -7.141 1 98.38 104 LEU B N 1
ATOM 2911 C CA . LEU B 1 104 ? -22.328 10.531 -8.227 1 98.38 104 LEU B CA 1
ATOM 2912 C C . LEU B 1 104 ? -21.406 9.383 -8.586 1 98.38 104 LEU B C 1
ATOM 2914 O O . LEU B 1 104 ? -20.547 9.516 -9.461 1 98.38 104 LEU B O 1
ATOM 2918 N N . LYS B 1 105 ? -21.516 8.219 -7.922 1 97.88 105 LYS B N 1
ATOM 2919 C CA . LYS B 1 105 ? -20.766 6.992 -8.195 1 97.88 105 LYS B CA 1
ATOM 2920 C C . LYS B 1 105 ? -19.266 7.223 -8.062 1 97.88 105 LYS B C 1
ATOM 2922 O O . LYS B 1 105 ? -18.5 6.844 -8.953 1 97.88 105 LYS B O 1
ATOM 2927 N N . VAL B 1 106 ? -18.875 7.867 -7.027 1 98.69 106 VAL B N 1
ATOM 2928 C CA . VAL B 1 106 ? -17.469 8.078 -6.699 1 98.69 106 VAL B CA 1
ATOM 2929 C C . VAL B 1 106 ? -17.188 7.598 -5.277 1 98.69 106 VAL B C 1
ATOM 2931 O O . VAL B 1 106 ? -18 7.828 -4.371 1 98.69 106 VAL B O 1
ATOM 2934 N N . ASN B 1 107 ? -16.094 6.852 -5.086 1 98.62 107 ASN B N 1
ATOM 2935 C CA . ASN B 1 107 ? -15.758 6.332 -3.766 1 98.62 107 ASN B CA 1
ATOM 2936 C C . ASN B 1 107 ? -15.227 7.43 -2.85 1 98.62 107 ASN B C 1
ATOM 2938 O O . ASN B 1 107 ? -14.477 8.297 -3.291 1 98.62 107 ASN B O 1
ATOM 2942 N N . MET B 1 108 ? -15.625 7.301 -1.644 1 98.5 108 MET B N 1
ATOM 2943 C CA . MET B 1 108 ? -15.25 8.289 -0.642 1 98.5 108 MET B CA 1
ATOM 2944 C C . MET B 1 108 ? -14.594 7.629 0.565 1 98.5 108 MET B C 1
ATOM 2946 O O . MET B 1 108 ? -14.805 6.441 0.817 1 98.5 108 MET B O 1
ATOM 2950 N N . GLN B 1 109 ? -13.758 8.367 1.302 1 98.81 109 GLN B N 1
ATOM 2951 C CA . GLN B 1 109 ? -13.164 7.965 2.57 1 98.81 109 GLN B CA 1
ATOM 2952 C C . GLN B 1 109 ? -13.18 9.109 3.578 1 98.81 109 GLN B C 1
ATOM 2954 O O . GLN B 1 109 ? -13.188 10.281 3.195 1 98.81 109 GLN B O 1
ATOM 2959 N N . THR B 1 110 ? -13.211 8.773 4.832 1 98.81 110 THR B N 1
ATOM 2960 C CA . THR B 1 110 ? -13.188 9.719 5.938 1 98.81 110 THR B CA 1
ATOM 2961 C C . THR B 1 110 ? -11.93 9.547 6.777 1 98.81 110 THR B C 1
ATOM 2963 O O . THR B 1 110 ? -11.625 8.438 7.227 1 98.81 110 THR B O 1
ATOM 2966 N N . ILE B 1 111 ? -11.242 10.586 6.953 1 98.81 111 ILE B N 1
ATOM 2967 C CA . ILE B 1 111 ? -10 10.562 7.719 1 98.81 111 ILE B CA 1
ATOM 2968 C C . ILE B 1 111 ? -10.227 11.219 9.078 1 98.81 111 ILE B C 1
ATOM 2970 O O . ILE B 1 111 ? -10.719 12.352 9.156 1 98.81 111 ILE B O 1
ATOM 2974 N N . THR B 1 112 ? -9.82 10.516 10.102 1 98.75 112 THR B N 1
ATOM 2975 C CA . THR B 1 112 ? -10 11.047 11.445 1 98.75 112 THR B CA 1
ATOM 2976 C C . THR B 1 112 ? -8.695 11.656 11.969 1 98.75 112 THR B C 1
ATOM 2978 O O . THR B 1 112 ? -7.633 11.453 11.383 1 98.75 112 THR B O 1
ATOM 2981 N N . THR B 1 113 ? -8.828 12.391 13.047 1 98.31 113 THR B N 1
ATOM 2982 C CA . THR B 1 113 ? -7.688 13.109 13.602 1 98.31 113 THR B CA 1
ATOM 2983 C C . THR B 1 113 ? -6.676 12.133 14.203 1 98.31 113 THR B C 1
ATOM 2985 O O . THR B 1 113 ? -5.508 12.477 14.383 1 98.31 113 THR B O 1
ATOM 2988 N N . ASP B 1 114 ? -7.109 10.938 14.531 1 97.38 114 ASP B N 1
ATOM 2989 C CA . ASP B 1 114 ? -6.23 9.953 15.148 1 97.38 114 ASP B CA 1
ATOM 2990 C C . ASP B 1 114 ? -5.789 8.898 14.133 1 97.38 114 ASP B C 1
ATOM 2992 O O . ASP B 1 114 ? -5.617 7.73 14.477 1 97.38 114 ASP B O 1
ATOM 2996 N N . SER B 1 115 ? -5.723 9.203 12.875 1 97.81 115 SER B N 1
ATOM 2997 C CA . SER B 1 115 ? -5.105 8.438 11.805 1 97.81 115 SER B CA 1
ATOM 2998 C C . SER B 1 115 ? -5.906 7.172 11.5 1 97.81 115 SER B C 1
ATOM 3000 O O . SER B 1 115 ? -5.332 6.102 11.305 1 97.81 115 SER B O 1
ATOM 3002 N N . GLN B 1 116 ? -7.238 7.297 11.516 1 98.38 116 GLN B N 1
ATOM 3003 C CA . GLN B 1 116 ? -8.117 6.258 11 1 98.38 116 GLN B CA 1
ATOM 3004 C C . GLN B 1 116 ? -8.688 6.648 9.641 1 98.38 116 GLN B C 1
ATOM 3006 O O . GLN B 1 116 ? -8.961 7.824 9.391 1 98.38 116 GLN B O 1
ATOM 3011 N N . LEU B 1 117 ? -8.812 5.703 8.844 1 98.81 117 LEU B N 1
ATOM 3012 C CA . LEU B 1 117 ? -9.438 5.848 7.535 1 98.81 117 LEU B CA 1
ATOM 3013 C C . LEU B 1 117 ? -10.68 4.965 7.426 1 98.81 117 LEU B C 1
ATOM 3015 O O . LEU B 1 117 ? -10.578 3.736 7.469 1 98.81 117 LEU B O 1
ATOM 3019 N N . PHE B 1 118 ? -11.812 5.531 7.352 1 98.81 118 PHE B N 1
ATOM 3020 C CA . PHE B 1 118 ? -13.078 4.805 7.223 1 98.81 118 PHE B CA 1
ATOM 3021 C C . PHE B 1 118 ? -13.562 4.809 5.777 1 98.81 118 PHE B C 1
ATOM 3023 O O . PHE B 1 118 ? -13.57 5.855 5.125 1 98.81 118 PHE B O 1
ATOM 3030 N N . VAL B 1 119 ? -13.938 3.695 5.293 1 98.75 119 VAL B N 1
ATOM 3031 C CA . VAL B 1 119 ? -14.664 3.576 4.035 1 98.75 119 VAL B CA 1
ATOM 3032 C C . VAL B 1 119 ? -16.047 2.98 4.297 1 98.75 119 VAL B C 1
ATOM 3034 O O . VAL B 1 119 ? -16.25 2.254 5.273 1 98.75 119 VAL B O 1
ATOM 3037 N N . THR B 1 120 ? -16.984 3.262 3.391 1 98 120 THR B N 1
ATOM 3038 C CA . THR B 1 120 ? -18.359 2.807 3.605 1 98 120 THR B CA 1
ATOM 3039 C C . THR B 1 120 ? -18.75 1.755 2.572 1 98 120 THR B C 1
ATOM 3041 O O . THR B 1 120 ? -19.859 1.239 2.598 1 98 120 THR B O 1
ATOM 3044 N N . SER B 1 121 ? -17.906 1.444 1.621 1 97.5 121 SER B N 1
ATOM 3045 C CA . SER B 1 121 ? -18.094 0.346 0.68 1 97.5 121 SER B CA 1
ATOM 3046 C C . SER B 1 121 ? -17.281 -0.875 1.078 1 97.5 121 SER B C 1
ATOM 3048 O O . SER B 1 121 ? -16.094 -0.758 1.383 1 97.5 121 SER B O 1
ATOM 3050 N N . PRO B 1 122 ? -17.906 -2.049 1.08 1 98 122 PRO B N 1
ATOM 3051 C CA . PRO B 1 122 ? -17.156 -3.262 1.425 1 98 122 PRO B CA 1
ATOM 3052 C C . PRO B 1 122 ? -16.219 -3.709 0.312 1 98 122 PRO B C 1
ATOM 3054 O O . PRO B 1 122 ? -15.359 -4.574 0.532 1 98 122 PRO B O 1
ATOM 3057 N N . ASP B 1 123 ? -16.469 -3.26 -0.93 1 98.44 123 ASP B N 1
ATOM 3058 C CA . ASP B 1 123 ? -15.477 -3.381 -1.999 1 98.44 123 ASP B CA 1
ATOM 3059 C C . ASP B 1 123 ? -14.508 -2.201 -1.989 1 98.44 123 ASP B C 1
ATOM 3061 O O . ASP B 1 123 ? -14.805 -1.144 -2.547 1 98.44 123 ASP B O 1
ATOM 3065 N N . ILE B 1 124 ? -13.391 -2.359 -1.371 1 98.69 124 ILE B N 1
ATOM 3066 C CA . ILE B 1 124 ? -12.492 -1.268 -1.021 1 98.69 124 ILE B CA 1
ATOM 3067 C C . ILE B 1 124 ? -11.766 -0.78 -2.271 1 98.69 124 ILE B C 1
ATOM 3069 O O . ILE B 1 124 ? -11.141 -1.57 -2.982 1 98.69 124 ILE B O 1
ATOM 3073 N N . ASN B 1 125 ? -11.844 0.473 -2.449 1 98.25 125 ASN B N 1
ATOM 3074 C CA . ASN B 1 125 ? -11.219 1.086 -3.615 1 98.25 125 ASN B CA 1
ATOM 3075 C C . ASN B 1 125 ? -9.695 1.033 -3.525 1 98.25 125 ASN B C 1
ATOM 3077 O O . ASN B 1 125 ? -9.125 1.236 -2.451 1 98.25 125 ASN B O 1
ATOM 3081 N N . TYR B 1 126 ? -9.102 0.875 -4.668 1 98 126 TYR B N 1
ATOM 3082 C CA . TYR B 1 126 ? -7.652 0.771 -4.754 1 98 126 TYR B CA 1
ATOM 3083 C C . TYR B 1 126 ? -6.98 1.99 -4.133 1 98 126 TYR B C 1
ATOM 3085 O O . TYR B 1 126 ? -5.941 1.869 -3.479 1 98 126 TYR B O 1
ATOM 3093 N N . TYR B 1 127 ? -7.535 3.113 -4.32 1 98.62 127 TYR B N 1
ATOM 3094 C CA . TYR B 1 127 ? -6.867 4.336 -3.885 1 98.62 127 TYR B CA 1
ATOM 3095 C C . TYR B 1 127 ? -7.016 4.531 -2.381 1 98.62 127 TYR B C 1
ATOM 3097 O O . TYR B 1 127 ? -6.242 5.266 -1.764 1 98.62 127 TYR B O 1
ATOM 3105 N N . SER B 1 128 ? -8.039 3.916 -1.736 1 98.81 128 SER B N 1
ATOM 3106 C CA . SER B 1 128 ? -8.055 3.85 -0.279 1 98.81 128 SER B CA 1
ATOM 3107 C C . SER B 1 128 ? -6.938 2.961 0.25 1 98.81 128 SER B C 1
ATOM 3109 O O . SER B 1 128 ? -6.312 3.279 1.265 1 98.81 128 SER B O 1
ATOM 3111 N N . VAL B 1 129 ? -6.684 1.866 -0.457 1 98.81 129 VAL B N 1
ATOM 3112 C CA . VAL B 1 129 ? -5.578 0.975 -0.124 1 98.81 129 VAL B CA 1
ATOM 3113 C C . VAL B 1 129 ? -4.25 1.723 -0.258 1 98.81 129 VAL B C 1
ATOM 3115 O O . VAL B 1 129 ? -3.412 1.679 0.646 1 98.81 129 VAL B O 1
ATOM 3118 N N . LEU B 1 130 ? -4.129 2.377 -1.375 1 98.5 130 LEU B N 1
ATOM 3119 C CA . LEU B 1 130 ? -2.934 3.164 -1.655 1 98.5 130 LEU B CA 1
ATOM 3120 C C . LEU B 1 130 ? -2.676 4.176 -0.542 1 98.5 130 LEU B C 1
ATOM 3122 O O . LEU B 1 130 ? -1.562 4.258 -0.019 1 98.5 130 LEU B O 1
ATOM 3126 N N . ASP B 1 131 ? -3.689 4.898 -0.185 1 98.56 131 ASP B N 1
ATOM 3127 C CA . ASP B 1 131 ? -3.578 5.918 0.854 1 98.56 131 ASP B CA 1
ATOM 3128 C C . ASP B 1 131 ? -3.168 5.301 2.189 1 98.56 131 ASP B C 1
ATOM 3130 O O . ASP B 1 131 ? -2.238 5.777 2.84 1 98.56 131 ASP B O 1
ATOM 3134 N N . THR B 1 132 ? -3.818 4.25 2.564 1 98.75 132 THR B N 1
ATOM 3135 C CA . THR B 1 132 ? -3.535 3.549 3.812 1 98.75 132 THR B CA 1
ATOM 3136 C C . THR B 1 132 ? -2.094 3.053 3.84 1 98.75 132 THR B C 1
ATOM 3138 O O . THR B 1 132 ? -1.406 3.18 4.855 1 98.75 132 THR B O 1
ATOM 3141 N N . PHE B 1 133 ? -1.68 2.537 2.721 1 98.38 133 PHE B N 1
ATOM 3142 C CA . PHE B 1 133 ? -0.333 1.986 2.637 1 98.38 133 PHE B CA 1
ATOM 3143 C C . PHE B 1 133 ? 0.712 3.072 2.861 1 98.38 133 PHE B C 1
ATOM 3145 O O . PHE B 1 133 ? 1.597 2.924 3.707 1 98.38 133 PHE B O 1
ATOM 3152 N N . TYR B 1 134 ? 0.583 4.211 2.211 1 96.75 134 TYR B N 1
ATOM 3153 C CA . TYR B 1 134 ? 1.617 5.238 2.23 1 96.75 134 TYR B CA 1
ATOM 3154 C C . TYR B 1 134 ? 1.55 6.055 3.514 1 96.75 134 TYR B C 1
ATOM 3156 O O . TYR B 1 134 ? 2.561 6.602 3.963 1 96.75 134 TYR B O 1
ATOM 3164 N N . THR B 1 135 ? 0.401 6.133 4.148 1 97.88 135 THR B N 1
ATOM 3165 C CA . THR B 1 135 ? 0.249 7.02 5.297 1 97.88 135 THR B CA 1
ATOM 3166 C C . THR B 1 135 ? 0.182 6.219 6.594 1 97.88 135 THR B C 1
ATOM 3168 O O . THR B 1 135 ? 0.133 6.797 7.684 1 97.88 135 THR B O 1
ATOM 3171 N N . HIS B 1 136 ? 0.059 4.922 6.488 1 97.69 136 HIS B N 1
ATOM 3172 C CA . HIS B 1 136 ? 0.08 4 7.617 1 97.69 136 HIS B CA 1
ATOM 3173 C C . HIS B 1 136 ? -1.135 4.203 8.516 1 97.69 136 HIS B C 1
ATOM 3175 O O . HIS B 1 136 ? -1.031 4.098 9.742 1 97.69 136 HIS B O 1
ATOM 3181 N N . MET B 1 137 ? -2.248 4.59 7.91 1 98.62 137 MET B N 1
ATOM 3182 C CA . MET B 1 137 ? -3.488 4.703 8.672 1 98.62 137 MET B CA 1
ATOM 3183 C C . MET B 1 137 ? -4.125 3.334 8.883 1 98.62 137 MET B C 1
ATOM 3185 O O . MET B 1 137 ? -3.789 2.375 8.188 1 98.62 137 MET B O 1
ATOM 3189 N N . GLN B 1 138 ? -4.98 3.246 9.914 1 98.62 138 GLN B N 1
ATOM 3190 C CA . GLN B 1 138 ? -5.809 2.059 10.094 1 98.62 138 GLN B CA 1
ATOM 3191 C C . GLN B 1 138 ? -7.043 2.107 9.195 1 98.62 138 GLN B C 1
ATOM 3193 O O . GLN B 1 138 ? -7.91 2.969 9.367 1 98.62 138 GLN B O 1
ATOM 3198 N N . LEU B 1 139 ? -7.105 1.192 8.25 1 98.88 139 LEU B N 1
ATOM 3199 C CA . LEU B 1 139 ? -8.25 1.104 7.348 1 98.88 139 LEU B CA 1
ATOM 3200 C C . LEU B 1 139 ? -9.414 0.37 8.008 1 98.88 139 LEU B C 1
ATOM 3202 O O . LEU B 1 139 ? -9.234 -0.729 8.539 1 98.88 139 LEU B O 1
ATOM 3206 N N . ARG B 1 140 ? -10.586 0.993 8.039 1 98.81 140 ARG B N 1
ATOM 3207 C CA . ARG B 1 140 ? -11.789 0.425 8.633 1 98.81 140 ARG B CA 1
ATOM 3208 C C . ARG B 1 140 ? -12.969 0.512 7.668 1 98.81 140 ARG B C 1
ATOM 3210 O O . ARG B 1 140 ? -13.25 1.576 7.109 1 98.81 140 ARG B O 1
ATOM 3217 N N . TYR B 1 141 ? -13.609 -0.588 7.488 1 98.81 141 TYR B N 1
ATOM 3218 C CA . TYR B 1 141 ? -14.914 -0.545 6.84 1 98.81 141 TYR B CA 1
ATOM 3219 C C . TYR B 1 141 ? -16.031 -0.403 7.867 1 98.81 141 TYR B C 1
ATOM 3221 O O . TYR B 1 141 ? -16.062 -1.123 8.867 1 98.81 141 TYR B O 1
ATOM 3229 N N . ARG B 1 142 ? -16.891 0.492 7.629 1 98.56 142 ARG B N 1
ATOM 3230 C CA . ARG B 1 142 ? -18.172 0.623 8.312 1 98.56 142 ARG B CA 1
ATOM 3231 C C . ARG B 1 142 ? -19.281 1.058 7.344 1 98.56 142 ARG B C 1
ATOM 3233 O O . ARG B 1 142 ? -19.094 2.016 6.59 1 98.56 142 ARG B O 1
ATOM 3240 N N . PRO B 1 143 ? -20.438 0.309 7.352 1 97.06 143 PRO B N 1
ATOM 3241 C CA . PRO B 1 143 ? -21.562 0.978 6.695 1 97.06 143 PRO B CA 1
ATOM 3242 C C . PRO B 1 143 ? -21.891 2.33 7.32 1 97.06 143 PRO B C 1
ATOM 3244 O O . PRO B 1 143 ? -21.578 2.57 8.484 1 97.06 143 PRO B O 1
ATOM 3247 N N . VAL B 1 144 ? -22.484 3.141 6.539 1 96.62 144 VAL B N 1
ATOM 3248 C CA . VAL B 1 144 ? -22.734 4.52 6.945 1 96.62 144 VAL B CA 1
ATOM 3249 C C . VAL B 1 144 ? -23.422 4.539 8.312 1 96.62 144 VAL B C 1
ATOM 3251 O O . VAL B 1 144 ? -23.109 5.383 9.156 1 96.62 144 VAL B O 1
ATOM 3254 N N . THR B 1 145 ? -24.281 3.582 8.594 1 96.19 145 THR B N 1
ATOM 3255 C CA . THR B 1 145 ? -25.094 3.555 9.805 1 96.19 145 THR B CA 1
ATOM 3256 C C . THR B 1 145 ? -24.266 3.115 11 1 96.19 145 THR B C 1
ATOM 3258 O O . THR B 1 145 ? -24.688 3.262 12.148 1 96.19 145 THR B O 1
ATOM 3261 N N . GLU B 1 146 ? -23.062 2.627 10.742 1 97.5 146 GLU B N 1
ATOM 3262 C CA . GLU B 1 146 ? -22.25 2.072 11.828 1 97.5 146 GLU B CA 1
ATOM 3263 C C . GLU B 1 146 ? -21.031 2.932 12.102 1 97.5 146 GLU B C 1
ATOM 3265 O O . GLU B 1 146 ? -20.25 2.652 13.031 1 97.5 146 GLU B O 1
ATOM 3270 N N . VAL B 1 147 ? -20.859 3.949 11.32 1 97.56 147 VAL B N 1
ATOM 3271 C CA . VAL B 1 147 ? -19.797 4.902 11.641 1 97.56 147 VAL B CA 1
ATOM 3272 C C . VAL B 1 147 ? -20.141 5.637 12.93 1 97.56 147 VAL B C 1
ATOM 3274 O O . VAL B 1 147 ? -21.234 6.172 13.078 1 97.56 147 VAL B O 1
ATOM 3277 N N . PRO B 1 148 ? -19.203 5.617 13.852 1 96.25 148 PRO B N 1
ATOM 3278 C CA . PRO B 1 148 ? -19.516 6.289 15.117 1 96.25 148 PRO B CA 1
ATOM 3279 C C . PRO B 1 148 ? -19.781 7.781 14.945 1 96.25 148 PRO B C 1
ATOM 3281 O O . PRO B 1 148 ? -19.031 8.477 14.266 1 96.25 148 PRO B O 1
ATOM 3284 N N . GLU B 1 149 ? -20.734 8.289 15.609 1 96.19 149 GLU B N 1
ATOM 3285 C CA . GLU B 1 149 ? -21.141 9.68 15.445 1 96.19 149 GLU B CA 1
ATOM 3286 C C . GLU B 1 149 ? -20.141 10.625 16.109 1 96.19 149 GLU B C 1
ATOM 3288 O O . GLU B 1 149 ? -20.094 11.812 15.773 1 96.19 149 GLU B O 1
ATOM 3293 N N . ASP B 1 150 ? -19.406 10.133 17.078 1 96.69 150 ASP B N 1
ATOM 3294 C CA . ASP B 1 150 ? -18.5 10.992 17.844 1 96.69 150 ASP B CA 1
ATOM 3295 C C . ASP B 1 150 ? -17.094 10.984 17.234 1 96.69 150 ASP B C 1
ATOM 3297 O O . ASP B 1 150 ? -16.156 11.5 17.828 1 96.69 150 ASP B O 1
ATOM 3301 N N . ILE B 1 151 ? -16.969 10.422 16.078 1 96.94 151 ILE B N 1
ATOM 3302 C CA . ILE B 1 151 ? -15.656 10.43 15.422 1 96.94 151 ILE B CA 1
ATOM 3303 C C . ILE B 1 151 ? -15.227 11.867 15.148 1 96.94 151 ILE B C 1
ATOM 3305 O O . ILE B 1 151 ? -16.062 12.734 14.867 1 96.94 151 ILE B O 1
ATOM 3309 N N . GLU B 1 152 ? -13.945 12.164 15.266 1 98.62 152 GLU B N 1
ATOM 3310 C CA . GLU B 1 152 ? -13.398 13.469 14.922 1 98.62 152 GLU B CA 1
ATOM 3311 C C . GLU B 1 152 ? -12.883 13.492 13.484 1 98.62 152 GLU B C 1
ATOM 3313 O O . GLU B 1 152 ? -11.789 12.992 13.203 1 98.62 152 GLU B O 1
ATOM 3318 N N . ILE B 1 153 ? -13.633 14.141 12.609 1 98.81 153 ILE B N 1
ATOM 3319 C CA . ILE B 1 153 ? -13.375 14.094 11.172 1 98.81 153 ILE B CA 1
ATOM 3320 C C . ILE B 1 153 ? -12.445 15.242 10.781 1 98.81 153 ILE B C 1
ATOM 3322 O O . ILE B 1 153 ? -12.852 16.406 10.797 1 98.81 153 ILE B O 1
ATOM 3326 N N . ALA B 1 154 ? -11.234 14.914 10.43 1 98.81 154 ALA B N 1
ATOM 3327 C CA . ALA B 1 154 ? -10.281 15.914 9.961 1 98.81 154 ALA B CA 1
ATOM 3328 C C . ALA B 1 154 ? -10.609 16.359 8.539 1 98.81 154 ALA B C 1
ATOM 3330 O O . ALA B 1 154 ? -10.586 17.562 8.242 1 98.81 154 ALA B O 1
ATOM 3331 N N . LYS B 1 155 ? -10.922 15.383 7.742 1 98.69 155 LYS B N 1
ATOM 3332 C CA . LYS B 1 155 ? -11.297 15.68 6.363 1 98.69 155 LYS B CA 1
ATOM 3333 C C . LYS B 1 155 ? -12.008 14.492 5.723 1 98.69 155 LYS B C 1
ATOM 3335 O O . LYS B 1 155 ? -11.961 13.375 6.25 1 98.69 155 LYS B O 1
ATOM 3340 N N . ILE B 1 156 ? -12.727 14.75 4.676 1 98.75 156 ILE B N 1
ATOM 3341 C CA . ILE B 1 156 ? -13.367 13.766 3.816 1 98.75 156 ILE B CA 1
ATOM 3342 C C . ILE B 1 156 ? -12.805 13.859 2.402 1 98.75 156 ILE B C 1
ATOM 3344 O O . ILE B 1 156 ? -12.523 14.961 1.913 1 98.75 156 ILE B O 1
ATOM 3348 N N . MET B 1 157 ? -12.641 12.719 1.759 1 98.75 157 MET B N 1
ATOM 3349 C CA . MET B 1 157 ? -12 12.711 0.446 1 98.75 157 MET B CA 1
ATOM 3350 C C . MET B 1 157 ? -12.734 11.773 -0.509 1 98.75 157 MET B C 1
ATOM 3352 O O . MET B 1 157 ? -13.188 10.695 -0.11 1 98.75 157 MET B O 1
ATOM 3356 N N . TRP B 1 158 ? -12.883 12.258 -1.728 1 98.81 158 TRP B N 1
ATOM 3357 C CA . TRP B 1 158 ? -13.039 11.266 -2.787 1 98.81 158 TRP B CA 1
ATOM 3358 C C . TRP B 1 158 ? -11.711 10.586 -3.1 1 98.81 158 TRP B C 1
ATOM 3360 O O . TRP B 1 158 ? -10.688 11.258 -3.254 1 98.81 158 TRP B O 1
ATOM 3370 N N . ALA B 1 159 ? -11.672 9.312 -3.086 1 98.69 159 ALA B N 1
ATOM 3371 C CA . ALA B 1 159 ? -10.555 8.469 -3.479 1 98.69 159 ALA B CA 1
ATOM 3372 C C . ALA B 1 159 ? -10.992 7.426 -4.508 1 98.69 159 ALA B C 1
ATOM 3374 O O . ALA B 1 159 ? -11.625 6.426 -4.156 1 98.69 159 ALA B O 1
ATOM 3375 N N . ASP B 1 160 ? -10.656 7.656 -5.734 1 98.69 160 ASP B N 1
ATOM 3376 C CA . ASP B 1 160 ? -11.164 6.836 -6.828 1 98.69 160 ASP B CA 1
ATOM 3377 C C . ASP B 1 160 ? -10.32 7.02 -8.086 1 98.69 160 ASP B C 1
ATOM 3379 O O . ASP B 1 160 ? -9.406 7.844 -8.117 1 98.69 160 ASP B O 1
ATOM 3383 N N . TYR B 1 161 ? -10.555 6.145 -9.039 1 98.19 161 TYR B N 1
ATOM 3384 C CA . TYR B 1 161 ? -9.93 6.352 -10.344 1 98.19 161 TYR B CA 1
ATOM 3385 C C . TYR B 1 161 ? -10.188 7.766 -10.852 1 98.19 161 TYR B C 1
ATOM 3387 O O . TYR B 1 161 ? -11.289 8.297 -10.695 1 98.19 161 TYR B O 1
ATOM 3395 N N . PRO B 1 162 ? -9.195 8.336 -11.469 1 98.56 162 PRO B N 1
ATOM 3396 C CA . PRO B 1 162 ? -9.32 9.727 -11.906 1 98.56 162 PRO B CA 1
ATOM 3397 C C . PRO B 1 162 ? -10.578 9.969 -12.742 1 98.56 162 PRO B C 1
ATOM 3399 O O . PRO B 1 162 ? -11.242 10.992 -12.57 1 98.56 162 PRO B O 1
ATOM 3402 N N . GLU B 1 163 ? -10.906 9.062 -13.586 1 98.62 163 GLU B N 1
ATOM 3403 C CA . GLU B 1 163 ? -12.062 9.234 -14.469 1 98.62 163 GLU B CA 1
ATOM 3404 C C . GLU B 1 163 ? -13.352 9.367 -13.664 1 98.62 163 GLU B C 1
ATOM 3406 O O . GLU B 1 163 ? -14.258 10.102 -14.055 1 98.62 163 GLU B O 1
ATOM 3411 N N . ASN B 1 164 ? -13.461 8.625 -12.555 1 98.62 164 ASN B N 1
ATOM 3412 C CA . ASN B 1 164 ? -14.648 8.711 -11.711 1 98.62 164 ASN B CA 1
ATOM 3413 C C . ASN B 1 164 ? -14.773 10.078 -11.055 1 98.62 164 ASN B C 1
ATOM 3415 O O . ASN B 1 164 ? -15.859 10.648 -10.992 1 98.62 164 ASN B O 1
ATOM 3419 N N . ILE B 1 165 ? -13.68 10.609 -10.578 1 98.69 165 ILE B N 1
ATOM 3420 C CA . ILE B 1 165 ? -13.68 11.93 -9.945 1 98.69 165 ILE B CA 1
ATOM 3421 C C . ILE B 1 165 ? -13.977 13 -10.992 1 98.69 165 ILE B C 1
ATOM 3423 O O . ILE B 1 165 ? -14.797 13.898 -10.758 1 98.69 165 ILE B O 1
ATOM 3427 N N . ASP B 1 166 ? -13.359 12.898 -12.164 1 98.62 166 ASP B N 1
ATOM 3428 C CA . ASP B 1 166 ? -13.594 13.844 -13.25 1 98.62 166 ASP B CA 1
ATOM 3429 C C . ASP B 1 166 ? -15.062 13.883 -13.641 1 98.62 166 ASP B C 1
ATOM 3431 O O . ASP B 1 166 ? -15.609 14.945 -13.953 1 98.62 166 ASP B O 1
ATOM 3435 N N . ASN B 1 167 ? -15.641 12.75 -13.633 1 98.44 167 ASN B N 1
ATOM 3436 C CA . ASN B 1 167 ? -17.047 12.648 -13.992 1 98.44 167 ASN B CA 1
ATOM 3437 C C . ASN B 1 167 ? -17.953 13.203 -12.898 1 98.44 167 ASN B C 1
ATOM 3439 O O . ASN B 1 167 ? -19.016 13.758 -13.188 1 98.44 167 ASN B O 1
ATOM 3443 N N . ALA B 1 168 ? -17.547 13.102 -11.656 1 98.44 168 ALA B N 1
ATOM 3444 C CA . ALA B 1 168 ? -18.375 13.484 -10.516 1 98.44 168 ALA B CA 1
ATOM 3445 C C . ALA B 1 168 ? -18.266 14.984 -10.234 1 98.44 168 ALA B C 1
ATOM 3447 O O . ALA B 1 168 ? -19.25 15.625 -9.859 1 98.44 168 ALA B O 1
ATOM 3448 N N . LEU B 1 169 ? -17.156 15.555 -10.422 1 97.81 169 LEU B N 1
ATOM 3449 C CA . LEU B 1 169 ? -16.797 16.891 -9.953 1 97.81 169 LEU B CA 1
ATOM 3450 C C . LEU B 1 169 ? -17.75 17.938 -10.539 1 97.81 169 LEU B C 1
ATOM 3452 O O . LEU B 1 169 ? -18.266 18.781 -9.812 1 97.81 169 LEU B O 1
ATOM 3456 N N . PRO B 1 170 ? -18.094 17.891 -11.867 1 97.62 170 PRO B N 1
ATOM 3457 C CA . PRO B 1 170 ? -19 18.891 -12.438 1 97.62 170 PRO B CA 1
ATOM 3458 C C . PRO B 1 170 ? -20.406 18.812 -11.844 1 97.62 170 PRO B C 1
ATOM 3460 O O . PRO B 1 170 ? -21.188 19.766 -11.961 1 97.62 170 PRO B O 1
ATOM 3463 N N . ASN B 1 171 ? -20.766 17.75 -11.203 1 97.81 171 ASN B N 1
ATOM 3464 C CA . ASN B 1 171 ? -22.094 17.547 -10.672 1 97.81 171 ASN B CA 1
ATOM 3465 C C . ASN B 1 171 ? -22.156 17.781 -9.164 1 97.81 171 ASN B C 1
ATOM 3467 O O . ASN B 1 171 ? -23.188 17.594 -8.531 1 97.81 171 ASN B O 1
ATOM 3471 N N . LEU B 1 172 ? -21.031 18.125 -8.57 1 97.31 172 LEU B N 1
ATOM 3472 C CA . LEU B 1 172 ? -21 18.469 -7.148 1 97.31 172 LEU B CA 1
ATOM 3473 C C . LEU B 1 172 ? -21.781 19.75 -6.879 1 97.31 172 LEU B C 1
ATOM 3475 O O . LEU B 1 172 ? -21.5 20.781 -7.488 1 97.31 172 LEU B O 1
ATOM 3479 N N . PRO B 1 173 ? -22.719 19.688 -5.953 1 96.88 173 PRO B N 1
ATOM 3480 C CA . PRO B 1 173 ? -23.516 20.875 -5.668 1 96.88 173 PRO B CA 1
ATOM 3481 C C . PRO B 1 173 ? -22.656 22.078 -5.246 1 96.88 173 PRO B C 1
ATOM 3483 O O . PRO B 1 173 ? -21.75 21.922 -4.438 1 96.88 173 PRO B O 1
ATOM 3486 N N . LYS B 1 174 ? -22.984 23.25 -5.707 1 96 174 LYS B N 1
ATOM 3487 C CA . LYS B 1 174 ? -22.234 24.469 -5.473 1 96 174 LYS B CA 1
ATOM 3488 C C . LYS B 1 174 ? -22.188 24.828 -3.988 1 96 174 LYS B C 1
ATOM 3490 O O . LYS B 1 174 ? -21.188 25.344 -3.492 1 96 174 LYS B O 1
ATOM 3495 N N . ASP B 1 175 ? -23.219 24.594 -3.338 1 96.12 175 ASP B N 1
ATOM 3496 C CA . ASP B 1 175 ? -23.281 24.938 -1.918 1 96.12 175 ASP B CA 1
ATOM 3497 C C . ASP B 1 175 ? -22.234 24.156 -1.123 1 96.12 175 ASP B C 1
ATOM 3499 O O . ASP B 1 175 ? -21.719 24.641 -0.114 1 96.12 175 ASP B O 1
ATOM 3503 N N . LEU B 1 176 ? -21.938 22.922 -1.558 1 95.12 176 LEU B N 1
ATOM 3504 C CA . LEU B 1 176 ? -20.891 22.141 -0.908 1 95.12 176 LEU B CA 1
ATOM 3505 C C . LEU B 1 176 ? -19.516 22.719 -1.229 1 95.12 176 LEU B C 1
ATOM 3507 O O . LEU B 1 176 ? -18.656 22.797 -0.353 1 95.12 176 LEU B O 1
ATOM 3511 N N . LEU B 1 177 ? -19.344 23.062 -2.455 1 94.69 177 LEU B N 1
ATOM 3512 C CA . LEU B 1 177 ? -18.094 23.688 -2.857 1 94.69 177 LEU B CA 1
ATOM 3513 C C . LEU B 1 177 ? -17.844 24.969 -2.072 1 94.69 177 LEU B C 1
ATOM 3515 O O . LEU B 1 177 ? -16.703 25.312 -1.761 1 94.69 177 LEU B O 1
ATOM 3519 N N . ASP B 1 178 ? -18.891 25.688 -1.721 1 95.69 178 ASP B N 1
ATOM 3520 C CA . ASP B 1 178 ? -18.797 26.938 -0.976 1 95.69 178 ASP B CA 1
ATOM 3521 C C . ASP B 1 178 ? -18.578 26.672 0.514 1 95.69 178 ASP B C 1
ATOM 3523 O O . ASP B 1 178 ? -17.953 27.484 1.211 1 95.69 178 ASP B O 1
ATOM 3527 N N . LYS B 1 179 ? -19.109 25.609 0.94 1 97.06 179 LYS B N 1
ATOM 3528 C CA . LYS B 1 179 ? -19.078 25.297 2.367 1 97.06 179 LYS B CA 1
ATOM 3529 C C . LYS B 1 179 ? -17.703 24.812 2.805 1 97.06 179 LYS B C 1
ATOM 3531 O O . LYS B 1 179 ? -17.25 25.125 3.904 1 97.06 179 LYS B O 1
ATOM 3536 N N . PHE B 1 180 ? -17.062 24.047 1.959 1 97.94 180 PHE B N 1
ATOM 3537 C CA .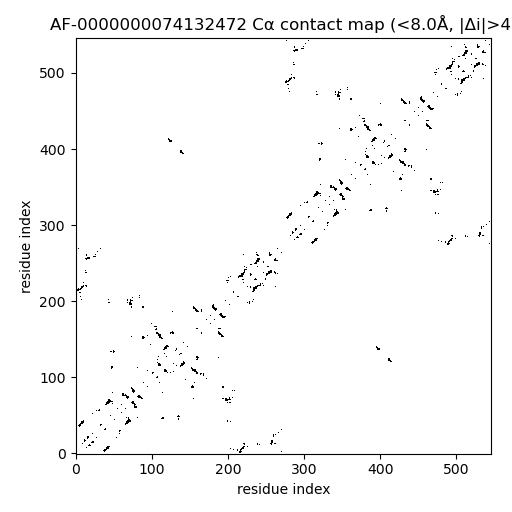 PHE B 1 180 ? -15.805 23.391 2.316 1 97.94 180 PHE B CA 1
ATOM 3538 C C . PHE B 1 180 ? -14.633 24.062 1.61 1 97.94 180 PHE B C 1
ATOM 3540 O O . PHE B 1 180 ? -14.82 24.766 0.613 1 97.94 180 PHE B O 1
ATOM 3547 N N . ASP B 1 181 ? -13.461 23.938 2.162 1 95.88 181 ASP B N 1
ATOM 3548 C CA . ASP B 1 181 ? -12.234 24.141 1.4 1 95.88 181 ASP B CA 1
ATOM 3549 C C . ASP B 1 181 ? -11.883 22.891 0.6 1 95.88 181 ASP B C 1
ATOM 3551 O O . ASP B 1 181 ? -11.438 21.891 1.166 1 95.88 181 ASP B O 1
ATOM 3555 N N . CYS B 1 182 ? -12.133 22.953 -0.687 1 96 182 CYS B N 1
ATOM 3556 C CA . CYS B 1 182 ? -11.945 21.781 -1.548 1 96 182 CYS B CA 1
ATOM 3557 C C . CYS B 1 182 ? -10.609 21.859 -2.279 1 96 182 CYS B C 1
ATOM 3559 O O . CYS B 1 182 ? -10.242 22.906 -2.812 1 96 182 CYS B O 1
ATOM 3561 N N . ILE B 1 183 ? -9.906 20.719 -2.326 1 93.25 183 ILE B N 1
ATOM 3562 C CA . ILE B 1 183 ? -8.609 20.656 -2.982 1 93.25 183 ILE B CA 1
ATOM 3563 C C . ILE B 1 183 ? -8.477 19.359 -3.768 1 93.25 183 ILE B C 1
ATOM 3565 O O . ILE B 1 183 ? -8.805 18.281 -3.256 1 93.25 183 ILE B O 1
ATOM 3569 N N . ARG B 1 184 ? -8.188 19.469 -5.039 1 95.12 184 ARG B N 1
ATOM 3570 C CA . ARG B 1 184 ? -7.723 18.297 -5.766 1 95.12 184 ARG B CA 1
ATOM 3571 C C . ARG B 1 184 ? -6.234 18.062 -5.535 1 95.12 184 ARG B C 1
ATOM 3573 O O . ARG B 1 184 ? -5.395 18.609 -6.25 1 95.12 184 ARG B O 1
ATOM 3580 N N . SER B 1 185 ? -5.902 17.25 -4.668 1 93.62 185 SER B N 1
ATOM 3581 C CA . SER B 1 185 ? -4.523 17.094 -4.219 1 93.62 185 SER B CA 1
ATOM 3582 C C . SER B 1 185 ? -3.766 16.109 -5.102 1 93.62 185 SER B C 1
ATOM 3584 O O . SER B 1 185 ? -2.535 16.141 -5.168 1 93.62 185 SER B O 1
ATOM 3586 N N . GLU B 1 186 ? -4.422 15.102 -5.656 1 95.12 186 GLU B N 1
ATOM 3587 C CA . GLU B 1 186 ? -3.963 14.18 -6.691 1 95.12 186 GLU B CA 1
ATOM 3588 C C . GLU B 1 186 ? -5.039 13.961 -7.75 1 95.12 186 GLU B C 1
ATOM 3590 O O . GLU B 1 186 ? -6.195 14.336 -7.555 1 95.12 186 GLU B O 1
ATOM 3595 N N . LYS B 1 187 ? -4.664 13.375 -8.898 1 97.38 187 LYS B N 1
ATOM 3596 C CA . LYS B 1 187 ? -5.66 13.039 -9.914 1 97.38 187 LYS B CA 1
ATOM 3597 C C . LYS B 1 187 ? -6.758 12.148 -9.328 1 97.38 187 LYS B C 1
ATOM 3599 O O . LYS B 1 187 ? -7.91 12.219 -9.75 1 97.38 187 LYS B O 1
ATOM 3604 N N . TRP B 1 188 ? -6.355 11.328 -8.25 1 98.62 188 TRP B N 1
ATOM 3605 C CA . TRP B 1 188 ? -7.27 10.32 -7.727 1 98.62 188 TRP B CA 1
ATOM 3606 C C . TRP B 1 188 ? -7.789 10.711 -6.348 1 98.62 188 TRP B C 1
ATOM 3608 O O . TRP B 1 188 ? -8.43 9.914 -5.668 1 98.62 188 TRP B O 1
ATOM 3618 N N . PHE B 1 189 ? -7.473 11.953 -5.895 1 98.25 189 PHE B N 1
ATOM 3619 C CA . PHE B 1 189 ? -7.934 12.43 -4.598 1 98.25 189 PHE B CA 1
ATOM 3620 C C . PHE B 1 189 ? -8.586 13.805 -4.727 1 98.25 189 PHE B C 1
ATOM 3622 O O . PHE B 1 189 ? -8.008 14.719 -5.32 1 98.25 189 PHE B O 1
ATOM 3629 N N . PHE B 1 190 ? -9.734 14.023 -4.199 1 98.38 190 PHE B N 1
ATOM 3630 C CA . PHE B 1 190 ? -10.422 15.305 -4.012 1 98.38 190 PHE B CA 1
ATOM 3631 C C . PHE B 1 190 ? -10.875 15.461 -2.566 1 98.38 190 PHE B C 1
ATOM 3633 O O . PHE B 1 190 ? -11.617 14.617 -2.051 1 98.38 190 PHE B O 1
ATOM 3640 N N . GLU B 1 191 ? -10.492 16.516 -1.966 1 98.25 191 GLU B N 1
ATOM 3641 C CA . GLU B 1 191 ? -10.625 16.609 -0.515 1 98.25 191 GLU B CA 1
ATOM 3642 C C . GLU B 1 191 ? -11.609 17.703 -0.116 1 98.25 191 GLU B C 1
ATOM 3644 O O . GLU B 1 191 ? -11.695 18.734 -0.779 1 98.25 191 GLU B O 1
ATOM 3649 N N . PHE B 1 192 ? -12.359 17.469 0.92 1 98.5 192 PHE B N 1
ATOM 3650 C CA . PHE B 1 192 ? -13.258 18.391 1.599 1 98.5 192 PHE B CA 1
ATOM 3651 C C . PHE B 1 192 ? -12.781 18.672 3.016 1 98.5 192 PHE B C 1
ATOM 3653 O O . PHE B 1 192 ? -12.766 17.781 3.861 1 98.5 192 PHE B O 1
ATOM 3660 N N . MET B 1 193 ? -12.469 19.875 3.246 1 98.19 193 MET B N 1
ATOM 3661 C CA . MET B 1 193 ? -11.953 20.234 4.566 1 98.19 193 MET B CA 1
ATOM 3662 C C . MET B 1 193 ? -12.719 21.406 5.145 1 98.19 193 MET B C 1
ATOM 3664 O O . MET B 1 193 ? -13.422 22.125 4.422 1 98.19 193 MET B O 1
ATOM 3668 N N . ASN B 1 194 ? -12.586 21.578 6.5 1 98.62 194 ASN B N 1
ATOM 3669 C CA . ASN B 1 194 ? -13.039 22.797 7.152 1 98.62 194 ASN B CA 1
ATOM 3670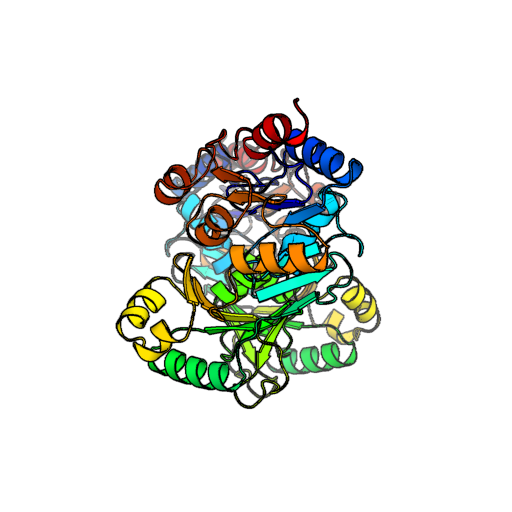 C C . ASN B 1 194 ? -12.352 24.031 6.566 1 98.62 194 ASN B C 1
ATOM 3672 O O . ASN B 1 194 ? -11.133 24.047 6.379 1 98.62 194 ASN B O 1
ATOM 3676 N N . PRO B 1 195 ? -13.102 25.062 6.254 1 97.75 195 PRO B N 1
ATOM 3677 C CA . PRO B 1 195 ? -12.5 26.266 5.648 1 97.75 195 PRO B CA 1
ATOM 3678 C C . PRO B 1 195 ? -11.422 26.891 6.523 1 97.75 195 PRO B C 1
ATOM 3680 O O . PRO B 1 195 ? -10.555 27.609 6.016 1 97.75 195 PRO B O 1
ATOM 3683 N N . LEU B 1 196 ? -11.438 26.641 7.75 1 97.75 196 LEU B N 1
ATOM 3684 C CA . LEU B 1 196 ? -10.422 27.172 8.656 1 97.75 196 LEU B CA 1
ATOM 3685 C C . LEU B 1 196 ? -9.172 26.297 8.641 1 97.75 196 LEU B C 1
ATOM 3687 O O . LEU B 1 196 ? -8.125 26.703 9.148 1 97.75 196 LEU B O 1
ATOM 3691 N N . ALA B 1 197 ? -9.305 25.125 8.062 1 97.94 197 ALA B N 1
ATOM 3692 C CA . ALA B 1 197 ? -8.188 24.188 8.031 1 97.94 197 ALA B CA 1
ATOM 3693 C C . ALA B 1 197 ? -7.254 24.484 6.863 1 97.94 197 ALA B C 1
ATOM 3695 O O . ALA B 1 197 ? -7.246 23.75 5.867 1 97.94 197 ALA B O 1
ATOM 3696 N N . THR B 1 198 ? -6.434 25.469 6.992 1 97.44 198 THR B N 1
ATOM 3697 C CA . THR B 1 198 ? -5.371 25.781 6.039 1 97.44 198 THR B CA 1
ATOM 3698 C C . THR B 1 198 ? -4.008 25.766 6.73 1 97.44 198 THR B C 1
ATOM 3700 O O . THR B 1 198 ? -3.912 26.031 7.93 1 97.44 198 THR B O 1
ATOM 3703 N N . LYS B 1 199 ? -3.045 25.484 5.922 1 97.94 199 LYS B N 1
ATOM 3704 C CA . LYS B 1 199 ? -1.706 25.438 6.504 1 97.94 199 LYS B CA 1
ATOM 3705 C C . LYS B 1 199 ? -1.343 26.781 7.145 1 97.94 199 LYS B C 1
ATOM 3707 O O . LYS B 1 199 ? -0.778 26.812 8.242 1 97.94 199 LYS B O 1
ATOM 3712 N N . GLY B 1 200 ? -1.724 27.859 6.52 1 98.06 200 GLY B N 1
ATOM 3713 C CA . GLY B 1 200 ? -1.424 29.188 7.039 1 98.06 200 GLY B CA 1
ATOM 3714 C C . GLY B 1 200 ? -2.119 29.484 8.352 1 98.06 200 GLY B C 1
ATOM 3715 O O . GLY B 1 200 ? -1.479 29.922 9.312 1 98.06 200 GLY B O 1
ATOM 3716 N N . ASN B 1 201 ? -3.439 29.312 8.391 1 98.12 201 ASN B N 1
ATOM 3717 C CA . ASN B 1 201 ? -4.176 29.516 9.633 1 98.12 201 ASN B CA 1
ATOM 3718 C C . ASN B 1 201 ? -3.594 28.688 10.766 1 98.12 201 ASN B C 1
ATOM 3720 O O . ASN B 1 201 ? -3.457 29.156 11.891 1 98.12 201 ASN B O 1
ATOM 3724 N N . ALA B 1 202 ? -3.264 27.453 10.438 1 98.62 202 ALA B N 1
ATOM 3725 C CA . ALA B 1 202 ? -2.746 26.531 11.445 1 98.62 202 ALA B CA 1
ATOM 3726 C C . ALA B 1 202 ? -1.392 26.984 11.977 1 98.62 202 ALA B C 1
ATOM 3728 O O . ALA B 1 202 ? -1.141 26.953 13.18 1 98.62 202 ALA B O 1
ATOM 3729 N N . ALA B 1 203 ? -0.521 27.438 11.102 1 98.62 203 ALA B N 1
ATOM 3730 C CA . ALA B 1 203 ? 0.796 27.922 11.508 1 98.62 203 ALA B CA 1
ATOM 3731 C C . ALA B 1 203 ? 0.676 29.125 12.445 1 98.62 203 ALA B C 1
ATOM 3733 O O . ALA B 1 203 ? 1.354 29.188 13.477 1 98.62 203 ALA B O 1
ATOM 3734 N N . ILE B 1 204 ? -0.198 30.031 12.117 1 98.44 204 ILE B N 1
ATOM 3735 C CA . ILE B 1 204 ? -0.38 31.234 12.906 1 98.44 204 ILE B CA 1
ATOM 3736 C C . ILE B 1 204 ? -0.991 30.875 14.258 1 98.44 204 ILE B C 1
ATOM 3738 O O . ILE B 1 204 ? -0.547 31.375 15.297 1 98.44 204 ILE B O 1
ATOM 3742 N N . GLU B 1 205 ? -1.99 30.031 14.203 1 98.56 205 GLU B N 1
ATOM 3743 C CA . GLU B 1 205 ? -2.652 29.625 15.438 1 98.56 205 GLU B CA 1
ATOM 3744 C C . GLU B 1 205 ? -1.688 28.891 16.359 1 98.56 205 GLU B C 1
ATOM 3746 O O . GLU B 1 205 ? -1.675 29.141 17.578 1 98.56 205 GLU B O 1
ATOM 3751 N N . LEU B 1 206 ? -0.912 28 15.82 1 98.75 206 LEU B N 1
ATOM 3752 C CA . LEU B 1 206 ? 0.094 27.312 16.625 1 98.75 206 LEU B CA 1
ATOM 3753 C C . LEU B 1 206 ? 1.117 28.297 17.172 1 98.75 206 LEU B C 1
ATOM 3755 O O . LEU B 1 206 ? 1.507 28.219 18.344 1 98.75 206 LEU B O 1
ATOM 3759 N N . GLY B 1 207 ? 1.572 29.234 16.328 1 98.44 207 GLY B N 1
ATOM 3760 C CA . GLY B 1 207 ? 2.455 30.297 16.797 1 98.44 207 GLY B CA 1
ATOM 3761 C C . GLY B 1 207 ? 1.91 31.047 18 1 98.44 207 GLY B C 1
ATOM 3762 O O . GLY B 1 207 ? 2.609 31.219 19 1 98.44 207 GLY B O 1
ATOM 3763 N N . LYS B 1 208 ? 0.686 31.469 17.875 1 98.25 208 LYS B N 1
ATOM 3764 C CA . LYS B 1 208 ? 0.039 32.188 18.969 1 98.25 208 LYS B CA 1
ATOM 3765 C C . LYS B 1 208 ? 0.063 31.344 20.25 1 98.25 208 LYS B C 1
ATOM 3767 O O . LYS B 1 208 ? 0.351 31.875 21.328 1 98.25 208 LYS B O 1
ATOM 3772 N N . HIS B 1 209 ? -0.25 30.078 20.109 1 98.25 209 HIS B N 1
ATOM 3773 C CA . HIS B 1 209 ? -0.219 29.172 21.25 1 98.25 209 HIS B CA 1
ATOM 3774 C C . HIS B 1 209 ? 1.163 29.141 21.906 1 98.25 209 HIS B C 1
ATOM 3776 O O . HIS B 1 209 ? 1.279 29.031 23.125 1 98.25 209 HIS B O 1
ATOM 3782 N N . LEU B 1 210 ? 2.193 29.297 21.078 1 98.19 210 LEU B N 1
ATOM 3783 C CA . LEU B 1 210 ? 3.572 29.172 21.531 1 98.19 210 LEU B CA 1
ATOM 3784 C C . LEU B 1 210 ? 4.137 30.531 21.922 1 98.19 210 LEU B C 1
ATOM 3786 O O . LEU B 1 210 ? 5.316 30.656 22.266 1 98.19 210 LEU B O 1
ATOM 3790 N N . GLY B 1 211 ? 3.33 31.562 21.797 1 98.19 211 GLY B N 1
ATOM 3791 C CA . GLY B 1 211 ? 3.783 32.906 22.078 1 98.19 211 GLY B CA 1
ATOM 3792 C C . GLY B 1 211 ? 4.656 33.5 20.984 1 98.19 211 GLY B C 1
ATOM 3793 O O . GLY B 1 211 ? 5.52 34.344 21.25 1 98.19 211 GLY B O 1
ATOM 3794 N N . ILE B 1 212 ? 4.469 33.062 19.812 1 98.25 212 ILE B N 1
ATOM 3795 C CA . ILE B 1 212 ? 5.262 33.5 18.672 1 98.25 212 ILE B CA 1
ATOM 3796 C C . ILE B 1 212 ? 4.402 34.344 17.734 1 98.25 212 ILE B C 1
ATOM 3798 O O . ILE B 1 212 ? 3.34 33.906 17.297 1 98.25 212 ILE B O 1
ATOM 3802 N N . ASP B 1 213 ? 4.891 35.5 17.438 1 97.19 213 ASP B N 1
ATOM 3803 C CA . ASP B 1 213 ? 4.18 36.406 16.531 1 97.19 213 ASP B CA 1
ATOM 3804 C C . ASP B 1 213 ? 4.344 35.938 15.078 1 97.19 213 ASP B C 1
ATOM 3806 O O . ASP B 1 213 ? 5.367 35.375 14.719 1 97.19 213 ASP B O 1
ATOM 3810 N N . ALA B 1 214 ? 3.371 36.25 14.305 1 97 214 ALA B N 1
ATOM 3811 C CA . ALA B 1 214 ? 3.426 35.906 12.898 1 97 214 ALA B CA 1
ATOM 3812 C C . ALA B 1 214 ? 4.719 36.375 12.25 1 97 214 ALA B C 1
ATOM 3814 O O . ALA B 1 214 ? 5.289 35.719 11.391 1 97 214 ALA B O 1
ATOM 3815 N N . SER B 1 215 ? 5.148 37.562 12.672 1 97.06 215 SER B N 1
ATOM 3816 C CA . SER B 1 215 ? 6.344 38.156 12.102 1 97.06 215 SER B CA 1
ATOM 3817 C C . SER B 1 215 ? 7.594 37.344 12.43 1 97.06 215 SER B C 1
ATOM 3819 O O . SER B 1 215 ? 8.648 37.562 11.836 1 97.06 215 SER B O 1
ATOM 3821 N N . GLU B 1 216 ? 7.504 36.406 13.352 1 97.75 216 GLU B N 1
ATOM 3822 C CA . GLU B 1 216 ? 8.633 35.594 13.789 1 97.75 216 GLU B CA 1
ATOM 3823 C C . GLU B 1 216 ? 8.578 34.188 13.195 1 97.75 216 GLU B C 1
ATOM 3825 O O . GLU B 1 216 ? 9.336 33.312 13.594 1 97.75 216 GLU B O 1
ATOM 3830 N N . ILE B 1 217 ? 7.676 33.969 12.227 1 98.38 217 ILE B N 1
ATOM 3831 C CA . ILE B 1 217 ? 7.5 32.656 11.602 1 98.38 217 ILE B CA 1
ATOM 3832 C C . ILE B 1 217 ? 8.055 32.688 10.18 1 98.38 217 ILE B C 1
ATOM 3834 O O . ILE B 1 217 ? 7.688 33.562 9.383 1 98.38 217 ILE B O 1
ATOM 3838 N N . LEU B 1 218 ? 8.977 31.812 9.883 1 98.38 218 LEU B N 1
ATOM 3839 C CA . LEU B 1 218 ? 9.406 31.547 8.516 1 98.38 218 LEU B CA 1
ATOM 3840 C C . LEU B 1 218 ? 8.586 30.406 7.906 1 98.38 218 LEU B C 1
ATOM 3842 O O . LEU B 1 218 ? 8.43 29.359 8.516 1 98.38 218 LEU B O 1
ATOM 3846 N N . THR B 1 219 ? 8 30.609 6.801 1 98.69 219 THR B N 1
ATOM 3847 C CA . THR B 1 219 ? 7.203 29.594 6.117 1 98.69 219 THR B CA 1
ATOM 3848 C C . THR B 1 219 ? 7.852 29.203 4.789 1 98.69 219 THR B C 1
ATOM 3850 O O . THR B 1 219 ? 8.508 30.031 4.148 1 98.69 219 THR B O 1
ATOM 3853 N N . ALA B 1 220 ? 7.727 28 4.406 1 98.81 220 ALA B N 1
ATOM 3854 C CA . ALA B 1 220 ? 8.281 27.516 3.146 1 98.81 220 ALA B CA 1
ATOM 3855 C C . ALA B 1 220 ? 7.309 26.562 2.451 1 98.81 220 ALA B C 1
ATOM 3857 O O . ALA B 1 220 ? 6.691 25.703 3.096 1 98.81 220 ALA B O 1
ATOM 3858 N N . GLY B 1 221 ? 7.117 26.703 1.153 1 98.5 221 GLY B N 1
ATOM 3859 C CA . GLY B 1 221 ? 6.195 25.875 0.395 1 98.5 221 GLY B CA 1
ATOM 3860 C C . GLY B 1 221 ? 6.398 25.969 -1.105 1 98.5 221 GLY B C 1
ATOM 3861 O O . GLY B 1 221 ? 7.305 26.672 -1.569 1 98.5 221 GLY B O 1
ATOM 3862 N N . ASP B 1 222 ? 5.602 25.172 -1.873 1 98.38 222 ASP B N 1
ATOM 3863 C CA . ASP B 1 222 ? 5.848 25.125 -3.311 1 98.38 222 ASP B CA 1
ATOM 3864 C C . ASP B 1 222 ? 4.535 25.062 -4.09 1 98.38 222 ASP B C 1
ATOM 3866 O O . ASP B 1 222 ? 4.512 25.297 -5.297 1 98.38 222 ASP B O 1
ATOM 3870 N N . GLN B 1 223 ? 3.465 24.688 -3.439 1 96.94 223 GLN B N 1
ATOM 3871 C CA . GLN B 1 223 ? 2.219 24.453 -4.16 1 96.94 223 GLN B CA 1
ATOM 3872 C C . GLN B 1 223 ? 1.095 25.328 -3.621 1 96.94 223 GLN B C 1
ATOM 3874 O O . GLN B 1 223 ? 1.28 26.047 -2.637 1 96.94 223 GLN B O 1
ATOM 3879 N N . ASN B 1 224 ? -0.055 25.25 -4.207 1 94.81 224 ASN B N 1
ATOM 3880 C CA . ASN B 1 224 ? -1.189 26.125 -3.908 1 94.81 224 ASN B CA 1
ATOM 3881 C C . ASN B 1 224 ? -1.661 25.953 -2.467 1 94.81 224 ASN B C 1
ATOM 3883 O O . ASN B 1 224 ? -2.119 26.906 -1.842 1 94.81 224 ASN B O 1
ATOM 3887 N N . ASN B 1 225 ? -1.61 24.703 -1.927 1 94.44 225 ASN B N 1
ATOM 3888 C CA . ASN B 1 225 ? -2.07 24.5 -0.558 1 94.44 225 ASN B CA 1
ATOM 3889 C C . ASN B 1 225 ? -1.125 25.141 0.453 1 94.44 225 ASN B C 1
ATOM 3891 O O . ASN B 1 225 ? -1.437 25.219 1.644 1 94.44 225 ASN B O 1
ATOM 3895 N N . ASP B 1 226 ? -0.039 25.703 -0.035 1 97.44 226 ASP B N 1
ATOM 3896 C CA . ASP B 1 226 ? 0.906 26.422 0.825 1 97.44 226 ASP B CA 1
ATOM 3897 C C . ASP B 1 226 ? 0.657 27.922 0.792 1 97.44 226 ASP B C 1
ATOM 3899 O O . ASP B 1 226 ? 1.231 28.672 1.587 1 97.44 226 ASP B O 1
ATOM 3903 N N . LEU B 1 227 ? -0.14 28.391 -0.095 1 97 227 LEU B N 1
ATOM 3904 C CA . LEU B 1 227 ? -0.326 29.812 -0.323 1 97 227 LEU B CA 1
ATOM 3905 C C . LEU B 1 227 ? -0.705 30.531 0.972 1 97 227 LEU B C 1
ATOM 3907 O O . LEU B 1 227 ? -0.179 31.609 1.271 1 97 227 LEU B O 1
ATOM 3911 N N . SER B 1 228 ? -1.555 29.906 1.717 1 96.88 228 SER B N 1
ATOM 3912 C CA . SER B 1 228 ? -1.998 30.531 2.959 1 96.88 228 SER B CA 1
ATOM 3913 C C . SER B 1 228 ? -0.832 30.75 3.918 1 96.88 228 SER B C 1
ATOM 3915 O O . SER B 1 228 ? -0.773 31.766 4.617 1 96.88 228 SER B O 1
ATOM 3917 N N . MET B 1 229 ? 0.03 29.797 3.982 1 95.75 229 MET B N 1
ATOM 3918 C CA . MET B 1 229 ? 1.162 29.969 4.891 1 95.75 229 MET B CA 1
ATOM 3919 C C . MET B 1 229 ? 2.16 30.969 4.34 1 95.75 229 MET B C 1
ATOM 3921 O O . MET B 1 229 ? 2.74 31.75 5.098 1 95.75 229 MET B O 1
ATOM 3925 N N . ILE B 1 230 ? 2.283 31.062 2.994 1 97.38 230 ILE B N 1
ATOM 3926 C CA . ILE B 1 230 ? 3.166 32 2.332 1 97.38 230 ILE B CA 1
ATOM 3927 C C . ILE B 1 230 ? 2.666 33.438 2.574 1 97.38 230 ILE B C 1
ATOM 3929 O O . ILE B 1 230 ? 3.457 34.344 2.838 1 97.38 230 ILE B O 1
ATOM 3933 N N . GLU B 1 231 ? 1.409 33.562 2.59 1 96.88 231 GLU B N 1
ATOM 3934 C CA . GLU B 1 231 ? 0.81 34.875 2.715 1 96.88 231 GLU B CA 1
ATOM 3935 C C . GLU B 1 231 ? 0.741 35.344 4.172 1 96.88 231 GLU B C 1
ATOM 3937 O O . GLU B 1 231 ? 0.826 36.531 4.473 1 96.88 231 GLU B O 1
ATOM 3942 N N . LYS B 1 232 ? 0.648 34.438 5.102 1 93 232 LYS B N 1
ATOM 3943 C CA . LYS B 1 232 ? 0.348 34.781 6.488 1 93 232 LYS B CA 1
ATOM 3944 C C . LYS B 1 232 ? 1.615 34.812 7.336 1 93 232 LYS B C 1
ATOM 3946 O O . LYS B 1 232 ? 1.637 35.375 8.422 1 93 232 LYS B O 1
ATOM 3951 N N . GLY B 1 233 ? 2.576 34.031 6.93 1 87.88 233 GLY B N 1
ATOM 3952 C CA . GLY B 1 233 ? 3.814 34 7.688 1 87.88 233 GLY B CA 1
ATOM 3953 C C . GLY B 1 233 ? 4.57 35.312 7.672 1 87.88 233 GLY B C 1
ATOM 3954 O O . GLY B 1 233 ? 4.234 36.219 6.906 1 87.88 233 GLY B O 1
ATOM 3955 N N . GLY B 1 234 ? 5.57 35.438 8.594 1 90.94 234 GLY B N 1
ATOM 3956 C CA . GLY B 1 234 ? 6.383 36.625 8.695 1 90.94 234 GLY B CA 1
ATOM 3957 C C . GLY B 1 234 ? 7.414 36.75 7.586 1 90.94 234 GLY B C 1
ATOM 3958 O O . GLY B 1 234 ? 7.664 37.844 7.074 1 90.94 234 GLY B O 1
ATOM 3959 N N . PHE B 1 235 ? 8.086 35.75 7.27 1 96.88 235 PHE B N 1
ATOM 3960 C CA . PHE B 1 235 ? 9.031 35.625 6.168 1 96.88 235 PHE B CA 1
ATOM 3961 C C . PHE B 1 235 ? 8.805 34.344 5.379 1 96.88 235 PHE B C 1
ATOM 3963 O O . PHE B 1 235 ? 8.93 33.25 5.922 1 96.88 235 PHE B O 1
ATOM 3970 N N . SER B 1 236 ? 8.508 34.5 4.109 1 98.19 236 SER B N 1
ATOM 3971 C CA . SER B 1 236 ? 8.062 33.344 3.334 1 98.19 236 SER B CA 1
ATOM 3972 C C . SER B 1 236 ? 9.086 32.969 2.264 1 98.19 236 SER B C 1
ATOM 3974 O O . SER B 1 236 ? 9.656 33.844 1.616 1 98.19 236 SER B O 1
ATOM 3976 N N . ILE B 1 237 ? 9.289 31.703 2.129 1 98.56 237 ILE B N 1
ATOM 3977 C CA . ILE B 1 237 ? 10.219 31.141 1.158 1 98.56 237 ILE B CA 1
ATOM 3978 C C . ILE B 1 237 ? 9.461 30.297 0.135 1 98.56 237 ILE B C 1
ATOM 3980 O O . ILE B 1 237 ? 8.711 29.391 0.502 1 98.56 237 ILE B O 1
ATOM 3984 N N . ALA B 1 238 ? 9.633 30.578 -1.136 1 98.81 238 ALA B N 1
ATOM 3985 C CA . ALA B 1 238 ? 9.195 29.703 -2.219 1 98.81 238 ALA B CA 1
ATOM 3986 C C . ALA B 1 238 ? 10.336 28.812 -2.705 1 98.81 238 ALA B C 1
ATOM 3988 O O . ALA B 1 238 ? 11.445 29.297 -2.951 1 98.81 238 ALA B O 1
ATOM 3989 N N . MET B 1 239 ? 10.039 27.609 -2.83 1 98.88 239 MET B N 1
ATOM 3990 C CA . MET B 1 239 ? 11.023 26.703 -3.395 1 98.88 239 MET B CA 1
ATOM 3991 C C . MET B 1 239 ? 11.289 27.016 -4.863 1 98.88 239 MET B C 1
ATOM 3993 O O . MET B 1 239 ? 10.414 27.547 -5.551 1 98.88 239 MET B O 1
ATOM 3997 N N . GLY B 1 240 ? 12.484 26.641 -5.301 1 98.81 240 GLY B N 1
ATOM 3998 C CA . GLY B 1 240 ? 12.82 26.844 -6.699 1 98.81 240 GLY B CA 1
ATOM 3999 C C . GLY B 1 240 ? 11.883 26.109 -7.645 1 98.81 240 GLY B C 1
ATOM 4000 O O . GLY B 1 240 ? 11.641 26.562 -8.766 1 98.81 240 GLY B O 1
ATOM 4001 N N . ASN B 1 241 ? 11.352 25.016 -7.184 1 98.75 241 ASN B N 1
ATOM 4002 C CA . ASN B 1 241 ? 10.438 24.203 -7.977 1 98.75 241 ASN B CA 1
ATOM 4003 C C . ASN B 1 241 ? 8.984 24.609 -7.73 1 98.75 241 ASN B C 1
ATOM 4005 O O . ASN B 1 241 ? 8.062 23.906 -8.172 1 98.75 241 ASN B O 1
ATOM 4009 N N . ALA B 1 242 ? 8.688 25.672 -7.043 1 98.69 242 ALA B N 1
ATOM 4010 C CA . ALA B 1 242 ? 7.324 26.078 -6.715 1 98.69 242 ALA B CA 1
ATOM 4011 C C . ALA B 1 242 ? 6.586 26.578 -7.953 1 98.69 242 ALA B C 1
ATOM 4013 O O . ALA B 1 242 ? 7.215 26.938 -8.953 1 98.69 242 ALA B O 1
ATOM 4014 N N . ILE B 1 243 ? 5.383 26.562 -7.918 1 98.12 243 ILE B N 1
ATOM 4015 C CA . ILE B 1 243 ? 4.57 27.156 -8.977 1 98.12 243 ILE B CA 1
ATOM 4016 C C . ILE B 1 243 ? 4.719 28.688 -8.945 1 98.12 243 ILE B C 1
ATOM 4018 O O . ILE B 1 243 ? 5.098 29.25 -7.926 1 98.12 243 ILE B O 1
ATOM 4022 N N . ASP B 1 244 ? 4.371 29.312 -9.977 1 98.38 244 ASP B N 1
ATOM 4023 C CA . ASP B 1 244 ? 4.602 30.734 -10.164 1 98.38 244 ASP B CA 1
ATOM 4024 C C . ASP B 1 244 ? 3.846 31.562 -9.125 1 98.38 244 ASP B C 1
ATOM 4026 O O . ASP B 1 244 ? 4.375 32.531 -8.586 1 98.38 244 ASP B O 1
ATOM 4030 N N . THR B 1 245 ? 2.701 31.188 -8.836 1 98.06 245 THR B N 1
ATOM 4031 C CA . THR B 1 245 ? 1.882 31.922 -7.875 1 98.06 245 THR B CA 1
ATOM 4032 C C . THR B 1 245 ? 2.58 32 -6.52 1 98.06 245 THR B C 1
ATOM 4034 O O . THR B 1 245 ? 2.561 33.031 -5.867 1 98.06 245 THR B O 1
ATOM 4037 N N . ILE B 1 246 ? 3.174 30.906 -6.102 1 98.38 246 ILE B N 1
ATOM 4038 C CA . ILE B 1 246 ? 3.881 30.875 -4.828 1 98.38 246 ILE B CA 1
ATOM 4039 C C . ILE B 1 246 ? 5.133 31.734 -4.902 1 98.38 246 ILE B C 1
ATOM 4041 O O . ILE B 1 246 ? 5.414 32.531 -3.99 1 98.38 246 ILE B O 1
ATOM 4045 N N . LYS B 1 247 ? 5.852 31.672 -6.016 1 98.69 247 LYS B N 1
ATOM 4046 C CA . LYS B 1 247 ? 7.07 32.469 -6.195 1 98.69 247 LYS B CA 1
ATOM 4047 C C . LYS B 1 247 ? 6.77 33.938 -6.195 1 98.69 247 LYS B C 1
ATOM 4049 O O . LYS B 1 247 ? 7.535 34.75 -5.648 1 98.69 247 LYS B O 1
ATOM 4054 N N . GLU B 1 248 ? 5.711 34.312 -6.738 1 98.12 248 GLU B N 1
ATOM 4055 C CA . GLU B 1 248 ? 5.336 35.719 -6.867 1 98.12 248 GLU B CA 1
ATOM 4056 C C . GLU B 1 248 ? 4.953 36.312 -5.512 1 98.12 248 GLU B C 1
ATOM 4058 O O . GLU B 1 248 ? 5.129 37.5 -5.281 1 98.12 248 GLU B O 1
ATOM 4063 N N . LYS B 1 249 ? 4.52 35.5 -4.668 1 97.94 249 LYS B N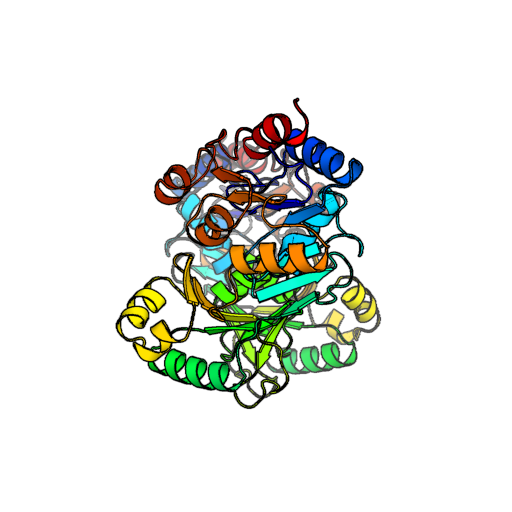 1
ATOM 4064 C CA . LYS B 1 249 ? 3.963 36 -3.414 1 97.94 249 LYS B CA 1
ATOM 4065 C C . LYS B 1 249 ? 4.973 35.875 -2.275 1 97.94 249 LYS B C 1
ATOM 4067 O O . LYS B 1 249 ? 4.828 36.531 -1.238 1 97.94 249 LYS B O 1
ATOM 4072 N N . ALA B 1 250 ? 5.926 35.094 -2.42 1 98.44 250 ALA B N 1
ATOM 4073 C CA . ALA B 1 250 ? 6.891 34.844 -1.354 1 98.44 250 ALA B CA 1
ATOM 4074 C C . ALA B 1 250 ? 7.902 35.969 -1.238 1 98.44 250 ALA B C 1
ATOM 4076 O O . ALA B 1 250 ? 8.141 36.688 -2.203 1 98.44 250 ALA B O 1
ATOM 4077 N N . ASP B 1 251 ? 8.492 36.094 -0.11 1 98 251 ASP B N 1
ATOM 4078 C CA . ASP B 1 251 ? 9.523 37.125 0.128 1 98 251 ASP B CA 1
ATOM 4079 C C . ASP B 1 251 ? 10.836 36.75 -0.552 1 98 251 ASP B C 1
ATOM 4081 O O . ASP B 1 251 ? 11.641 37.594 -0.892 1 98 251 ASP B O 1
ATOM 4085 N N . TYR B 1 252 ? 11.086 35.438 -0.746 1 98.19 252 TYR B N 1
ATOM 4086 C CA . TYR B 1 252 ? 12.336 34.969 -1.331 1 98.19 252 TYR B CA 1
ATOM 4087 C C . TYR B 1 252 ? 12.117 33.625 -2.051 1 98.19 252 TYR B C 1
ATOM 4089 O O . TYR B 1 252 ? 11.344 32.781 -1.588 1 98.19 252 TYR B O 1
ATOM 4097 N N . VAL B 1 253 ? 12.742 33.5 -3.172 1 98.81 253 VAL B N 1
ATOM 4098 C CA . VAL B 1 253 ? 12.758 32.219 -3.891 1 98.81 253 VAL B CA 1
ATOM 4099 C C . VAL B 1 253 ? 14.109 31.547 -3.703 1 98.81 253 VAL B C 1
ATOM 4101 O O . VAL B 1 253 ? 15.148 32.094 -4.078 1 98.81 253 VAL B O 1
ATOM 4104 N N . THR B 1 254 ? 14.102 30.422 -3.115 1 98.62 254 THR B N 1
ATOM 4105 C CA . THR B 1 254 ? 15.336 29.672 -2.875 1 98.62 254 THR B CA 1
ATOM 4106 C C . THR B 1 254 ? 15.57 28.656 -3.977 1 98.62 254 THR B C 1
ATOM 4108 O O . THR B 1 254 ? 14.953 28.719 -5.039 1 98.62 254 THR B O 1
ATOM 4111 N N . ASP B 1 255 ? 16.594 27.719 -3.777 1 98.69 255 ASP B N 1
ATOM 4112 C CA . ASP B 1 255 ? 16.891 26.641 -4.707 1 98.69 255 ASP B CA 1
ATOM 4113 C C . ASP B 1 255 ? 15.797 25.562 -4.664 1 98.69 255 ASP B C 1
ATOM 4115 O O . ASP B 1 255 ? 14.836 25.688 -3.902 1 98.69 255 ASP B O 1
ATOM 4119 N N . THR B 1 256 ? 15.945 24.516 -5.477 1 98.75 256 THR B N 1
ATOM 4120 C CA . THR B 1 256 ? 14.945 23.453 -5.57 1 98.75 256 THR B CA 1
ATOM 4121 C C . THR B 1 256 ? 15.055 22.5 -4.387 1 98.75 256 THR B C 1
ATOM 4123 O O . THR B 1 256 ? 16.062 22.5 -3.684 1 98.75 256 THR B O 1
ATOM 4126 N N . ASN B 1 257 ? 13.984 21.719 -4.195 1 98.62 257 ASN B N 1
ATOM 4127 C CA . ASN B 1 257 ? 13.977 20.719 -3.139 1 98.62 257 ASN B CA 1
ATOM 4128 C C . ASN B 1 257 ? 15.055 19.656 -3.361 1 98.62 257 ASN B C 1
ATOM 4130 O O . ASN B 1 257 ? 15.555 19.062 -2.406 1 98.62 257 ASN B O 1
ATOM 4134 N N . ASN B 1 258 ? 15.453 19.438 -4.582 1 98.56 258 ASN B N 1
ATOM 4135 C CA . ASN B 1 258 ? 16.484 18.469 -4.914 1 98.56 258 ASN B CA 1
ATOM 4136 C C . ASN B 1 258 ? 17.891 19.047 -4.699 1 98.56 258 ASN B C 1
ATOM 4138 O O . ASN B 1 258 ? 18.875 18.312 -4.766 1 98.56 258 ASN B O 1
ATOM 4142 N N . ASN B 1 259 ? 17.953 20.312 -4.461 1 98.5 259 ASN B N 1
ATOM 4143 C CA . ASN B 1 259 ? 19.25 20.984 -4.277 1 98.5 259 ASN B CA 1
ATOM 4144 C C . ASN B 1 259 ? 19.312 21.719 -2.943 1 98.5 259 ASN B C 1
ATOM 4146 O O . ASN B 1 259 ? 19.797 22.844 -2.875 1 98.5 259 ASN B O 1
ATOM 4150 N N . ASP B 1 260 ? 18.719 21.172 -1.936 1 98.44 260 ASP B N 1
ATOM 4151 C CA . ASP B 1 260 ? 18.766 21.656 -0.554 1 98.44 260 ASP B CA 1
ATOM 4152 C C . ASP B 1 260 ? 18.25 23.078 -0.44 1 98.44 260 ASP B C 1
ATOM 4154 O O . ASP B 1 260 ? 18.781 23.875 0.342 1 98.44 260 ASP B O 1
ATOM 4158 N N . GLY B 1 261 ? 17.281 23.391 -1.228 1 98.69 261 GLY B N 1
ATOM 4159 C CA . GLY B 1 261 ? 16.766 24.75 -1.252 1 98.69 261 GLY B CA 1
ATOM 4160 C C . GLY B 1 261 ? 16.328 25.234 0.11 1 98.69 261 GLY B C 1
ATOM 4161 O O . GLY B 1 261 ? 16.625 26.375 0.501 1 98.69 261 GLY B O 1
ATOM 4162 N N . LEU B 1 262 ? 15.57 24.453 0.851 1 98.69 262 LEU B N 1
ATOM 4163 C CA . LEU B 1 262 ? 15.078 24.859 2.164 1 98.69 262 LEU B CA 1
ATOM 4164 C C . LEU B 1 262 ? 16.234 25.109 3.121 1 98.69 262 LEU B C 1
ATOM 4166 O O . LEU B 1 262 ? 16.266 26.125 3.824 1 98.69 262 LEU B O 1
ATOM 4170 N N . ALA B 1 263 ? 17.188 24.172 3.162 1 98.5 263 ALA B N 1
ATOM 4171 C CA . ALA B 1 263 ? 18.344 24.312 4.035 1 98.5 263 ALA B CA 1
ATOM 4172 C C . ALA B 1 263 ? 19.109 25.594 3.74 1 98.5 263 ALA B C 1
ATOM 4174 O O . ALA B 1 263 ? 19.484 26.328 4.66 1 98.5 263 ALA B O 1
ATOM 4175 N N . LYS B 1 264 ? 19.344 25.875 2.443 1 98.25 264 LYS B N 1
ATOM 4176 C CA . LYS B 1 264 ? 20.062 27.078 2.031 1 98.25 264 LYS B CA 1
ATOM 4177 C C . LYS B 1 264 ? 19.359 28.344 2.51 1 98.25 264 LYS B C 1
ATOM 4179 O O . LYS B 1 264 ? 20 29.266 3.002 1 98.25 264 LYS B O 1
ATOM 4184 N N . ALA B 1 265 ? 18.078 28.344 2.375 1 98 265 ALA B N 1
ATOM 4185 C CA . ALA B 1 265 ? 17.312 29.5 2.799 1 98 265 ALA B CA 1
ATOM 4186 C C . ALA B 1 265 ? 17.375 29.688 4.312 1 98 265 ALA B C 1
ATOM 4188 O O . ALA B 1 265 ? 17.531 30.812 4.797 1 98 265 ALA B O 1
ATOM 4189 N N . ILE B 1 266 ? 17.25 28.672 5.059 1 97.75 266 ILE B N 1
ATOM 4190 C CA . ILE B 1 266 ? 17.281 28.75 6.512 1 97.75 266 ILE B CA 1
ATOM 4191 C C . ILE B 1 266 ? 18.672 29.234 6.961 1 97.75 266 ILE B C 1
ATOM 4193 O O . ILE B 1 266 ? 18.766 30.094 7.84 1 97.75 266 ILE B O 1
ATOM 4197 N N . GLU B 1 267 ? 19.672 28.688 6.348 1 97.12 267 GLU B N 1
ATOM 4198 C CA . GLU B 1 267 ? 21.031 29.141 6.676 1 97.12 267 GLU B CA 1
ATOM 4199 C C . GLU B 1 267 ? 21.172 30.641 6.449 1 97.12 267 GLU B C 1
ATOM 4201 O O . GLU B 1 267 ? 21.75 31.344 7.277 1 97.12 267 GLU B O 1
ATOM 4206 N N . LYS B 1 268 ? 20.641 31.062 5.414 1 95.94 268 LYS B N 1
ATOM 4207 C CA . LYS B 1 268 ? 20.781 32.469 5.012 1 95.94 268 LYS B CA 1
ATOM 4208 C C . LYS B 1 268 ? 19.969 33.375 5.922 1 95.94 268 LYS B C 1
ATOM 4210 O O . LYS B 1 268 ? 20.484 34.406 6.367 1 95.94 268 LYS B O 1
ATOM 4215 N N . PHE B 1 269 ? 18.781 33 6.258 1 95.5 269 PHE B N 1
ATOM 4216 C CA . PHE B 1 269 ? 17.859 33.969 6.832 1 95.5 269 PHE B CA 1
ATOM 4217 C C . PHE B 1 269 ? 17.688 33.719 8.328 1 95.5 269 PHE B C 1
ATOM 4219 O O . PHE B 1 269 ? 17.203 34.594 9.047 1 95.5 269 PHE B O 1
ATOM 4226 N N . VAL B 1 270 ? 18.062 32.562 8.812 1 95.19 270 VAL B N 1
ATOM 4227 C CA . VAL B 1 270 ? 17.859 32.25 10.219 1 95.19 270 VAL B CA 1
ATOM 4228 C C . VAL B 1 270 ? 19.188 32.344 10.969 1 95.19 270 VAL B C 1
ATOM 4230 O O . VAL B 1 270 ? 19.25 32.844 12.094 1 95.19 270 VAL B O 1
ATOM 4233 N N . PHE B 1 271 ? 20.266 31.891 10.359 1 91.75 271 PHE B N 1
ATOM 4234 C CA . PHE B 1 271 ? 21.531 31.812 11.086 1 91.75 271 PHE B CA 1
ATOM 4235 C C . PHE B 1 271 ? 22.484 32.906 10.633 1 91.75 271 PHE B C 1
ATOM 4237 O O . PHE B 1 271 ? 23.375 33.312 11.383 1 91.75 271 PHE B O 1
ATOM 4244 N N . GLU B 1 272 ? 22.547 33.125 9.352 1 80.25 272 GLU B N 1
ATOM 4245 C CA . GLU B 1 272 ? 23.531 34.094 8.883 1 80.25 272 GLU B CA 1
ATOM 4246 C C . GLU B 1 272 ? 23.078 35.531 9.164 1 80.25 272 GLU B C 1
ATOM 4248 O O . GLU B 1 272 ? 21.875 35.844 9.086 1 80.25 272 GLU B O 1
ATOM 4253 N N . ASP B 1 273 ? 23.828 36.375 9.992 1 59.25 273 ASP B N 1
ATOM 4254 C CA . ASP B 1 273 ? 23.672 37.781 10.25 1 59.25 273 ASP B CA 1
ATOM 4255 C C . ASP B 1 273 ? 23.781 38.594 8.961 1 59.25 273 ASP B C 1
ATOM 4257 O O . ASP B 1 273 ? 24.609 38.312 8.109 1 59.25 273 ASP B O 1
#

InterPro domains:
  IPR000150 Cof family [TIGR00099] (6-266)
  IPR006379 HAD-superfamily hydrolase, subfamily IIB [TIGR01484] (6-239)
  IPR023214 HAD superfamily [G3DSA:3.40.50.1000] (5-267)
  IPR036412 HAD-like superfamily [SSF56784] (1-270)

Organism: Ligilactobacillus salivarius (strain UCC118) (NCBI:txid362948)

Secondary structure (DSSP, 8-state):
-PPP-EEEE-IIIIIS-TTSPPPHHHHHHHHHHHHTT-EEEEE-SS-GGGTHHHHHHHT--STTSEEEEGGGTEEEETTT--EEEE--B-HHHHHHHHHHHHHTT--EEEEETTSEEEES-SB--HHHHHHHHHHT-EEEE--GGGS-TT--EEEEEEES-HHHHHHHGGGS-HHHHHHSEEEEEETTEEEEE-TT--HHHHHHHHHHHTT--GGGEEEEE-SGGGHHHHHHSSEEEE-TTS-HHHHHHSSEE---GGGTHHHHHHIIIII--/-PPP-EEEE-IIIIIS-TTSPPPHHHHHHHHHHHHTT-EEEEE-SS-GGGTHHHHHHHT--STTSEEEEGGGTEEEETTT--EEEE--B-HHHHHHHHHHHHHTT--EEEEETTSEEEES-SB--HHHHHHHHHHT-EEEE--GGGS-TT--EEEEEEES-HHHHHHHGGGS-HHHHHHSEEEEEETTEEEEE-TT--HHHHHHHHHHHTT--GGGEEEEE-SGGGHHHHHHSSEEEE-TTS-HHHHHHSSEE---GGGTHHHHHHIIIII--

Solvent-accessible surface area (backbone atoms only — not comparable to full-atom values): 27067 Å² total; per-residue (Å²): 128,66,70,63,45,29,38,41,27,30,41,82,56,26,60,17,25,95,87,66,43,74,46,72,61,41,43,51,49,52,40,51,38,40,73,70,66,20,46,68,28,49,37,33,64,46,46,66,56,43,43,48,68,59,29,51,73,50,70,39,56,36,70,92,29,43,32,28,23,46,30,15,12,27,34,23,23,45,52,78,56,51,67,80,48,75,32,58,47,54,61,68,54,50,55,51,51,51,54,51,27,60,74,48,64,36,48,55,37,38,32,33,74,83,32,36,34,39,28,57,52,50,69,46,45,68,47,51,41,50,49,29,62,72,28,60,35,49,41,30,50,35,50,76,89,64,51,66,75,82,61,57,30,30,33,37,29,38,29,33,60,40,68,40,47,64,65,28,57,84,69,52,59,64,68,56,62,70,64,29,42,68,44,74,81,44,79,39,33,39,36,42,26,29,66,68,25,30,35,15,55,35,52,46,52,51,26,52,76,71,72,38,55,45,62,19,23,35,18,37,24,25,50,76,76,31,42,50,21,34,69,57,34,44,43,15,36,9,27,51,72,26,42,65,72,40,46,72,63,24,78,38,70,38,44,30,27,81,63,48,8,57,36,54,44,44,45,53,71,69,68,46,128,129,67,70,62,44,30,38,40,28,29,42,84,56,26,62,17,25,95,87,67,43,73,47,71,61,40,43,49,48,52,40,52,39,42,74,71,67,21,46,66,28,51,37,31,66,44,47,65,58,42,43,48,68,58,29,51,74,50,70,39,54,36,69,90,28,44,33,28,23,45,29,16,12,28,34,21,25,47,52,78,57,52,67,78,46,75,32,57,47,54,60,67,54,50,56,53,51,51,53,50,28,60,73,50,64,36,47,53,38,38,33,32,75,82,32,36,33,37,28,56,53,48,69,45,45,67,48,52,40,50,49,29,62,73,28,60,34,49,42,28,52,34,49,77,90,64,51,66,75,81,61,56,32,31,35,37,29,39,29,34,60,41,68,39,48,64,66,28,56,84,70,54,58,64,68,57,61,67,63,28,41,68,43,74,82,44,78,40,32,38,36,40,28,27,67,70,26,29,36,16,56,34,53,47,52,52,26,52,75,69,72,39,54,45,62,19,23,34,19,38,27,26,51,78,76,31,42,50,23,35,69,58,34,44,43,15,36,10,28,50,72,26,43,65,72,40,46,73,62,24,78,39,71,39,43,28,28,79,62,48,8,56,35,54,45,45,45,54,72,69,67,47,130

pLDDT: mean 97.32, std 4.41, range [51.03, 98.88]

Foldseek 3Di:
DPAAQEEEEEQPFTQADPVSDHDPLSLVLLLVCVVVRHAYEYAYLAALLLCLVVCVSSVQQAQVHWYAYNQQQFIARNNPLHTPDGNFDALVLVVVVVVLCVVLVFWKWFAANNQAIEGQDPPDAPQSVVSCVNRVGHYDYDHSVGPDRPTTTAKMKGAHQLVSCVSSVVVPDVVQVVQFPWDPPDSRIIIGGHPCRASQNNVQVVCVVVVHHQLNYEYEDAEPSRQNNQQRHNAYEYEPNHDPVSCVSGPYYFYTSNVCRNSVVCCVPNPND/DPAAQEEEEEQPFTQADPVSDHDPLSLVLLLVCVVVRHAYEYAYLAALLLCLVVCVSSVQQAQVHWYAYNQQQFIARNNPLHTPDGNFDALVLVVVVVVLCVVLVFWKWFAANNQAIEGQDPPDAPQSVVSCVNRVGHYDYDHSVGPDRPTTTAKMKGAHQLVSCVSSVVVPDVVQVVQFPWDPPDSRIIIGGGPCRASQNNVQVVCVVVVHHQLNYEYEDAEPSRQNNQQRHNAYEYEPNHDPVSCVSGPYYFYTSNVCRNSVVCCVPNPND

Nearest PDB structures (foldseek):
  3mpo-assembly2_B  TM=9.734E-01  e=1.636E-35  Levilactobacillus brevis ATCC 367
  1rkq-assembly2_B  TM=9.044E-01  e=1.214E-34  Escherichia coli
  3mpo-assembly3_C  TM=9.714E-01  e=1.472E-32  Levilactobacillus brevis ATCC 367
  3niw-assembly1_A  TM=8.881E-01  e=2.299E-28  Bacteroides thetaiotaomicron
  3dao-assembly1_A  TM=8.813E-01  e=4.995E-19  unclassified

Sequence (546 aa):
MSKIKMIATDIDGTLVDDAKNLSPKTIEVLKKARANGIYVVLCTGRPLSGVANLLTQLGLDNDDNFVITHNGAQAVSAKSGKAIFKHLLDFSDFKRLDAISKELKVNMQTITTDSQLFVTSPDINYYSVLDTFYTHMQLRYRPVTEVPEDIEIAKIMWADYPENIDNALPNLPKDLLDKFDCIRSEKWFFEFMNPLATKGNAAIELGKHLGIDASEILTAGDQNNDLSMIEKGGFSIAMGNAIDTIKEKADYVTDTNNNDGLAKAIEKFVFEDMSKIKMIATDIDGTLVDDAKNLSPKTIEVLKKARANGIYVVLCTGRPLSGVANLLTQLGLDNDDNFVITHNGAQAVSAKSGKAIFKHLLDFSDFKRLDAISKELKVNMQTITTDSQLFVTSPDINYYSVLDTFYTHMQLRYRPVTEVPEDIEIAKIMWADYPENIDNALPNLPKDLLDKFDCIRSEKWFFEFMNPLATKGNAAIELGKHLGIDASEILTAGDQNNDLSMIEKGGFSIAMGNAIDTIKEKADYVTDTNNNDGLAKAIEKFVFED

Radius of gyration: 27.25 Å; Cα contacts (8 Å, |Δi|>4): 1288; chains: 2; bounding box: 50×75×54 Å